Protein AF-A0A8T3WD68-F1 (afdb_monomer_lite)

Sequence (383 aa):
MTKNKIKGLSKREVEIVAWLEFYKKYFFHANDIKQFFKTRGTLYRNIQRLLAKKRIIKLNQSKYYLVPIKAKSGSWSEHPFIIIDEMCNGEDYYINGWASANYWHLTDHIPSAYEVYTLNKQGVKTILNTRDISSRFKFDRAKLTKDYFITVLLYLIRNIEGIYFKGGTALQKIFLDNSRLSEDIDFTLTRDVSKVKKEINNVINNSKLFGNIAEDKNVEGFLRIIVYYKGFDGQKDKLFIDLTERAKPMLDTEEYEVKHFYEPNIPKYSIKTLALRELIGEKIRATITRNKPRDHFDLYKIIRAKMPIDLEIAEKKCKQVGAEFSIIKMFNKAQTLKNRWDKDMVVLLAEPVSFQEVMKFLARHFKLKEEKNSYKKKKNDKG

Foldseek 3Di:
DPPPQQDDDDPLLCVQLVVCVVVVVQKDFLVVSCVSDPDPVVSVVVVVVCVSSLQWFDLEDTMIGGDHPVNNPSFDDDDPVVSVCSSQVVDDKDWDDPCVCVVVVVDPDDDPDIDMGDPDDPDDDDRGPPPDVCVVQQADPVLLQLLVVVLVLCLLLQPQPFKAWADLLCLCFFPLVLQFGDQATEIEGLDDPVVSVVVSVVSLVVVVQWDDKDWDDDDVQKTKIWIWGQTPVRDIDIYIYIYGYDNDAPDDKDKGWGHDDDPPVPPIDIHIHHPPQLRLLVLLLCLLPVLALSSLVSNLSCVVSVHDHDPVSNQVNCVVVVHHDALLSSCPPLVVRQVRCVVPPQNGGSDDDHSVVSVVSSCVVVVVVVSVVVVVVVVVVVD

pLDDT: mean 85.67, std 13.35, range [28.8, 98.19]

Secondary structure (DSSP, 8-state):
----PPPPPPHHHHHHHHHHHHTT--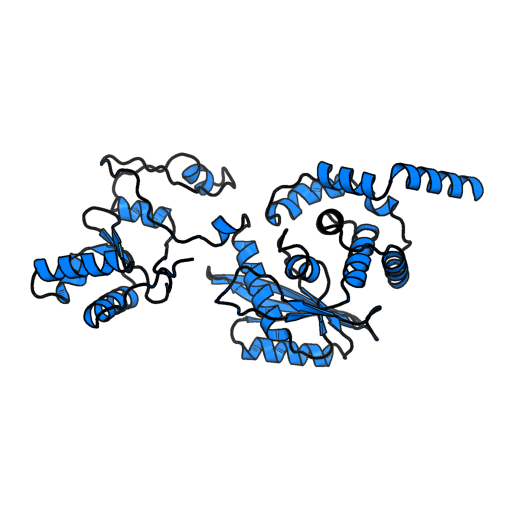EEEGGGGGGG-SSHHHHHHHHHHHHHTTSEEE-SSSEEEE--TT-TTS-----HHHHHHHHTTT-SEEEETHHHHHHTTS-----SS-EEEESS------------HHHHHTS-HHHHHHHHHHHHHHHHHTT-TTEEEEHHHHIIIIISTTSB---EE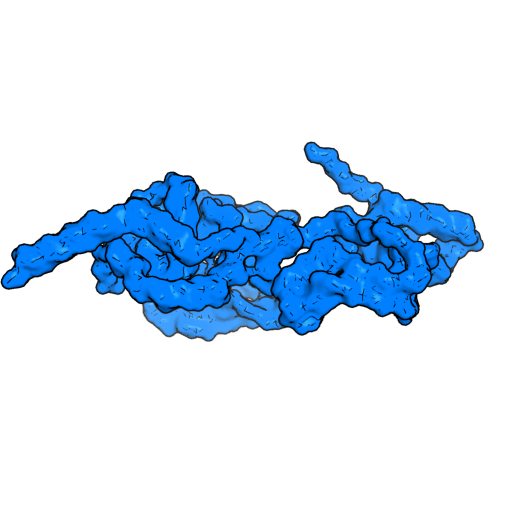EEEESS-HHHHHHHHHHHHHHH-SS--EEEEEEETTEEEEEEEEE-TTS-EEEEEEEEEE-S--SS--EEEE---S-TTTS---EEEE--HHHHHHHHHHHHHHT--HHHHHHHHHHHHTT----HHHHHHHHHTTTPPP-HHHHTTTHHHHHHHHHHHTGGGBSS---HHHHHHHHHHHTTHHHHHHHHHHHHHTT-

Structure (mmCIF, N/CA/C/O backbone):
data_AF-A0A8T3WD68-F1
#
_entry.id   AF-A0A8T3WD68-F1
#
loop_
_atom_site.group_PDB
_atom_site.id
_atom_site.type_symbol
_atom_site.label_atom_id
_atom_site.label_alt_id
_atom_site.label_comp_id
_atom_site.label_asym_id
_atom_site.label_entity_id
_atom_site.label_seq_id
_atom_site.pdbx_PDB_ins_code
_atom_site.Cartn_x
_atom_site.Cartn_y
_atom_site.Cartn_z
_atom_site.occupancy
_atom_site.B_iso_or_equiv
_atom_site.auth_seq_id
_atom_site.auth_comp_id
_atom_site.auth_asym_id
_atom_site.auth_atom_id
_atom_site.pdbx_PDB_model_num
ATOM 1 N N . MET A 1 1 ? -9.465 -3.091 -28.933 1.00 34.38 1 MET A N 1
ATOM 2 C CA . MET A 1 1 ? -8.031 -2.776 -28.723 1.00 34.38 1 MET A CA 1
ATOM 3 C C . MET A 1 1 ? -7.190 -3.622 -29.670 1.00 34.38 1 MET A C 1
ATOM 5 O O . MET A 1 1 ? -7.056 -4.822 -29.461 1.00 34.38 1 MET A O 1
ATOM 9 N N . THR A 1 2 ? -6.668 -3.034 -30.742 1.00 28.80 2 THR A N 1
ATOM 10 C CA . THR A 1 2 ? -5.755 -3.707 -31.674 1.00 28.80 2 THR A CA 1
ATOM 11 C C . THR A 1 2 ? -4.446 -4.043 -30.951 1.00 28.80 2 THR A C 1
ATOM 13 O O . THR A 1 2 ? -3.710 -3.161 -30.511 1.00 28.80 2 THR A O 1
ATOM 16 N N . LYS A 1 3 ? -4.161 -5.341 -30.774 1.00 38.25 3 LYS A N 1
ATOM 17 C CA . LYS A 1 3 ? -2.875 -5.835 -30.261 1.00 38.25 3 LYS A CA 1
ATOM 18 C C . LYS A 1 3 ? -1.768 -5.343 -31.201 1.00 38.25 3 LYS A C 1
ATOM 20 O O . LYS A 1 3 ? -1.620 -5.882 -32.294 1.00 38.25 3 LYS A O 1
ATOM 25 N N . ASN A 1 4 ? -0.975 -4.356 -30.782 1.00 45.16 4 ASN A N 1
ATOM 26 C CA . ASN A 1 4 ? 0.272 -3.978 -31.457 1.00 45.16 4 ASN A CA 1
ATOM 27 C C . ASN A 1 4 ? 1.287 -5.132 -31.307 1.00 45.16 4 ASN A C 1
ATOM 29 O O . ASN A 1 4 ? 2.157 -5.110 -30.440 1.00 45.16 4 ASN A O 1
ATOM 33 N N . LYS A 1 5 ? 1.132 -6.197 -32.103 1.00 53.41 5 LYS A N 1
ATOM 34 C CA . LYS A 1 5 ? 2.072 -7.323 -32.167 1.00 53.41 5 LYS A CA 1
ATOM 35 C C . LYS A 1 5 ? 3.360 -6.835 -32.834 1.00 53.41 5 LYS A C 1
ATOM 37 O O . LYS A 1 5 ? 3.350 -6.455 -34.003 1.00 53.41 5 LYS A O 1
ATOM 42 N N . ILE A 1 6 ? 4.471 -6.851 -32.101 1.00 61.59 6 ILE A N 1
ATOM 43 C CA . ILE A 1 6 ? 5.800 -6.603 -32.671 1.00 61.59 6 ILE A CA 1
ATOM 44 C C . ILE A 1 6 ? 6.100 -7.708 -33.683 1.00 61.59 6 ILE A C 1
ATOM 46 O O . ILE A 1 6 ? 5.927 -8.891 -33.384 1.00 61.59 6 ILE A O 1
ATOM 50 N N . LYS A 1 7 ? 6.546 -7.329 -34.883 1.00 72.38 7 LYS A N 1
ATOM 51 C CA . LYS A 1 7 ? 6.973 -8.292 -35.904 1.00 72.38 7 LYS A CA 1
ATOM 52 C C . LYS A 1 7 ? 8.223 -9.037 -35.420 1.00 72.38 7 LYS A C 1
ATOM 54 O O . LYS A 1 7 ? 9.139 -8.422 -34.877 1.00 72.38 7 LYS A O 1
ATOM 59 N N . GLY A 1 8 ? 8.265 -10.350 -35.647 1.00 78.75 8 GLY A N 1
ATOM 60 C CA . GLY A 1 8 ? 9.393 -11.200 -35.260 1.00 78.75 8 GLY A CA 1
ATOM 61 C C . GLY A 1 8 ? 10.726 -10.740 -35.861 1.00 78.75 8 GLY A C 1
ATOM 62 O O . GLY A 1 8 ? 10.770 -10.111 -36.926 1.00 78.75 8 GLY A O 1
ATOM 63 N N . LEU A 1 9 ? 11.820 -11.045 -35.165 1.00 86.06 9 LEU A N 1
ATOM 64 C CA . LEU A 1 9 ? 13.177 -10.785 -35.639 1.00 86.06 9 LEU A CA 1
ATOM 65 C C . LEU A 1 9 ? 13.679 -11.967 -36.471 1.00 86.06 9 LEU A C 1
ATOM 67 O O . LEU A 1 9 ? 13.420 -13.124 -36.159 1.00 86.06 9 LEU A O 1
ATOM 71 N N . SER A 1 10 ? 14.390 -11.658 -37.545 1.00 90.00 10 SER A N 1
ATOM 72 C CA . SER A 1 10 ? 15.182 -12.615 -38.310 1.00 90.00 10 SER A CA 1
ATOM 73 C C . SER A 1 10 ? 16.415 -13.033 -37.513 1.00 90.00 10 SER A C 1
ATOM 75 O O . SER A 1 10 ? 16.860 -12.303 -36.628 1.00 90.00 10 SER A O 1
ATOM 77 N N . LYS A 1 11 ? 17.017 -14.169 -37.879 1.00 87.81 11 LYS A N 1
ATOM 78 C CA . LYS A 1 11 ? 18.231 -14.692 -37.234 1.00 87.81 11 LYS A CA 1
ATOM 79 C C . LYS A 1 11 ? 19.331 -13.629 -37.089 1.00 87.81 11 LYS A C 1
ATOM 81 O O . LYS A 1 11 ? 19.838 -13.419 -35.997 1.00 87.81 11 LYS A O 1
ATOM 86 N N . ARG A 1 12 ? 19.610 -12.878 -38.161 1.00 87.94 12 ARG A N 1
ATOM 87 C CA . ARG A 1 12 ? 20.625 -11.813 -38.155 1.00 87.94 12 ARG A CA 1
ATOM 88 C C . ARG A 1 12 ? 20.259 -10.634 -37.249 1.00 87.94 12 ARG A C 1
ATOM 90 O O . ARG A 1 12 ? 21.125 -10.070 -36.598 1.00 87.94 12 ARG A O 1
ATOM 97 N N . GLU A 1 13 ? 18.988 -10.239 -37.201 1.00 92.31 13 GLU A N 1
ATOM 98 C CA . GLU A 1 13 ? 18.543 -9.174 -36.290 1.00 92.31 13 GLU A CA 1
ATOM 99 C C . GLU A 1 13 ? 18.670 -9.608 -34.824 1.00 92.31 13 GLU A C 1
ATOM 101 O O . GLU A 1 13 ? 19.044 -8.790 -33.990 1.00 92.31 13 GLU A O 1
ATOM 106 N N . VAL A 1 14 ? 18.409 -10.885 -34.517 1.00 88.56 14 VAL A N 1
ATOM 107 C CA . VAL A 1 14 ? 18.646 -11.452 -33.180 1.00 88.56 14 VAL A CA 1
ATOM 108 C C . VAL A 1 14 ? 20.135 -11.437 -32.840 1.00 88.56 14 VAL A C 1
ATOM 110 O O . VAL A 1 14 ? 20.483 -10.977 -31.760 1.00 88.56 14 VAL A O 1
ATOM 113 N N . GLU A 1 15 ? 21.007 -11.865 -33.758 1.00 89.19 15 GLU A N 1
ATOM 114 C CA . GLU A 1 15 ? 22.468 -11.834 -33.571 1.00 89.19 15 GLU A CA 1
ATOM 115 C C . GLU A 1 15 ? 22.977 -10.417 -33.265 1.00 89.19 15 GLU A C 1
ATOM 117 O O . GLU A 1 15 ? 23.751 -10.230 -32.330 1.00 89.19 15 GLU A O 1
ATOM 122 N N . ILE A 1 16 ? 22.500 -9.406 -33.998 1.00 91.38 16 ILE A N 1
ATOM 123 C CA . ILE A 1 16 ? 22.888 -8.004 -33.783 1.00 91.38 16 ILE A CA 1
ATOM 124 C C . ILE A 1 16 ? 22.431 -7.505 -32.413 1.00 91.38 16 ILE A C 1
ATOM 126 O O . ILE A 1 16 ? 23.218 -6.901 -31.687 1.00 91.38 16 ILE A O 1
ATOM 130 N N . VAL A 1 17 ? 21.164 -7.741 -32.059 1.00 90.50 17 VAL A N 1
ATOM 131 C CA . VAL A 1 17 ? 20.616 -7.286 -30.775 1.00 90.50 17 VAL A CA 1
ATOM 132 C C . VAL A 1 17 ? 21.333 -7.983 -29.618 1.00 90.50 17 VAL A C 1
ATOM 134 O O . VAL A 1 17 ? 21.763 -7.307 -28.690 1.00 90.50 17 VAL A O 1
ATOM 137 N N . ALA A 1 18 ? 21.524 -9.301 -29.699 1.00 80.38 18 ALA A N 1
ATOM 138 C CA . ALA A 1 18 ? 22.237 -10.068 -28.683 1.00 80.38 18 ALA A CA 1
ATOM 139 C C . ALA A 1 18 ? 23.691 -9.598 -28.527 1.00 80.38 18 ALA A C 1
ATOM 141 O O . ALA A 1 18 ? 24.173 -9.470 -27.406 1.00 80.38 18 ALA A O 1
ATOM 142 N N . TRP A 1 19 ? 24.379 -9.289 -29.631 1.00 90.44 19 TRP A N 1
ATOM 143 C CA . TRP A 1 19 ? 25.742 -8.761 -29.590 1.00 90.44 19 TRP A CA 1
ATOM 144 C C . TRP A 1 19 ? 25.803 -7.387 -28.916 1.00 90.44 19 TRP A C 1
ATOM 146 O O . TRP A 1 19 ? 26.616 -7.179 -28.018 1.00 90.44 19 TRP A O 1
ATOM 156 N N . LEU A 1 20 ? 24.919 -6.458 -29.295 1.00 89.44 20 LEU A N 1
ATOM 157 C CA . LEU A 1 20 ? 24.867 -5.136 -28.669 1.00 89.44 20 LEU A CA 1
ATOM 158 C C . LEU A 1 20 ? 24.546 -5.233 -27.168 1.00 89.44 20 LEU A C 1
ATOM 160 O O . LEU A 1 20 ? 25.173 -4.539 -26.372 1.00 89.44 20 LEU A O 1
ATOM 164 N N . GLU A 1 21 ? 23.628 -6.118 -26.764 1.00 83.00 21 GLU A N 1
ATOM 165 C CA . GLU A 1 21 ? 23.320 -6.364 -25.349 1.00 83.00 21 GLU A CA 1
ATOM 166 C C . GLU A 1 21 ? 24.504 -6.965 -24.586 1.00 83.00 21 GLU A C 1
ATOM 168 O O . GLU A 1 21 ? 24.831 -6.493 -23.496 1.00 83.00 21 GLU A O 1
ATOM 173 N N . PHE A 1 22 ? 25.163 -7.976 -25.160 1.00 74.31 22 PHE A N 1
ATOM 174 C CA . PHE A 1 22 ? 26.305 -8.655 -24.547 1.00 74.31 22 PHE A CA 1
ATOM 175 C C . PHE A 1 22 ? 27.445 -7.675 -24.246 1.00 74.31 22 PHE A C 1
ATOM 177 O O . PHE A 1 22 ? 27.983 -7.666 -23.140 1.00 74.31 22 PHE A O 1
ATOM 184 N N . TYR A 1 23 ? 27.751 -6.785 -25.195 1.00 77.25 23 TYR A N 1
ATOM 185 C CA . TYR A 1 23 ? 28.761 -5.736 -25.028 1.00 77.25 23 TYR A CA 1
ATOM 186 C C . TYR A 1 23 ? 28.231 -4.460 -24.360 1.00 77.25 23 TYR A C 1
ATOM 188 O O . TYR A 1 23 ? 28.952 -3.466 -24.292 1.00 77.25 23 TYR A O 1
ATOM 196 N N . LYS A 1 24 ? 26.985 -4.461 -23.866 1.00 79.69 24 LYS A N 1
ATOM 197 C CA . LYS A 1 24 ? 26.328 -3.308 -23.223 1.00 79.69 24 LYS A CA 1
ATOM 198 C C . LYS A 1 24 ? 26.340 -2.029 -24.080 1.00 79.69 24 LYS A C 1
ATOM 200 O O . LYS A 1 24 ? 26.310 -0.920 -23.552 1.00 79.69 24 LYS A O 1
ATOM 205 N N . LYS A 1 25 ? 26.342 -2.172 -25.408 1.00 86.94 25 LYS A N 1
ATOM 206 C CA . LYS A 1 25 ? 26.289 -1.075 -26.383 1.00 86.94 25 LYS A CA 1
ATOM 207 C C . LYS A 1 25 ? 24.843 -0.639 -26.629 1.00 86.94 25 LYS A C 1
ATOM 209 O O . LYS A 1 25 ? 24.265 -0.907 -27.682 1.00 86.94 25 LYS A O 1
ATOM 214 N N . TYR A 1 26 ? 24.243 0.020 -25.637 1.00 87.31 26 TYR A N 1
ATOM 215 C CA . TYR A 1 26 ? 22.868 0.523 -25.748 1.00 87.31 26 TYR A CA 1
ATOM 216 C C . TYR A 1 26 ? 22.747 1.747 -26.653 1.00 87.31 26 TYR A C 1
ATOM 218 O O . TYR A 1 26 ? 21.700 1.946 -27.260 1.00 87.31 26 TYR A O 1
ATOM 226 N N . PHE A 1 27 ? 23.817 2.521 -26.800 1.00 90.25 27 PHE A N 1
ATOM 227 C CA . PHE A 1 27 ? 23.920 3.618 -27.753 1.00 90.25 27 PHE A CA 1
ATOM 228 C C . PHE A 1 27 ? 24.998 3.261 -28.769 1.00 90.25 27 PHE A C 1
ATOM 230 O O . PHE A 1 27 ? 26.099 2.863 -28.390 1.00 90.25 27 PHE A O 1
ATOM 237 N N . PHE A 1 28 ? 24.670 3.313 -30.058 1.00 93.06 28 PHE A N 1
ATOM 238 C CA . PHE A 1 28 ? 25.574 2.831 -31.098 1.00 93.06 28 PHE A CA 1
ATOM 239 C C . PHE A 1 28 ? 25.372 3.556 -32.432 1.00 93.06 28 PHE A C 1
ATOM 241 O O . PHE A 1 28 ? 24.291 4.062 -32.746 1.00 93.06 28 PHE A O 1
ATOM 248 N N . HIS A 1 29 ? 26.420 3.572 -33.249 1.00 94.25 29 HIS A N 1
ATOM 249 C CA . HIS A 1 29 ? 26.405 4.053 -34.622 1.00 94.25 29 HIS A CA 1
ATOM 250 C C . HIS A 1 29 ? 26.218 2.899 -35.607 1.00 94.25 29 HIS A C 1
ATOM 252 O O . HIS A 1 29 ? 26.535 1.746 -35.329 1.00 94.25 29 HIS A O 1
ATOM 258 N N . ALA A 1 30 ? 25.788 3.202 -36.833 1.00 94.19 30 ALA A N 1
ATOM 259 C CA . ALA A 1 30 ? 25.689 2.183 -37.886 1.00 94.19 30 ALA A CA 1
ATOM 260 C C . ALA A 1 30 ? 27.020 1.427 -38.110 1.00 94.19 30 ALA A C 1
ATOM 262 O O . ALA A 1 30 ? 27.019 0.234 -38.415 1.00 94.19 30 ALA A O 1
ATOM 263 N N . ASN A 1 31 ? 28.152 2.109 -37.907 1.00 91.38 31 ASN A N 1
ATOM 264 C CA . ASN A 1 31 ? 29.485 1.525 -38.025 1.00 91.38 31 ASN A CA 1
ATOM 265 C C . ASN A 1 31 ? 29.796 0.473 -36.949 1.00 91.38 31 ASN A C 1
ATOM 267 O O . ASN A 1 31 ? 30.574 -0.433 -37.240 1.00 91.38 31 ASN A O 1
ATOM 271 N N . ASP A 1 32 ? 29.178 0.533 -35.764 1.00 91.94 32 ASP A N 1
ATOM 272 C CA . ASP A 1 32 ? 29.391 -0.457 -34.696 1.00 91.94 32 ASP A CA 1
ATOM 273 C C . ASP A 1 32 ? 28.911 -1.854 -35.088 1.00 91.94 32 ASP A C 1
ATOM 275 O O . ASP A 1 32 ? 29.467 -2.853 -34.645 1.00 91.94 32 ASP A O 1
ATOM 279 N N . ILE A 1 33 ? 27.893 -1.930 -35.948 1.00 94.56 33 ILE A N 1
ATOM 280 C CA . ILE A 1 33 ? 27.305 -3.194 -36.406 1.00 94.56 33 ILE A CA 1
ATOM 281 C C . ILE A 1 33 ? 27.681 -3.522 -37.857 1.00 94.56 33 ILE A C 1
ATOM 283 O O . ILE A 1 33 ? 27.116 -4.442 -38.450 1.00 94.56 33 ILE A O 1
ATOM 287 N N . LYS A 1 34 ? 28.643 -2.801 -38.454 1.00 93.94 34 LYS A N 1
ATOM 288 C CA . LYS A 1 34 ? 29.039 -3.005 -39.860 1.00 93.94 34 LYS A CA 1
ATOM 289 C C . LYS A 1 34 ? 29.535 -4.427 -40.134 1.00 93.94 34 LYS A C 1
ATOM 291 O O . LYS A 1 34 ? 29.296 -4.946 -41.216 1.00 93.94 34 LYS A O 1
ATOM 296 N N . GLN A 1 35 ? 30.156 -5.069 -39.140 1.00 93.00 35 GLN A N 1
ATOM 297 C CA . GLN A 1 35 ? 30.709 -6.425 -39.236 1.00 93.00 35 GLN A CA 1
ATOM 298 C C . GLN A 1 35 ? 29.663 -7.500 -39.577 1.00 93.00 35 GLN A C 1
ATOM 300 O O . GLN A 1 35 ? 30.003 -8.542 -40.125 1.00 93.00 35 GLN A O 1
ATOM 305 N N . PHE A 1 36 ? 28.377 -7.239 -39.315 1.00 90.12 36 PHE A N 1
ATOM 306 C CA . PHE A 1 36 ? 27.282 -8.159 -39.635 1.00 90.12 36 PHE A CA 1
ATOM 307 C C . PHE A 1 36 ? 26.838 -8.087 -41.110 1.00 90.12 36 PHE A C 1
ATOM 309 O O . PHE A 1 36 ? 25.923 -8.810 -41.523 1.00 90.12 36 PHE A O 1
ATOM 316 N N . PHE A 1 37 ? 27.446 -7.208 -41.918 1.00 93.31 37 PHE A N 1
ATOM 317 C CA . PHE A 1 37 ? 26.993 -6.892 -43.271 1.00 93.31 37 PHE A CA 1
ATOM 318 C C . PHE A 1 37 ? 28.141 -6.785 -44.273 1.00 93.31 37 PHE A C 1
ATOM 320 O O . PHE A 1 37 ? 29.164 -6.165 -44.016 1.00 93.31 37 PHE A O 1
ATOM 327 N N . LYS A 1 38 ? 27.923 -7.323 -45.480 1.00 89.38 38 LYS A N 1
ATOM 328 C CA . LYS A 1 38 ? 28.890 -7.233 -46.586 1.00 89.38 38 LYS A CA 1
ATOM 329 C C . LYS A 1 38 ? 28.870 -5.874 -47.294 1.00 89.38 38 LYS A C 1
ATOM 331 O O . LYS A 1 38 ? 29.863 -5.479 -47.887 1.00 89.38 38 LYS A O 1
ATOM 336 N N . THR A 1 39 ? 27.738 -5.165 -47.272 1.00 94.62 39 THR A N 1
ATOM 337 C CA . THR A 1 39 ? 27.567 -3.891 -47.996 1.00 94.62 39 THR A CA 1
ATOM 338 C C . THR A 1 39 ? 26.815 -2.860 -47.160 1.00 94.62 39 THR A C 1
ATOM 340 O O . THR A 1 39 ? 25.906 -3.215 -46.400 1.00 94.62 39 THR A O 1
ATOM 343 N N . ARG A 1 40 ? 27.108 -1.565 -47.368 1.00 92.38 40 ARG A N 1
ATOM 344 C CA . ARG A 1 40 ? 26.378 -0.453 -46.723 1.00 92.38 40 ARG A CA 1
ATOM 345 C C . ARG A 1 40 ? 24.867 -0.523 -46.978 1.00 92.38 40 ARG A C 1
ATOM 347 O O . ARG A 1 40 ? 24.084 -0.324 -46.055 1.00 92.38 40 ARG A O 1
ATOM 354 N N . GLY A 1 41 ? 24.445 -0.887 -48.191 1.00 93.94 41 GLY A N 1
ATOM 355 C CA . GLY A 1 41 ? 23.022 -1.033 -48.522 1.00 93.94 41 GLY A CA 1
ATOM 356 C C . GLY A 1 41 ? 22.309 -2.077 -47.653 1.00 93.94 41 GLY A C 1
ATOM 357 O O . GLY A 1 41 ? 21.203 -1.836 -47.169 1.00 93.94 41 GLY A O 1
ATOM 358 N N . THR A 1 42 ? 22.949 -3.223 -47.391 1.00 93.38 42 THR A N 1
ATOM 359 C CA . THR A 1 42 ? 22.365 -4.259 -46.518 1.00 93.38 42 THR A CA 1
ATOM 360 C C . THR A 1 42 ? 22.343 -3.867 -45.041 1.00 93.38 42 THR A C 1
ATOM 362 O O . THR A 1 42 ? 21.373 -4.203 -44.358 1.00 93.38 42 THR A O 1
ATOM 365 N N . LEU A 1 43 ? 23.343 -3.114 -44.569 1.00 94.50 43 LEU A N 1
ATOM 366 C CA . LEU A 1 43 ? 23.385 -2.548 -43.218 1.00 94.50 43 LEU A CA 1
ATOM 367 C C . LEU A 1 43 ? 22.184 -1.628 -42.968 1.00 94.50 43 LEU A C 1
ATOM 369 O O . LEU A 1 43 ? 21.368 -1.897 -42.085 1.00 94.50 43 LEU A O 1
ATOM 373 N N . TYR A 1 44 ? 22.012 -0.590 -43.791 1.00 95.25 44 TYR A N 1
ATOM 374 C CA . TYR A 1 44 ? 20.926 0.373 -43.591 1.00 95.25 44 TYR A CA 1
ATOM 375 C C . TYR A 1 44 ? 19.544 -0.251 -43.796 1.00 95.25 44 TYR A C 1
ATOM 377 O O . TYR A 1 44 ? 18.613 0.081 -43.065 1.00 95.25 44 TYR A O 1
ATOM 385 N N . ARG A 1 45 ? 19.407 -1.230 -44.700 1.00 94.69 45 ARG A N 1
ATOM 386 C CA . ARG A 1 45 ? 18.161 -1.999 -44.839 1.00 94.69 45 ARG A CA 1
ATOM 387 C C . ARG A 1 45 ? 17.789 -2.735 -43.547 1.00 94.69 45 ARG A C 1
ATOM 389 O O . ARG A 1 45 ? 16.610 -2.804 -43.215 1.00 94.69 45 ARG A O 1
ATOM 396 N N . ASN A 1 46 ? 18.761 -3.276 -42.812 1.00 94.25 46 ASN A N 1
ATOM 397 C CA . ASN A 1 46 ? 18.498 -3.944 -41.533 1.00 94.25 46 ASN A CA 1
ATOM 398 C C . ASN A 1 46 ? 18.255 -2.952 -40.393 1.00 94.25 46 ASN A C 1
ATOM 400 O O . ASN A 1 46 ? 17.359 -3.191 -39.591 1.00 94.25 46 ASN A O 1
ATOM 404 N N . ILE A 1 47 ? 18.944 -1.808 -40.368 1.00 95.62 47 ILE A N 1
ATOM 405 C CA . ILE A 1 47 ? 18.621 -0.706 -39.445 1.00 95.62 47 ILE A CA 1
ATOM 406 C C . ILE A 1 47 ? 17.159 -0.272 -39.623 1.00 95.62 47 ILE A C 1
ATOM 408 O O . ILE A 1 47 ? 16.421 -0.190 -38.645 1.00 95.62 47 ILE A O 1
ATOM 412 N N . GLN A 1 48 ? 16.698 -0.081 -40.863 1.00 94.56 48 GLN A N 1
ATOM 413 C CA . GLN A 1 48 ? 15.299 0.271 -41.141 1.00 94.56 48 GLN A CA 1
ATOM 414 C C . GLN A 1 48 ? 14.315 -0.804 -40.669 1.00 94.56 48 GLN A C 1
ATOM 416 O O . GLN A 1 48 ? 13.260 -0.488 -40.121 1.00 94.56 48 GLN A O 1
ATOM 421 N N . ARG A 1 49 ? 14.666 -2.088 -40.813 1.00 93.19 49 ARG A N 1
ATOM 422 C CA . ARG A 1 49 ? 13.844 -3.183 -40.279 1.00 93.19 49 ARG A CA 1
ATOM 423 C C . ARG A 1 49 ? 13.800 -3.173 -38.753 1.00 93.19 49 ARG A C 1
ATOM 425 O O . ARG A 1 49 ? 12.718 -3.323 -38.197 1.00 93.19 49 ARG A O 1
ATOM 432 N N . LEU A 1 50 ? 14.927 -2.956 -38.077 1.00 92.50 50 LEU A N 1
ATOM 433 C CA . LEU A 1 50 ? 14.984 -2.850 -36.617 1.00 92.50 50 LEU A CA 1
ATOM 434 C C . LEU A 1 50 ? 14.181 -1.643 -36.101 1.00 92.50 50 LEU A C 1
ATOM 436 O O . LEU A 1 50 ? 13.452 -1.790 -35.120 1.00 92.50 50 LEU A O 1
ATOM 440 N N . LEU A 1 51 ? 14.240 -0.495 -36.787 1.00 90.94 51 LEU A N 1
ATOM 441 C CA . LEU A 1 51 ? 13.408 0.684 -36.499 1.00 90.94 51 LEU A CA 1
ATOM 442 C C . LEU A 1 51 ? 11.916 0.358 -36.656 1.00 90.94 51 LEU A C 1
ATOM 444 O O . LEU A 1 51 ? 11.134 0.553 -35.727 1.00 90.94 51 LEU A O 1
ATOM 448 N N . ALA A 1 52 ? 11.519 -0.222 -37.794 1.00 89.12 52 ALA A N 1
ATOM 449 C CA . ALA A 1 52 ? 10.131 -0.611 -38.060 1.00 89.12 52 ALA A CA 1
ATOM 450 C C . ALA A 1 52 ? 9.603 -1.658 -37.060 1.00 89.12 52 ALA A C 1
ATOM 452 O O . ALA A 1 52 ? 8.411 -1.698 -36.753 1.00 89.12 52 ALA A O 1
ATOM 453 N N . LYS A 1 53 ? 10.496 -2.500 -36.527 1.00 88.38 53 LYS A N 1
ATOM 454 C CA . LYS A 1 53 ? 10.209 -3.494 -35.484 1.00 88.38 53 LYS A CA 1
ATOM 455 C C . LYS A 1 53 ? 10.327 -2.938 -34.062 1.00 88.38 53 LYS A C 1
ATOM 457 O O . LYS A 1 53 ? 10.156 -3.706 -33.118 1.00 88.38 53 LYS A O 1
ATOM 462 N N . LYS A 1 54 ? 10.598 -1.638 -33.892 1.00 87.31 54 LYS A N 1
ATOM 463 C CA . LYS A 1 54 ? 10.769 -0.970 -32.588 1.00 87.31 54 LYS A CA 1
ATOM 464 C C . LYS A 1 54 ? 11.827 -1.647 -31.707 1.00 87.31 54 LYS A C 1
ATOM 466 O O . LYS A 1 54 ? 11.663 -1.776 -30.497 1.00 87.31 54 LYS A O 1
ATOM 471 N N . ARG A 1 55 ? 12.892 -2.148 -32.336 1.00 89.44 55 ARG A N 1
ATOM 472 C CA . ARG A 1 55 ? 14.056 -2.733 -31.653 1.00 89.44 55 ARG A CA 1
ATOM 473 C C . ARG A 1 55 ? 15.215 -1.773 -31.508 1.00 89.44 55 ARG A C 1
ATOM 475 O O . ARG A 1 55 ? 16.088 -2.010 -30.686 1.00 89.44 55 ARG A O 1
ATOM 482 N N . ILE A 1 56 ? 15.191 -0.688 -32.264 1.00 90.94 56 ILE A N 1
ATOM 483 C CA . ILE A 1 56 ? 16.084 0.442 -32.069 1.00 90.94 56 ILE A CA 1
ATOM 484 C C . ILE A 1 56 ? 15.285 1.733 -32.236 1.00 90.94 56 ILE A C 1
ATOM 486 O O . ILE A 1 56 ? 14.242 1.735 -32.895 1.00 90.94 56 ILE A O 1
ATOM 490 N N . ILE A 1 57 ? 15.779 2.817 -31.654 1.00 88.00 57 ILE A N 1
ATOM 491 C CA . ILE A 1 57 ? 15.231 4.170 -31.774 1.00 88.00 57 ILE A CA 1
ATOM 492 C C . ILE A 1 57 ? 16.320 5.051 -32.376 1.00 88.00 57 ILE A C 1
ATOM 494 O O . ILE A 1 57 ? 17.479 4.962 -31.984 1.00 88.00 57 ILE A O 1
ATOM 498 N N . LYS A 1 58 ? 15.977 5.886 -33.358 1.00 88.44 58 LYS A N 1
ATOM 499 C CA . LYS A 1 58 ? 16.936 6.825 -33.949 1.00 88.44 58 LYS A CA 1
ATOM 500 C C . LYS A 1 58 ? 17.015 8.079 -33.079 1.00 88.44 58 LYS A C 1
ATOM 502 O O . LYS A 1 58 ? 16.007 8.762 -32.923 1.00 88.44 58 LYS A O 1
ATOM 507 N N . LEU A 1 59 ? 18.197 8.380 -32.543 1.00 84.56 59 LEU A N 1
ATOM 508 C CA . LEU A 1 59 ? 18.411 9.533 -31.662 1.00 84.56 59 LEU A CA 1
ATOM 509 C C . LEU A 1 59 ? 18.784 10.784 -32.457 1.00 84.56 59 LEU A C 1
ATOM 511 O O . LEU A 1 59 ? 18.145 11.828 -32.327 1.00 84.56 59 LEU A O 1
ATOM 515 N N . ASN A 1 60 ? 19.762 10.661 -33.352 1.00 83.19 60 ASN A N 1
ATOM 516 C CA . ASN A 1 60 ? 20.208 11.730 -34.245 1.00 83.19 60 ASN A CA 1
ATOM 517 C C . ASN A 1 60 ? 20.547 11.163 -35.637 1.00 83.19 60 ASN A C 1
ATOM 519 O O . ASN A 1 60 ? 20.081 10.081 -36.003 1.00 83.19 60 ASN A O 1
ATOM 523 N N . GLN A 1 61 ? 21.282 11.907 -36.466 1.00 83.12 61 GLN A N 1
ATOM 524 C CA . GLN A 1 61 ? 21.588 11.488 -37.836 1.00 83.12 61 GLN A CA 1
ATOM 525 C C . GLN A 1 61 ? 22.356 10.157 -37.905 1.00 83.12 61 GLN A C 1
ATOM 527 O O . GLN A 1 61 ? 22.090 9.359 -38.809 1.00 83.12 61 GLN A O 1
ATOM 532 N N . SER A 1 62 ? 23.249 9.894 -36.947 1.00 84.81 62 SER A N 1
ATOM 533 C CA . SER A 1 62 ? 24.195 8.774 -36.981 1.00 84.81 62 SER A CA 1
ATOM 534 C C . SER A 1 62 ? 24.064 7.797 -35.808 1.00 84.81 62 SER A C 1
ATOM 536 O O . SER A 1 62 ? 24.638 6.708 -35.890 1.00 84.81 62 SER A O 1
ATOM 538 N N . LYS A 1 63 ? 23.325 8.156 -34.751 1.00 89.88 63 LYS A N 1
ATOM 539 C CA . LYS A 1 63 ? 23.247 7.418 -33.484 1.00 89.88 63 LYS A CA 1
ATOM 540 C C . LYS A 1 63 ? 21.875 6.793 -33.238 1.00 89.88 63 LYS A C 1
ATOM 542 O O . LYS A 1 63 ? 20.826 7.388 -33.517 1.00 89.88 63 LYS A O 1
ATOM 547 N N . TYR A 1 64 ? 21.901 5.586 -32.688 1.00 92.88 64 TYR A N 1
ATOM 548 C CA . TYR A 1 64 ? 20.741 4.758 -32.395 1.00 92.88 64 TYR A CA 1
ATOM 549 C C . TYR A 1 64 ? 20.784 4.271 -30.953 1.00 92.88 64 TYR A C 1
ATOM 551 O O . TYR A 1 64 ? 21.850 4.017 -30.400 1.00 92.88 64 TYR A O 1
ATOM 559 N N . TYR A 1 65 ? 19.601 4.092 -30.385 1.00 90.38 65 TYR A N 1
ATOM 560 C CA . TYR A 1 65 ? 19.388 3.504 -29.078 1.00 90.38 65 TYR A CA 1
ATOM 561 C C . TYR A 1 65 ? 18.801 2.100 -29.218 1.00 90.38 65 TYR A C 1
ATOM 563 O O . TYR A 1 65 ? 17.823 1.906 -29.943 1.00 90.38 65 TYR A O 1
ATOM 571 N N . LEU A 1 66 ? 19.392 1.122 -28.543 1.00 91.00 66 LEU A N 1
ATOM 572 C CA . LEU A 1 66 ? 18.953 -0.264 -28.521 1.00 91.00 66 LEU A CA 1
ATOM 573 C C . LEU A 1 66 ? 17.771 -0.446 -27.568 1.00 91.00 66 LEU A C 1
ATOM 575 O O . LEU A 1 66 ? 17.845 -0.108 -26.390 1.00 91.00 66 LEU A O 1
ATOM 579 N N . VAL A 1 67 ? 16.711 -1.083 -28.060 1.00 87.06 67 VAL A N 1
ATOM 580 C CA . VAL A 1 67 ? 15.616 -1.585 -27.231 1.00 87.06 67 VAL A CA 1
ATOM 581 C C . VAL A 1 67 ? 15.888 -3.064 -26.922 1.00 87.06 67 VAL A C 1
ATOM 583 O O . VAL A 1 67 ? 15.809 -3.890 -27.838 1.00 87.06 67 VAL A O 1
ATOM 586 N N . PRO A 1 68 ? 16.172 -3.424 -25.658 1.00 80.12 68 PRO A N 1
ATOM 587 C CA . PRO A 1 68 ? 16.556 -4.770 -25.256 1.00 80.12 68 PRO A CA 1
ATOM 588 C C . PRO A 1 68 ? 15.522 -5.838 -25.618 1.00 80.12 68 PRO A C 1
ATOM 590 O O . PRO A 1 68 ? 14.316 -5.575 -25.631 1.00 80.12 68 PRO A O 1
ATOM 593 N N . ILE A 1 69 ? 15.962 -7.081 -25.807 1.00 77.50 69 ILE A N 1
ATOM 594 C CA . ILE A 1 69 ? 15.111 -8.254 -26.056 1.00 77.50 69 ILE A CA 1
ATOM 595 C C . ILE A 1 69 ? 14.083 -8.420 -24.935 1.00 77.50 69 ILE A C 1
ATOM 597 O O . ILE A 1 69 ? 12.912 -8.703 -25.205 1.00 77.50 69 ILE A O 1
ATOM 601 N N . LYS A 1 70 ? 14.487 -8.163 -23.682 1.00 71.56 70 LYS A N 1
ATOM 602 C CA . LYS A 1 70 ? 13.595 -8.196 -22.509 1.00 71.56 70 LYS A CA 1
ATOM 603 C C . LYS A 1 70 ? 12.421 -7.207 -22.600 1.00 71.56 70 LYS A C 1
ATOM 605 O O . LYS A 1 70 ? 11.390 -7.429 -21.964 1.00 71.56 70 LYS A O 1
ATOM 610 N N . ALA A 1 71 ? 12.514 -6.156 -23.420 1.00 70.94 71 ALA A N 1
ATOM 611 C CA . ALA A 1 71 ? 11.421 -5.218 -23.659 1.00 70.94 71 ALA A CA 1
ATOM 612 C C . ALA A 1 71 ? 10.383 -5.817 -24.632 1.00 70.94 71 ALA A C 1
ATOM 614 O O . ALA A 1 71 ? 10.372 -5.543 -25.838 1.00 70.94 71 ALA A O 1
ATOM 615 N N . LYS A 1 72 ? 9.467 -6.642 -24.100 1.00 62.66 72 LYS A N 1
ATOM 616 C CA . LYS A 1 72 ? 8.418 -7.346 -24.872 1.00 62.66 72 LYS A CA 1
ATOM 617 C C . LYS A 1 72 ? 7.519 -6.421 -25.703 1.00 62.66 72 LYS A C 1
ATOM 619 O O . LYS A 1 72 ? 7.009 -6.861 -26.726 1.00 62.66 72 LYS A O 1
ATOM 624 N N . SER A 1 73 ? 7.332 -5.168 -25.282 1.00 61.81 73 SER A N 1
ATOM 625 C CA . SER A 1 73 ? 6.512 -4.145 -25.953 1.00 61.81 73 SER A CA 1
ATOM 626 C C . SER A 1 73 ? 7.281 -3.276 -26.959 1.00 61.81 73 SER A C 1
ATOM 628 O O . SER A 1 73 ? 6.664 -2.475 -27.662 1.00 61.81 73 SER A O 1
ATOM 630 N N . GLY A 1 74 ? 8.606 -3.450 -27.077 1.00 60.75 74 GLY A N 1
ATOM 631 C CA . GLY A 1 74 ? 9.444 -2.603 -27.935 1.00 60.75 74 GLY A CA 1
ATOM 632 C C . GLY A 1 74 ? 9.580 -1.184 -27.383 1.00 60.75 74 GLY A C 1
ATOM 633 O O . GLY A 1 74 ? 9.803 -0.237 -28.127 1.00 60.75 74 GLY A O 1
ATOM 634 N N . SER A 1 75 ? 9.358 -1.022 -26.080 1.00 62.81 75 SER A N 1
ATOM 635 C CA . SER A 1 75 ? 9.449 0.246 -25.372 1.00 62.81 75 SER A CA 1
ATOM 636 C C . SER A 1 75 ? 10.410 0.045 -24.199 1.00 62.81 75 SER A C 1
ATOM 638 O O . SER A 1 75 ? 10.160 -0.791 -23.332 1.00 62.81 75 SER A O 1
ATOM 640 N N . TRP A 1 76 ? 11.519 0.777 -24.213 1.00 62.31 76 TRP A N 1
ATOM 641 C CA . TRP A 1 76 ? 12.582 0.769 -23.208 1.00 62.31 76 TRP A CA 1
ATOM 642 C C . TRP A 1 76 ? 13.171 2.181 -23.142 1.00 62.31 76 TRP A C 1
ATOM 644 O O . TRP A 1 76 ? 13.160 2.866 -24.164 1.00 62.31 76 TRP A O 1
ATOM 654 N N . SER A 1 77 ? 13.628 2.622 -21.971 1.00 65.00 77 SER A N 1
ATOM 655 C CA . SER A 1 77 ? 14.264 3.931 -21.798 1.00 65.00 77 SER A CA 1
ATOM 656 C C . SER A 1 77 ? 15.391 3.862 -20.787 1.00 65.00 77 SER A C 1
ATOM 658 O O . SER A 1 77 ? 15.229 3.245 -19.736 1.00 65.00 77 SER A O 1
ATOM 660 N N . GLU A 1 78 ? 16.471 4.576 -21.083 1.00 66.62 78 GLU A N 1
ATOM 661 C CA . GLU A 1 78 ? 17.468 5.005 -20.108 1.00 66.62 78 GLU A CA 1
ATOM 662 C C . GLU A 1 78 ? 17.043 6.325 -19.451 1.00 66.62 78 GLU A C 1
ATOM 664 O O . GLU A 1 78 ? 15.967 6.865 -19.737 1.00 66.62 78 GLU A O 1
ATOM 669 N N . HIS A 1 79 ? 17.888 6.839 -18.557 1.00 69.81 79 HIS A N 1
ATOM 670 C CA . HIS A 1 79 ? 17.693 8.140 -17.928 1.00 69.81 79 HIS A CA 1
ATOM 671 C C . HIS A 1 79 ? 17.574 9.258 -18.989 1.00 69.81 79 HIS A C 1
ATOM 673 O O . HIS A 1 79 ? 18.437 9.332 -19.868 1.00 69.81 79 HIS A O 1
ATOM 679 N N . PRO A 1 80 ? 16.573 10.162 -18.915 1.00 73.94 80 PRO A N 1
ATOM 680 C CA . PRO A 1 80 ? 16.368 11.212 -19.918 1.00 73.94 80 PRO A CA 1
ATOM 681 C C . PRO A 1 80 ? 17.602 12.079 -20.191 1.00 73.94 80 PRO A C 1
ATOM 683 O O . PRO A 1 80 ? 17.904 12.333 -21.348 1.00 73.94 80 PRO A O 1
ATOM 686 N N . PHE A 1 81 ? 18.364 12.457 -19.158 1.00 76.50 81 PHE A N 1
ATOM 687 C CA . PHE A 1 81 ? 19.625 13.199 -19.331 1.00 76.50 81 PHE A CA 1
ATOM 688 C C . PHE A 1 81 ? 20.679 12.444 -20.150 1.00 76.50 81 PHE A C 1
ATOM 690 O O . PHE A 1 81 ? 21.308 13.053 -21.004 1.00 76.50 81 PHE A O 1
ATOM 697 N N . ILE A 1 82 ? 20.821 11.125 -19.967 1.00 77.56 82 ILE A N 1
ATOM 698 C CA . ILE A 1 82 ? 21.746 10.309 -20.774 1.00 77.56 82 ILE A CA 1
ATOM 699 C C . ILE A 1 82 ? 21.270 10.279 -22.225 1.00 77.56 82 ILE A C 1
ATOM 701 O O . ILE A 1 82 ? 22.059 10.435 -23.143 1.00 77.56 82 ILE A O 1
ATOM 705 N N . ILE A 1 83 ? 19.964 10.115 -22.448 1.00 80.75 83 ILE A N 1
ATOM 706 C CA . ILE A 1 83 ? 19.396 10.136 -23.800 1.00 80.75 83 ILE A CA 1
ATOM 707 C C . ILE A 1 83 ? 19.649 11.490 -24.472 1.00 80.75 83 ILE A C 1
ATOM 709 O O . ILE A 1 83 ? 20.023 11.509 -25.639 1.00 80.75 83 ILE A O 1
ATOM 713 N N . ILE A 1 84 ? 19.448 12.600 -23.757 1.00 81.94 84 ILE A N 1
ATOM 714 C CA . ILE A 1 84 ? 19.693 13.955 -24.267 1.00 81.94 84 ILE A CA 1
ATOM 715 C C . ILE A 1 84 ? 21.170 14.129 -24.628 1.00 81.94 84 ILE A C 1
ATOM 717 O O . ILE A 1 84 ? 21.469 14.549 -25.743 1.00 81.94 84 ILE A O 1
ATOM 721 N N . ASP A 1 85 ? 22.078 13.733 -23.740 1.00 82.50 85 ASP A N 1
ATOM 722 C CA . ASP A 1 85 ? 23.520 13.788 -23.983 1.00 82.50 85 ASP A CA 1
ATOM 723 C C . ASP A 1 85 ? 23.918 12.983 -25.231 1.00 82.50 85 ASP A C 1
ATOM 725 O O . ASP A 1 85 ? 24.573 13.477 -26.151 1.00 82.50 85 ASP A O 1
ATOM 729 N N . GLU A 1 86 ? 23.393 11.763 -25.338 1.00 85.25 86 GLU A N 1
ATOM 730 C CA . GLU A 1 86 ? 23.605 10.861 -26.465 1.00 85.25 86 GLU A CA 1
ATOM 731 C C . GLU A 1 86 ? 23.006 11.397 -27.777 1.00 85.25 86 GLU A C 1
ATOM 733 O O . GLU A 1 86 ? 23.586 11.210 -28.850 1.00 85.25 86 GLU A O 1
ATOM 738 N N . MET A 1 87 ? 21.869 12.097 -27.723 1.00 83.38 87 MET A N 1
ATOM 739 C CA . MET A 1 87 ? 21.295 12.791 -28.882 1.00 83.38 87 MET A CA 1
ATOM 740 C C . MET A 1 87 ? 22.174 13.945 -29.354 1.00 83.38 87 MET A C 1
ATOM 742 O O . MET A 1 87 ? 22.302 14.140 -30.569 1.00 83.38 87 MET A O 1
ATOM 746 N N . CYS A 1 88 ? 22.752 14.684 -28.409 1.00 82.31 88 CYS A N 1
ATOM 747 C CA . CYS A 1 88 ? 23.644 15.811 -28.648 1.00 82.31 88 CYS A CA 1
ATOM 748 C C . CYS A 1 88 ? 25.094 15.380 -28.915 1.00 82.31 88 CYS A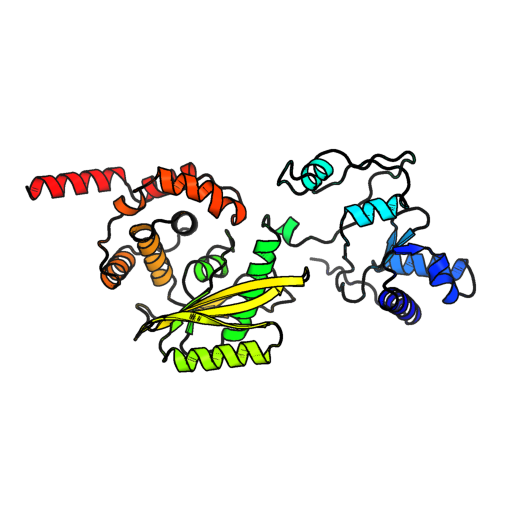 C 1
ATOM 750 O O . CYS A 1 88 ? 25.923 16.232 -29.187 1.00 82.31 88 CYS A O 1
ATOM 752 N N . ASN A 1 89 ? 25.404 14.078 -28.874 1.00 80.25 89 ASN A N 1
ATOM 753 C CA . ASN A 1 89 ? 26.767 13.540 -28.977 1.00 80.25 89 ASN A CA 1
ATOM 754 C C . ASN A 1 89 ? 27.753 14.128 -27.945 1.00 80.25 89 ASN A C 1
ATOM 756 O O . ASN A 1 89 ? 28.949 14.170 -28.222 1.00 80.25 89 ASN A O 1
ATOM 760 N N . GLY A 1 90 ? 27.267 14.572 -26.783 1.00 74.19 90 GLY A N 1
ATOM 761 C CA . GLY A 1 90 ? 28.091 15.258 -25.784 1.00 74.19 90 GLY A CA 1
ATOM 762 C C . GLY A 1 90 ? 28.625 16.629 -26.229 1.00 74.19 90 GLY A C 1
ATOM 763 O O . GLY A 1 90 ? 29.589 17.113 -25.646 1.00 74.19 90 GLY A O 1
ATOM 764 N N . GLU A 1 91 ? 28.051 17.232 -27.278 1.00 79.75 91 GLU A N 1
ATOM 765 C CA . GLU A 1 91 ? 28.377 18.595 -27.726 1.00 79.75 91 GLU A CA 1
ATOM 766 C C . GLU A 1 91 ? 27.681 19.664 -26.864 1.00 79.75 91 GLU A C 1
ATOM 768 O O . GLU A 1 91 ? 26.963 19.349 -25.919 1.00 79.75 91 GLU A O 1
ATOM 773 N N . ASP A 1 92 ? 27.850 20.941 -27.210 1.00 81.19 92 ASP A N 1
ATOM 774 C CA . ASP A 1 92 ? 27.242 22.058 -26.490 1.00 81.19 92 ASP A CA 1
ATOM 775 C C . ASP A 1 92 ? 25.704 22.023 -26.563 1.00 81.19 92 ASP A C 1
ATOM 777 O O . ASP A 1 92 ? 25.075 22.314 -27.592 1.00 81.19 92 ASP A O 1
ATOM 781 N N . TYR A 1 93 ? 25.085 21.695 -25.430 1.00 87.56 93 TYR A N 1
ATOM 782 C CA . TYR A 1 93 ? 23.651 21.818 -25.204 1.00 87.56 93 TYR A CA 1
ATOM 783 C C . TYR A 1 93 ? 23.353 22.359 -23.809 1.00 87.56 93 TYR A C 1
ATOM 785 O O . TYR A 1 93 ? 24.130 22.222 -22.867 1.00 87.56 93 TYR A O 1
ATOM 793 N N . TYR A 1 94 ? 22.175 22.953 -23.673 1.00 86.06 94 TYR A N 1
ATOM 794 C CA . TYR A 1 94 ? 21.655 23.443 -22.409 1.00 86.06 94 TYR A CA 1
ATOM 795 C C . TYR A 1 94 ? 20.244 22.907 -22.191 1.00 86.06 94 TYR A C 1
ATOM 797 O O . TYR A 1 94 ? 19.394 22.981 -23.078 1.00 86.06 94 TYR A O 1
ATOM 805 N N . ILE A 1 95 ? 19.983 22.366 -21.005 1.00 85.31 95 ILE A N 1
ATOM 806 C CA . ILE A 1 95 ? 18.646 21.929 -20.604 1.00 85.31 95 ILE A CA 1
ATOM 807 C C . ILE A 1 95 ? 18.036 23.044 -19.762 1.00 85.31 95 ILE A C 1
ATOM 809 O O . ILE A 1 95 ? 18.678 23.534 -18.830 1.00 85.31 95 ILE A O 1
ATOM 813 N N . ASN A 1 96 ? 16.808 23.446 -20.081 1.00 82.69 96 ASN A N 1
ATOM 814 C CA . ASN A 1 96 ? 16.108 24.530 -19.392 1.00 82.69 96 ASN A CA 1
ATOM 815 C C . ASN A 1 96 ? 14.821 24.049 -18.697 1.00 82.69 96 ASN A C 1
ATOM 817 O O . ASN A 1 96 ? 14.364 22.914 -18.864 1.00 82.69 96 ASN A O 1
ATOM 821 N N . GLY A 1 97 ? 14.205 24.958 -17.944 1.00 82.88 97 GLY A N 1
ATOM 822 C CA . GLY A 1 97 ? 12.842 24.841 -17.448 1.00 82.88 97 GLY A CA 1
ATOM 823 C C . GLY A 1 97 ? 12.692 23.827 -16.319 1.00 82.88 97 GLY A C 1
ATOM 824 O O . GLY A 1 97 ? 13.580 23.647 -15.481 1.00 82.88 97 GLY A O 1
ATOM 825 N N . TRP A 1 98 ? 11.539 23.155 -16.295 1.00 77.69 98 TRP A N 1
ATOM 826 C CA . TRP A 1 98 ? 11.165 22.211 -15.237 1.00 77.69 98 TRP A CA 1
ATOM 827 C C . TRP A 1 98 ? 12.135 21.039 -15.097 1.00 77.69 98 TRP A C 1
ATOM 829 O O . TRP A 1 98 ? 12.330 20.550 -13.990 1.00 77.69 98 TRP A O 1
ATOM 839 N N . ALA A 1 99 ? 12.778 20.613 -16.187 1.00 76.44 99 ALA A N 1
ATOM 840 C CA . ALA A 1 99 ? 13.763 19.540 -16.129 1.00 76.44 99 ALA A CA 1
ATOM 841 C C . ALA A 1 99 ? 15.009 19.927 -15.329 1.00 76.44 99 ALA A C 1
ATOM 843 O O . ALA A 1 99 ? 15.486 19.136 -14.516 1.00 76.44 99 ALA A O 1
ATOM 844 N N . SER A 1 100 ? 15.488 21.156 -15.502 1.00 82.62 100 SER A N 1
ATOM 845 C CA . SER A 1 100 ? 16.644 21.670 -14.766 1.00 82.62 100 SER A CA 1
ATOM 846 C C . SER A 1 100 ? 16.282 21.996 -13.324 1.00 82.62 100 SER A C 1
ATOM 848 O O . SER A 1 100 ? 17.017 21.629 -12.413 1.00 82.62 100 SER A O 1
ATOM 850 N N . ALA A 1 101 ? 15.112 22.598 -13.091 1.00 78.69 101 ALA A N 1
ATOM 851 C CA . ALA A 1 101 ? 14.611 22.820 -11.737 1.00 78.69 101 ALA A CA 1
ATOM 852 C C . ALA A 1 101 ? 14.453 21.498 -10.965 1.00 78.69 101 ALA A C 1
ATOM 854 O O . ALA A 1 101 ? 14.795 21.432 -9.786 1.00 78.69 101 ALA A O 1
ATOM 855 N N . ASN A 1 102 ? 13.979 20.437 -11.628 1.00 81.12 102 ASN A N 1
ATOM 856 C CA . ASN A 1 102 ? 13.846 19.117 -11.019 1.00 81.12 102 ASN A CA 1
ATOM 857 C C . ASN A 1 102 ? 15.213 18.489 -10.706 1.00 81.12 102 ASN A C 1
ATOM 859 O O . ASN A 1 102 ? 15.397 17.963 -9.612 1.00 81.12 102 ASN A O 1
ATOM 863 N N . TYR A 1 103 ? 16.183 18.601 -11.620 1.00 74.06 103 TYR A N 1
ATOM 864 C CA . TYR A 1 103 ? 17.548 18.107 -11.406 1.00 74.06 103 TYR A CA 1
ATOM 865 C C . TYR A 1 103 ? 18.236 18.767 -10.203 1.00 74.06 103 TYR A C 1
ATOM 867 O O . TYR A 1 103 ? 18.872 18.086 -9.406 1.00 74.06 103 TYR A O 1
ATOM 875 N N . TRP A 1 104 ? 18.067 20.081 -10.038 1.00 80.12 104 TRP A N 1
ATOM 876 C CA . TRP A 1 104 ? 18.647 20.849 -8.929 1.00 80.12 104 TRP A CA 1
ATOM 877 C C . TRP A 1 104 ? 17.806 20.826 -7.645 1.00 80.12 104 TRP A C 1
ATOM 879 O O . TRP A 1 104 ? 18.084 21.590 -6.723 1.00 80.12 104 TRP A O 1
ATOM 889 N N . HIS A 1 105 ? 16.773 19.979 -7.572 1.00 77.69 105 HIS A N 1
ATOM 890 C CA . HIS A 1 105 ? 15.865 19.877 -6.422 1.00 77.69 105 HIS A CA 1
ATOM 891 C C . HIS A 1 105 ? 15.153 21.191 -6.053 1.00 77.69 105 HIS A C 1
ATOM 893 O O . HIS A 1 105 ? 14.753 21.401 -4.911 1.00 77.69 105 HIS A O 1
ATOM 899 N N . LEU A 1 106 ? 14.957 22.074 -7.034 1.00 72.88 106 LEU A N 1
ATOM 900 C CA . LEU A 1 106 ? 14.171 23.303 -6.895 1.00 72.88 106 LEU A CA 1
ATOM 901 C C . LEU A 1 106 ? 12.667 23.041 -7.084 1.00 72.88 106 LEU A C 1
ATOM 903 O O . LEU A 1 106 ? 11.841 23.911 -6.814 1.00 72.88 106 LEU A O 1
ATOM 907 N N . THR A 1 107 ? 12.300 21.849 -7.566 1.00 67.69 107 THR A N 1
ATOM 908 C CA . THR A 1 107 ? 10.913 21.394 -7.686 1.00 67.69 107 THR A CA 1
ATOM 909 C C . THR A 1 107 ? 10.786 19.871 -7.644 1.00 67.69 107 THR A C 1
ATOM 911 O O . THR A 1 107 ? 11.571 19.142 -8.253 1.00 67.69 107 THR A O 1
ATOM 914 N N . ASP A 1 108 ? 9.720 19.404 -6.996 1.00 61.31 108 ASP A N 1
ATOM 915 C CA . ASP A 1 108 ? 9.325 17.994 -6.961 1.00 61.31 108 ASP A CA 1
ATOM 916 C C . ASP A 1 108 ? 8.545 17.556 -8.219 1.00 61.31 108 ASP A C 1
ATOM 918 O O . ASP A 1 108 ? 8.230 16.375 -8.386 1.00 61.31 108 ASP A O 1
ATOM 922 N N . HIS A 1 109 ? 8.210 18.485 -9.126 1.00 61.62 109 HIS A N 1
ATOM 923 C CA . HIS A 1 109 ? 7.514 18.160 -10.369 1.00 61.62 109 HIS A CA 1
ATOM 924 C C . HIS A 1 109 ? 8.442 17.444 -11.354 1.00 61.62 109 HIS A C 1
ATOM 926 O O . HIS A 1 109 ? 9.392 18.029 -11.872 1.00 61.62 109 HIS A O 1
ATOM 932 N N . ILE A 1 110 ? 8.116 16.188 -11.670 1.00 62.16 110 ILE A N 1
ATOM 933 C CA . ILE A 1 110 ? 8.828 15.422 -12.695 1.00 62.16 110 ILE A CA 1
ATOM 934 C C . ILE A 1 110 ? 8.413 15.941 -14.082 1.00 62.16 110 ILE A C 1
ATOM 936 O O . ILE A 1 110 ? 7.225 15.891 -14.424 1.00 62.16 110 ILE A O 1
ATOM 940 N N . PRO A 1 111 ? 9.361 16.418 -14.904 1.00 66.31 111 PRO A N 1
ATOM 941 C CA . PRO A 1 111 ? 9.070 16.910 -16.246 1.00 66.31 111 PRO A CA 1
ATOM 942 C C . PRO A 1 111 ? 8.533 15.787 -17.147 1.00 66.31 111 PRO A C 1
ATOM 944 O O . PRO A 1 111 ? 9.140 14.727 -17.296 1.00 66.31 111 PRO A O 1
ATOM 947 N N . SER A 1 112 ? 7.400 16.037 -17.805 1.00 69.50 112 SER A N 1
ATOM 948 C CA . SER A 1 112 ? 6.878 15.163 -18.870 1.00 69.50 112 SER A CA 1
ATOM 949 C C . SER A 1 112 ? 7.496 15.466 -20.242 1.00 69.50 112 SER A C 1
ATOM 951 O O . SER A 1 112 ? 7.376 14.661 -21.167 1.00 69.50 112 SER A O 1
ATOM 953 N N . ALA A 1 113 ? 8.181 16.606 -20.360 1.00 74.25 113 ALA A N 1
ATOM 954 C CA . ALA A 1 113 ? 8.915 17.054 -21.532 1.00 74.25 113 ALA A CA 1
ATOM 955 C C . ALA A 1 113 ? 10.222 17.731 -21.096 1.00 74.25 113 ALA A C 1
ATOM 957 O O . ALA A 1 113 ? 10.266 18.401 -20.066 1.00 74.25 113 ALA A O 1
ATOM 958 N N . TYR A 1 114 ? 11.274 17.550 -21.891 1.00 80.62 114 TYR A N 1
ATOM 959 C CA . TYR A 1 114 ? 12.591 18.130 -21.650 1.00 80.62 114 TYR A CA 1
ATOM 960 C C . TYR A 1 114 ? 12.872 19.166 -22.732 1.00 80.62 114 TYR A C 1
ATOM 962 O O . TYR A 1 114 ? 12.916 18.831 -23.917 1.00 80.62 114 TYR A O 1
ATOM 970 N N . GLU A 1 115 ? 13.050 20.418 -22.321 1.00 81.75 115 GLU A N 1
ATOM 971 C CA . GLU A 1 115 ? 13.441 21.500 -23.218 1.00 81.75 115 GLU A CA 1
ATOM 972 C C . GLU A 1 115 ? 14.961 21.549 -23.310 1.00 81.75 115 GLU A C 1
ATOM 974 O O . GLU A 1 115 ? 15.649 21.816 -22.323 1.00 81.75 115 GLU A O 1
ATOM 979 N N . VAL A 1 116 ? 15.476 21.265 -24.504 1.00 83.06 116 VAL A N 1
ATOM 980 C CA . VAL A 1 116 ? 16.911 21.216 -24.782 1.00 83.06 116 VAL A CA 1
ATOM 981 C C . VAL A 1 116 ? 17.232 22.232 -25.867 1.00 83.06 116 VAL A C 1
ATOM 983 O O . VAL A 1 116 ? 16.639 22.215 -26.946 1.00 83.06 116 VAL A O 1
ATOM 986 N N . TYR A 1 117 ? 18.182 23.104 -25.567 1.00 82.88 117 TYR A N 1
ATOM 987 C CA . TYR A 1 117 ? 18.709 24.131 -26.447 1.00 82.88 117 TYR A CA 1
ATOM 988 C C . TYR A 1 117 ? 20.051 23.651 -26.984 1.00 82.88 117 TYR A C 1
ATOM 990 O O . TYR A 1 117 ? 20.936 23.276 -26.221 1.00 82.88 117 TYR A O 1
ATOM 998 N N . THR A 1 118 ? 20.184 23.634 -28.304 1.00 81.75 118 THR A N 1
ATOM 999 C CA . THR A 1 118 ? 21.363 23.147 -29.026 1.00 81.75 118 THR A CA 1
ATOM 1000 C C . THR A 1 118 ? 21.689 24.121 -30.152 1.00 81.75 118 THR A C 1
ATOM 1002 O O . THR A 1 118 ? 20.785 24.759 -30.696 1.00 81.75 118 THR A O 1
ATOM 1005 N N . LEU A 1 119 ? 22.958 24.205 -30.561 1.00 77.94 119 LEU A N 1
ATOM 1006 C CA . LEU A 1 119 ? 23.357 25.019 -31.723 1.00 77.94 119 LEU A CA 1
ATOM 1007 C C . LEU A 1 119 ? 22.771 24.476 -33.039 1.00 77.94 119 LEU A C 1
ATOM 1009 O O . LEU A 1 119 ? 22.464 25.225 -33.964 1.00 77.94 119 LEU A O 1
ATOM 1013 N N . ASN A 1 120 ? 22.550 23.161 -33.100 1.00 69.62 120 ASN A N 1
ATOM 1014 C CA . ASN A 1 120 ? 21.984 2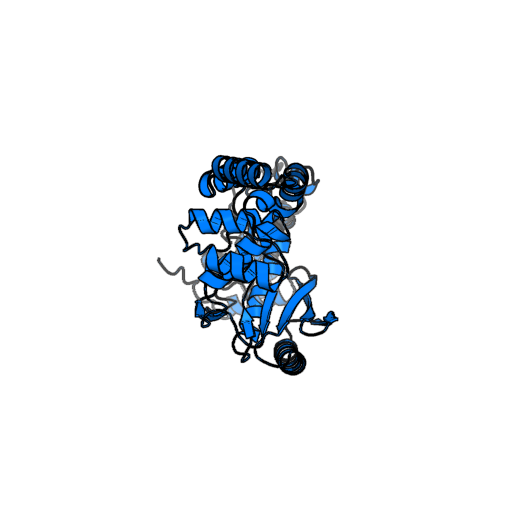2.469 -34.253 1.00 69.62 120 ASN A CA 1
ATOM 1015 C C . ASN A 1 120 ? 20.499 22.152 -34.023 1.00 69.62 120 ASN A C 1
ATOM 1017 O O . ASN A 1 120 ? 20.166 21.372 -33.130 1.00 69.62 120 ASN A O 1
ATOM 1021 N N . LYS A 1 121 ? 19.589 22.703 -34.840 1.00 64.81 121 LYS A N 1
ATOM 1022 C CA . LYS A 1 121 ? 18.136 22.483 -34.703 1.00 64.81 121 LYS A CA 1
ATOM 1023 C C . LYS A 1 121 ? 17.767 21.010 -34.944 1.00 64.81 121 LYS A C 1
ATOM 1025 O O . LYS A 1 121 ? 17.838 20.520 -36.067 1.00 64.81 121 LYS A O 1
ATOM 1030 N N . GLN A 1 122 ? 17.316 20.314 -33.898 1.00 65.00 122 GLN A N 1
ATOM 1031 C CA . GLN A 1 122 ? 16.952 18.883 -33.951 1.00 65.00 122 GLN A CA 1
ATOM 1032 C C . GLN A 1 122 ? 15.433 18.616 -34.057 1.00 65.00 122 GLN A C 1
ATOM 1034 O O . GLN A 1 122 ? 15.039 17.480 -34.335 1.00 65.00 122 GLN A O 1
ATOM 1039 N N . GLY A 1 123 ? 14.588 19.643 -33.883 1.00 67.06 123 GLY A N 1
ATOM 1040 C CA . GLY A 1 123 ? 13.120 19.533 -33.903 1.00 67.06 123 GLY A CA 1
ATOM 1041 C C . GLY A 1 123 ? 12.531 18.809 -32.682 1.00 67.06 123 GLY A C 1
ATOM 1042 O O . GLY A 1 123 ? 13.254 18.406 -31.775 1.00 67.06 123 GLY A O 1
ATOM 1043 N N . VAL A 1 124 ? 11.204 18.635 -32.653 1.00 66.06 124 VAL A N 1
ATOM 1044 C CA . VAL A 1 124 ? 10.516 17.884 -31.585 1.00 66.06 124 VAL A CA 1
ATOM 1045 C C . VAL A 1 124 ? 10.649 16.385 -31.850 1.00 66.06 124 VAL A C 1
ATOM 1047 O O . VAL A 1 124 ? 10.272 15.907 -32.921 1.00 66.06 124 VAL A O 1
ATOM 1050 N N . LYS A 1 125 ? 11.160 15.627 -30.873 1.00 65.88 125 LYS A N 1
ATOM 1051 C CA . LYS A 1 125 ? 11.301 14.167 -30.969 1.00 65.88 125 LYS A CA 1
ATOM 1052 C C . LYS A 1 125 ? 10.634 13.459 -29.799 1.00 65.88 125 LYS A C 1
ATOM 1054 O O . LYS A 1 125 ? 10.937 13.716 -28.641 1.00 65.88 125 LYS A O 1
ATOM 1059 N N . THR A 1 126 ? 9.777 12.493 -30.114 1.00 64.56 126 THR A N 1
ATOM 1060 C CA . THR A 1 126 ? 9.208 11.567 -29.131 1.00 64.56 126 THR A CA 1
ATOM 1061 C C . THR A 1 126 ? 10.093 10.330 -29.047 1.00 64.56 126 THR A C 1
ATOM 1063 O O . THR A 1 126 ? 10.046 9.470 -29.924 1.00 64.56 126 THR A O 1
ATOM 1066 N N . ILE A 1 127 ? 10.913 10.237 -28.001 1.00 61.69 127 ILE A N 1
ATOM 1067 C CA . ILE A 1 127 ? 11.835 9.102 -27.823 1.00 61.69 127 ILE A CA 1
ATOM 1068 C C . ILE A 1 127 ? 11.164 7.938 -27.098 1.00 61.69 127 ILE A C 1
ATOM 1070 O O . ILE A 1 127 ? 11.563 6.792 -27.281 1.00 61.69 127 ILE A O 1
ATOM 1074 N N . LEU A 1 128 ? 10.068 8.194 -26.379 1.00 58.41 128 LEU A N 1
ATOM 1075 C CA . LEU A 1 128 ? 9.344 7.179 -25.629 1.00 58.41 128 LEU A CA 1
ATOM 1076 C C . LEU A 1 128 ? 7.859 7.154 -25.961 1.00 58.41 128 LEU A C 1
ATOM 1078 O O . LEU A 1 128 ? 7.156 8.154 -25.888 1.00 58.41 128 LEU A O 1
ATOM 1082 N N . ASN A 1 129 ? 7.382 5.941 -26.222 1.00 45.47 129 ASN A N 1
ATOM 1083 C CA . ASN A 1 129 ? 6.009 5.536 -25.939 1.00 45.47 129 ASN A CA 1
ATOM 1084 C C . ASN A 1 129 ? 5.996 4.456 -24.833 1.00 45.47 129 ASN A C 1
ATOM 1086 O O . ASN A 1 129 ? 5.029 3.704 -24.685 1.00 45.47 129 ASN A O 1
ATOM 1090 N N . THR A 1 130 ? 7.084 4.348 -24.044 1.00 37.50 130 THR A N 1
ATOM 1091 C CA . THR A 1 130 ? 7.025 3.692 -22.735 1.00 37.50 130 THR A CA 1
ATOM 1092 C C . THR A 1 130 ? 6.144 4.563 -21.877 1.00 37.50 130 THR A C 1
ATOM 1094 O O . THR A 1 130 ? 6.542 5.601 -21.360 1.00 37.50 130 THR A O 1
ATOM 1097 N N . ARG A 1 131 ? 4.914 4.107 -21.739 1.00 35.84 131 ARG A N 1
ATOM 1098 C CA . ARG A 1 131 ? 4.093 4.397 -20.588 1.00 35.84 131 ARG A CA 1
ATOM 1099 C C . ARG A 1 131 ? 4.884 3.976 -19.336 1.00 35.84 131 ARG A C 1
ATOM 1101 O O . ARG A 1 131 ? 4.814 2.824 -18.912 1.00 35.84 131 ARG A O 1
ATOM 1108 N N . ASP A 1 132 ? 5.697 4.898 -18.842 1.00 37.53 132 ASP A N 1
ATOM 1109 C CA . ASP A 1 132 ? 6.303 4.838 -17.528 1.00 37.53 132 ASP A CA 1
ATOM 1110 C C . ASP A 1 132 ? 5.175 4.587 -16.511 1.00 37.53 132 ASP A C 1
ATOM 1112 O O . ASP A 1 132 ? 4.096 5.178 -16.580 1.00 37.53 132 ASP A O 1
ATOM 1116 N N . ILE A 1 133 ? 5.352 3.584 -15.656 1.00 38.56 133 ILE A N 1
ATOM 1117 C CA . ILE A 1 133 ? 4.319 3.204 -14.690 1.00 38.56 133 ILE A CA 1
ATOM 1118 C C . ILE A 1 133 ? 4.209 4.330 -13.647 1.00 38.56 133 ILE A C 1
ATOM 1120 O O . ILE A 1 133 ? 3.093 4.666 -13.264 1.00 38.56 133 ILE A O 1
ATOM 1124 N N . SER A 1 134 ? 5.303 5.025 -13.293 1.00 35.88 134 SER A N 1
ATOM 1125 C CA . SER A 1 134 ? 5.204 6.231 -12.454 1.00 35.88 134 SER A CA 1
ATOM 1126 C C . SER A 1 134 ? 4.448 7.368 -13.142 1.00 35.88 134 SER A C 1
ATOM 1128 O O . SER A 1 134 ? 3.527 7.919 -12.540 1.00 35.88 134 SER A O 1
ATOM 1130 N N . SER A 1 135 ? 4.723 7.659 -14.420 1.00 35.97 135 SER A N 1
ATOM 1131 C CA . SER A 1 135 ? 3.974 8.684 -15.167 1.00 35.97 135 SER A CA 1
ATOM 1132 C C . SER A 1 135 ? 2.508 8.317 -15.427 1.00 35.97 135 SER A C 1
ATOM 1134 O O . SER A 1 135 ? 1.671 9.206 -15.577 1.00 35.97 135 SER A O 1
ATOM 1136 N N . ARG A 1 136 ? 2.157 7.021 -15.431 1.00 40.22 136 ARG A N 1
ATOM 1137 C CA . ARG A 1 136 ? 0.761 6.551 -15.491 1.00 40.22 136 ARG A CA 1
ATOM 1138 C C . ARG A 1 136 ? 0.003 6.702 -14.176 1.00 40.22 136 ARG A C 1
ATOM 1140 O O . ARG A 1 136 ? -1.209 6.895 -14.228 1.00 40.22 136 ARG A O 1
ATOM 1147 N N . PHE A 1 137 ? 0.667 6.528 -13.032 1.00 49.09 137 PHE A N 1
ATOM 1148 C CA . PHE A 1 137 ? -0.020 6.294 -11.756 1.00 49.09 137 PHE A CA 1
ATOM 1149 C C . PHE A 1 137 ? 0.149 7.412 -10.717 1.00 49.09 137 PHE A C 1
ATOM 1151 O O . PHE A 1 137 ? -0.296 7.234 -9.593 1.00 49.09 137 PHE A O 1
ATOM 1158 N N . LYS A 1 138 ? 0.695 8.584 -11.085 1.00 63.44 138 LYS A N 1
ATOM 1159 C CA . LYS A 1 138 ? 0.784 9.792 -10.226 1.00 63.44 138 LYS A CA 1
ATOM 1160 C C . LYS A 1 138 ? 1.444 9.555 -8.846 1.00 63.44 138 LYS A C 1
ATOM 1162 O O . LYS A 1 138 ? 1.250 10.346 -7.932 1.00 63.44 138 LYS A O 1
ATOM 1167 N N . PHE A 1 139 ? 2.231 8.490 -8.694 1.00 68.94 139 PHE A N 1
ATOM 1168 C CA . PHE A 1 139 ? 2.883 8.120 -7.436 1.00 68.94 139 PHE A CA 1
ATOM 1169 C C . PHE A 1 139 ? 4.401 8.249 -7.518 1.00 68.94 139 PHE A C 1
ATOM 1171 O O . PHE A 1 139 ? 4.997 8.026 -8.574 1.00 68.94 139 PHE A O 1
ATOM 1178 N N . ASP A 1 140 ? 5.021 8.514 -6.366 1.00 72.69 140 ASP A N 1
ATOM 1179 C CA . ASP A 1 140 ? 6.473 8.478 -6.206 1.00 72.69 140 ASP A CA 1
ATOM 1180 C C . ASP A 1 140 ? 7.062 7.096 -6.562 1.00 72.69 140 ASP A C 1
ATOM 1182 O O . ASP A 1 140 ? 6.498 6.042 -6.244 1.00 72.69 140 ASP A O 1
ATOM 1186 N N . ARG A 1 141 ? 8.231 7.093 -7.215 1.00 69.12 141 ARG A N 1
ATOM 1187 C CA . ARG A 1 141 ? 8.877 5.878 -7.734 1.00 69.12 141 ARG A CA 1
ATOM 1188 C C . ARG A 1 141 ? 9.361 4.947 -6.625 1.00 69.12 141 ARG A C 1
ATOM 1190 O O . ARG A 1 141 ? 9.243 3.725 -6.770 1.00 69.12 141 ARG A O 1
ATOM 1197 N N . ALA A 1 142 ? 9.901 5.488 -5.534 1.00 77.69 142 ALA A N 1
ATOM 1198 C CA . ALA A 1 142 ? 10.343 4.674 -4.407 1.00 77.69 142 ALA A CA 1
ATOM 1199 C C . ALA A 1 142 ? 9.131 4.018 -3.733 1.00 77.69 142 ALA A C 1
ATOM 1201 O O . ALA A 1 142 ? 9.139 2.813 -3.469 1.00 77.69 142 ALA A O 1
ATOM 1202 N N . LYS A 1 143 ? 8.032 4.767 -3.573 1.00 83.69 143 LYS A N 1
ATOM 1203 C CA . LYS A 1 143 ? 6.766 4.227 -3.055 1.00 83.69 143 LYS A CA 1
ATOM 1204 C C . LYS A 1 143 ? 6.156 3.166 -3.972 1.00 83.69 143 LYS A C 1
ATOM 1206 O O . LYS A 1 143 ? 5.738 2.123 -3.477 1.00 83.69 143 LYS A O 1
ATOM 1211 N N . LEU A 1 144 ? 6.161 3.368 -5.291 1.00 82.81 144 LEU A N 1
ATOM 1212 C CA . LEU A 1 144 ? 5.697 2.361 -6.256 1.00 82.81 144 LEU A CA 1
ATOM 1213 C C . LEU A 1 144 ? 6.556 1.098 -6.264 1.00 82.81 144 LEU A C 1
ATOM 1215 O O . LEU A 1 144 ? 6.026 0.002 -6.443 1.00 82.81 144 LEU A O 1
ATOM 1219 N N . THR A 1 145 ? 7.870 1.239 -6.081 1.00 83.00 145 THR A N 1
ATOM 1220 C CA . THR A 1 145 ? 8.781 0.094 -5.962 1.00 83.00 145 THR A CA 1
ATOM 1221 C C . THR A 1 145 ? 8.432 -0.712 -4.718 1.00 83.00 145 THR A C 1
ATOM 1223 O O . THR A 1 145 ? 8.254 -1.924 -4.800 1.00 83.00 145 THR A O 1
ATOM 1226 N N . LYS A 1 146 ? 8.235 -0.043 -3.582 1.00 90.12 146 LYS A N 1
ATOM 1227 C CA . LYS A 1 146 ? 7.808 -0.705 -2.350 1.00 90.12 146 LYS A CA 1
ATOM 1228 C C . LYS A 1 146 ? 6.447 -1.393 -2.498 1.00 90.12 146 LYS A C 1
ATOM 1230 O O . LYS A 1 146 ? 6.309 -2.549 -2.106 1.00 90.12 146 LYS A O 1
ATOM 1235 N N . ASP A 1 147 ? 5.471 -0.737 -3.129 1.00 92.25 147 ASP A N 1
ATOM 1236 C CA . ASP A 1 147 ? 4.152 -1.325 -3.401 1.00 92.25 147 ASP A CA 1
ATOM 1237 C C . ASP A 1 147 ? 4.225 -2.562 -4.315 1.00 92.25 147 ASP A C 1
ATOM 1239 O O . ASP A 1 147 ? 3.503 -3.543 -4.098 1.00 92.25 147 ASP A O 1
ATOM 1243 N N . TYR A 1 148 ? 5.153 -2.575 -5.278 1.00 89.38 148 TYR A N 1
ATOM 1244 C CA . TYR A 1 148 ? 5.428 -3.751 -6.101 1.00 89.38 148 TYR A CA 1
ATOM 1245 C C . TYR A 1 148 ? 5.872 -4.933 -5.237 1.00 89.38 148 TYR A C 1
ATOM 1247 O O . TYR A 1 148 ? 5.276 -6.006 -5.323 1.00 89.38 148 TYR A O 1
ATOM 1255 N N . PHE A 1 149 ? 6.865 -4.742 -4.362 1.00 93.06 149 PHE A N 1
ATOM 1256 C CA . PHE A 1 149 ? 7.352 -5.821 -3.496 1.00 93.06 149 PHE A CA 1
ATOM 1257 C C . PHE A 1 149 ? 6.310 -6.264 -2.462 1.00 93.06 149 PHE A C 1
ATOM 1259 O O . PHE A 1 149 ? 6.218 -7.458 -2.186 1.00 93.06 149 PHE A O 1
ATOM 1266 N N . ILE A 1 150 ? 5.466 -5.353 -1.962 1.00 96.31 150 ILE A N 1
ATOM 1267 C CA . ILE A 1 150 ? 4.288 -5.710 -1.154 1.00 96.31 150 ILE A CA 1
ATOM 1268 C C . ILE A 1 150 ? 3.351 -6.620 -1.949 1.00 96.31 150 ILE A C 1
ATOM 1270 O O . ILE A 1 150 ? 2.906 -7.644 -1.442 1.00 96.31 150 ILE A O 1
ATOM 1274 N N . THR A 1 151 ? 3.064 -6.273 -3.203 1.00 95.06 151 THR A N 1
ATOM 1275 C CA . THR A 1 151 ? 2.159 -7.050 -4.059 1.00 95.06 151 THR A CA 1
ATOM 1276 C C . THR A 1 151 ? 2.743 -8.431 -4.382 1.00 95.06 151 THR A C 1
ATOM 1278 O O . THR A 1 151 ? 2.028 -9.427 -4.308 1.00 95.06 151 THR A O 1
ATOM 1281 N N . VAL A 1 152 ? 4.052 -8.526 -4.645 1.00 94.00 152 VAL A N 1
ATOM 1282 C CA . VAL A 1 152 ? 4.751 -9.815 -4.803 1.00 94.00 152 VAL A CA 1
ATOM 1283 C C . VAL A 1 152 ? 4.648 -10.647 -3.527 1.00 94.00 152 VAL A C 1
ATOM 1285 O O . VAL A 1 152 ? 4.312 -11.825 -3.588 1.00 94.00 152 VAL A O 1
ATOM 1288 N N . LEU A 1 153 ? 4.916 -10.045 -2.368 1.00 96.62 153 LEU A N 1
ATOM 1289 C CA . LEU A 1 153 ? 4.887 -10.741 -1.087 1.00 96.62 153 LEU A CA 1
ATOM 1290 C C . LEU A 1 153 ? 3.485 -11.273 -0.767 1.00 96.62 153 LEU A C 1
ATOM 1292 O O . LEU A 1 153 ? 3.349 -12.447 -0.432 1.00 96.62 153 LEU A O 1
ATOM 1296 N N . LEU A 1 154 ? 2.449 -10.446 -0.951 1.00 97.88 154 LEU A N 1
ATOM 1297 C CA . LEU A 1 154 ? 1.047 -10.848 -0.815 1.00 97.88 154 LEU A CA 1
ATOM 1298 C C . LEU A 1 154 ? 0.701 -12.000 -1.758 1.00 97.88 154 LEU A C 1
ATOM 1300 O O . LEU A 1 154 ? 0.074 -12.961 -1.324 1.00 97.88 154 LEU A O 1
ATOM 1304 N N . TYR A 1 155 ? 1.130 -11.930 -3.023 1.00 96.62 155 TYR A N 1
ATOM 1305 C CA . TYR A 1 155 ? 0.942 -13.023 -3.973 1.00 96.62 155 TYR A CA 1
ATOM 1306 C C . TYR A 1 155 ? 1.578 -14.312 -3.448 1.00 96.62 155 TYR A C 1
ATOM 1308 O O . TYR A 1 155 ? 0.909 -15.339 -3.410 1.00 96.62 155 TYR A O 1
ATOM 1316 N N . LEU A 1 156 ? 2.835 -14.284 -3.004 1.00 96.12 156 LEU A N 1
ATOM 1317 C CA . LEU A 1 156 ? 3.542 -15.486 -2.555 1.00 96.12 156 LEU A CA 1
ATOM 1318 C C . LEU A 1 156 ? 2.865 -16.168 -1.358 1.00 96.12 156 LEU A C 1
ATOM 1320 O O . LEU A 1 156 ? 2.726 -17.389 -1.360 1.00 96.12 156 LEU A O 1
ATOM 1324 N N . ILE A 1 157 ? 2.417 -15.399 -0.363 1.00 97.12 157 ILE A N 1
ATOM 1325 C CA . ILE A 1 157 ? 1.873 -15.947 0.891 1.00 97.12 157 ILE A CA 1
ATOM 1326 C C . ILE A 1 157 ? 0.357 -16.192 0.865 1.00 97.12 157 ILE A C 1
ATOM 1328 O O . ILE A 1 157 ? -0.180 -16.725 1.831 1.00 97.12 157 ILE A O 1
ATOM 1332 N N . ARG A 1 158 ? -0.347 -15.836 -0.220 1.00 95.94 158 ARG A N 1
ATOM 1333 C CA . ARG A 1 158 ? -1.826 -15.840 -0.300 1.00 95.94 158 ARG A CA 1
ATOM 1334 C C . ARG A 1 158 ? -2.507 -17.166 0.065 1.00 95.94 158 ARG A C 1
ATOM 1336 O O . ARG A 1 158 ? -3.653 -17.151 0.496 1.00 95.94 158 ARG A O 1
ATOM 1343 N N . ASN A 1 159 ? -1.813 -18.288 -0.134 1.00 94.62 159 ASN A N 1
ATOM 1344 C CA . ASN A 1 159 ? -2.344 -19.639 0.067 1.00 94.62 159 ASN A CA 1
ATOM 1345 C C . ASN A 1 159 ? -2.003 -20.230 1.445 1.00 94.62 159 ASN A C 1
ATOM 1347 O O . ASN A 1 159 ? -2.349 -21.378 1.706 1.00 94.62 159 ASN A O 1
ATOM 1351 N N . ILE A 1 160 ? -1.299 -19.491 2.308 1.00 97.12 160 ILE A N 1
ATOM 1352 C CA . ILE A 1 160 ? -1.006 -19.955 3.666 1.00 97.12 160 ILE A CA 1
ATOM 1353 C C . ILE A 1 160 ? -2.320 -20.013 4.447 1.00 97.12 160 ILE A C 1
ATOM 1355 O O . ILE A 1 160 ? -3.072 -19.041 4.523 1.00 97.12 160 ILE A O 1
ATOM 1359 N N . GLU A 1 161 ? -2.617 -21.172 5.023 1.00 96.38 161 GLU A N 1
ATOM 1360 C CA . GLU A 1 161 ? -3.869 -21.383 5.737 1.00 96.38 161 GLU A CA 1
ATOM 1361 C C . GLU A 1 161 ? -3.905 -20.587 7.047 1.00 96.38 161 GLU A C 1
ATOM 1363 O O . GLU A 1 161 ? -2.900 -20.476 7.752 1.00 96.38 161 GLU A O 1
ATOM 1368 N N . GLY A 1 162 ? -5.081 -20.064 7.400 1.00 95.69 162 GLY A N 1
ATOM 1369 C CA . GLY A 1 162 ? -5.313 -19.382 8.672 1.00 95.69 162 GLY A CA 1
ATOM 1370 C C . GLY A 1 162 ? -4.727 -17.974 8.762 1.00 95.69 162 GLY A C 1
ATOM 1371 O O . GLY A 1 162 ? -4.677 -17.440 9.868 1.00 95.69 162 GLY A O 1
ATOM 1372 N N . ILE A 1 163 ? -4.303 -17.373 7.640 1.00 97.00 163 ILE A N 1
ATOM 1373 C CA . ILE A 1 163 ? -3.935 -15.952 7.559 1.00 97.00 163 ILE A CA 1
ATOM 1374 C C . ILE A 1 163 ? -5.028 -15.171 6.823 1.00 97.00 163 ILE A C 1
ATOM 1376 O O . ILE A 1 163 ? -5.496 -15.581 5.763 1.00 97.00 163 ILE A O 1
ATOM 1380 N N . TYR A 1 164 ? -5.419 -14.024 7.373 1.00 98.00 164 TYR A N 1
ATOM 1381 C CA . TYR A 1 164 ? -6.468 -13.173 6.811 1.00 98.00 164 TYR A CA 1
ATOM 1382 C C . TYR A 1 164 ? -5.960 -11.747 6.675 1.00 98.00 164 TYR A C 1
ATOM 1384 O O . TYR A 1 164 ? -5.641 -11.089 7.671 1.00 98.00 164 TYR A O 1
ATOM 1392 N N . PHE A 1 165 ? -5.850 -11.284 5.432 1.00 98.19 165 PHE A N 1
ATOM 1393 C CA . PHE A 1 165 ? -5.321 -9.967 5.109 1.00 98.19 165 PHE A CA 1
ATOM 1394 C C . PHE A 1 165 ? -6.215 -8.868 5.687 1.00 98.19 165 PHE A C 1
ATOM 1396 O O . PHE A 1 165 ? -7.442 -8.975 5.638 1.00 98.19 165 PHE A O 1
ATOM 1403 N N . LYS A 1 166 ? -5.626 -7.811 6.250 1.00 96.81 166 LYS A N 1
ATOM 1404 C CA . LYS A 1 166 ? -6.381 -6.713 6.866 1.00 96.81 166 LYS A CA 1
ATOM 1405 C C . LYS A 1 166 ? -5.675 -5.362 6.753 1.00 96.81 166 LYS A C 1
ATOM 1407 O O . LYS A 1 166 ? -4.687 -5.188 6.041 1.00 96.81 166 LYS A O 1
ATOM 1412 N N . GLY A 1 167 ? -6.216 -4.381 7.472 1.00 94.69 167 GLY A N 1
ATOM 1413 C CA . GLY A 1 167 ? -5.592 -3.077 7.641 1.00 94.69 167 GLY A CA 1
ATOM 1414 C C . GLY A 1 167 ? -5.770 -2.151 6.439 1.00 94.69 167 GLY A C 1
ATOM 1415 O O . GLY A 1 167 ? -6.651 -2.319 5.595 1.00 94.69 167 GLY A O 1
ATOM 1416 N N . GLY A 1 168 ? -4.942 -1.104 6.391 1.00 94.94 168 GLY A N 1
ATOM 1417 C CA . GLY A 1 168 ? -5.036 -0.078 5.348 1.00 94.94 168 GLY A CA 1
ATOM 1418 C C . GLY A 1 168 ? -4.675 -0.601 3.958 1.00 94.94 168 GLY A C 1
ATOM 1419 O O . GLY A 1 168 ? -5.242 -0.143 2.972 1.00 94.94 168 GLY A O 1
ATOM 1420 N N . THR A 1 169 ? -3.759 -1.564 3.878 1.00 96.12 169 THR A N 1
ATOM 1421 C CA . THR A 1 169 ? -3.282 -2.118 2.604 1.00 96.12 169 THR A CA 1
ATOM 1422 C C . THR A 1 169 ? -4.338 -3.012 1.959 1.00 96.12 169 THR A C 1
ATOM 1424 O O . THR A 1 169 ? -4.548 -2.897 0.755 1.00 96.12 169 THR A O 1
ATOM 1427 N N . ALA A 1 170 ? -5.076 -3.807 2.747 1.00 97.12 170 ALA A N 1
ATOM 1428 C CA . ALA A 1 170 ? -6.228 -4.566 2.254 1.00 97.12 170 ALA A CA 1
ATOM 1429 C C . ALA A 1 170 ? -7.316 -3.645 1.691 1.00 97.12 170 ALA A C 1
ATOM 1431 O O . ALA A 1 170 ? -7.740 -3.815 0.549 1.00 97.12 170 ALA A O 1
ATOM 1432 N N . LEU A 1 171 ? -7.693 -2.603 2.443 1.00 96.69 171 LEU A N 1
ATOM 1433 C CA . LEU A 1 171 ? -8.668 -1.610 1.982 1.00 96.69 171 LEU A CA 1
ATOM 1434 C C . LEU A 1 171 ? -8.240 -0.951 0.665 1.00 96.69 171 LEU A C 1
ATOM 1436 O O . LEU A 1 171 ? -9.037 -0.877 -0.268 1.00 96.69 171 LEU A O 1
ATOM 1440 N N . GLN A 1 172 ? -6.985 -0.503 0.571 1.00 95.12 172 GLN A N 1
ATOM 1441 C CA . GLN A 1 172 ? -6.486 0.179 -0.624 1.00 95.12 172 GLN A CA 1
ATOM 1442 C C . GLN A 1 172 ? -6.424 -0.736 -1.848 1.00 95.12 172 GLN A C 1
ATOM 1444 O O . GLN A 1 172 ? -6.913 -0.347 -2.908 1.00 95.12 172 GLN A O 1
ATOM 1449 N N . LYS A 1 173 ? -5.883 -1.950 -1.706 1.00 95.19 173 LYS A N 1
ATOM 1450 C CA . LYS A 1 173 ? -5.688 -2.858 -2.843 1.00 95.19 173 LYS A CA 1
ATOM 1451 C C . LYS A 1 173 ? -6.965 -3.561 -3.303 1.00 95.19 173 LYS A C 1
ATOM 1453 O O . LYS A 1 173 ? -7.063 -3.898 -4.475 1.00 95.19 173 LYS A O 1
ATOM 1458 N N . ILE A 1 174 ? -7.932 -3.795 -2.418 1.00 96.44 174 ILE A N 1
ATOM 1459 C CA . ILE A 1 174 ? -9.146 -4.554 -2.762 1.00 96.44 174 ILE A CA 1
ATOM 1460 C C . ILE A 1 174 ? -10.309 -3.612 -3.098 1.00 96.44 174 ILE A C 1
ATOM 1462 O O . ILE A 1 174 ? -10.988 -3.789 -4.110 1.00 96.44 174 ILE A O 1
ATOM 1466 N N . PHE A 1 175 ? -10.525 -2.577 -2.282 1.00 95.38 175 PHE A N 1
ATOM 1467 C CA . PHE A 1 175 ? -11.781 -1.821 -2.300 1.00 95.38 175 PHE A CA 1
ATOM 1468 C C . PHE A 1 175 ? -11.635 -0.362 -2.750 1.00 95.38 175 PHE A C 1
ATOM 1470 O O . PHE A 1 175 ? -12.577 0.188 -3.311 1.00 95.38 175 PHE A O 1
ATOM 1477 N N . LEU A 1 176 ? -10.480 0.277 -2.531 1.00 92.88 176 LEU A N 1
ATOM 1478 C CA . LEU A 1 176 ? -10.291 1.719 -2.775 1.00 92.88 176 LEU A CA 1
ATOM 1479 C C . LEU A 1 176 ? -9.415 2.037 -3.995 1.00 92.88 176 LEU A C 1
ATOM 1481 O O . LEU A 1 176 ? -8.891 3.149 -4.090 1.00 92.88 176 LEU A O 1
ATOM 1485 N N . ASP A 1 177 ? -9.258 1.075 -4.907 1.00 88.75 177 ASP A N 1
ATOM 1486 C CA . ASP A 1 177 ? -8.567 1.216 -6.197 1.00 88.75 177 ASP A CA 1
ATOM 1487 C C . ASP A 1 177 ? -7.173 1.849 -6.093 1.00 88.75 177 ASP A C 1
ATOM 1489 O O . ASP A 1 177 ? -6.773 2.654 -6.932 1.00 88.75 177 ASP A O 1
ATOM 1493 N N . ASN A 1 178 ? -6.433 1.494 -5.038 1.00 88.62 178 ASN A N 1
ATOM 1494 C CA . ASN A 1 178 ? -5.123 2.056 -4.722 1.00 88.62 178 ASN A CA 1
ATOM 1495 C C . ASN A 1 178 ? -5.134 3.597 -4.734 1.00 88.62 178 ASN A C 1
ATOM 1497 O O . ASN A 1 178 ? -4.215 4.217 -5.246 1.00 88.62 178 ASN A O 1
ATOM 1501 N N . SER A 1 179 ? -6.168 4.241 -4.179 1.00 88.31 179 SER A N 1
ATOM 1502 C CA . SER A 1 179 ? -6.262 5.712 -4.085 1.00 88.31 179 SER A CA 1
ATOM 1503 C C . SER A 1 179 ? -5.113 6.378 -3.313 1.00 88.31 179 SER A C 1
ATOM 1505 O O . SER A 1 179 ? -4.840 7.568 -3.495 1.00 88.31 179 SER A O 1
ATOM 1507 N N . ARG A 1 180 ? -4.433 5.606 -2.461 1.00 91.00 180 ARG A N 1
ATOM 1508 C CA . ARG A 1 180 ? -3.105 5.909 -1.933 1.00 91.00 180 ARG A CA 1
ATOM 1509 C C . ARG A 1 180 ? -2.278 4.634 -1.834 1.00 91.00 180 ARG A C 1
ATOM 1511 O O . ARG A 1 180 ? -2.834 3.555 -1.619 1.00 91.00 180 ARG A O 1
ATOM 1518 N N . LEU A 1 181 ? -0.959 4.772 -1.868 1.00 89.50 181 LEU A N 1
ATOM 1519 C CA . LEU A 1 181 ? -0.058 3.669 -1.552 1.00 89.50 181 LEU A CA 1
ATOM 1520 C C . LEU A 1 181 ? -0.031 3.390 -0.043 1.00 89.50 181 LEU A C 1
ATOM 1522 O O . LEU A 1 181 ? -0.350 4.241 0.801 1.00 89.50 181 LEU A O 1
ATOM 1526 N N . SER A 1 182 ? 0.322 2.156 0.298 1.00 87.44 182 SER A N 1
ATOM 1527 C CA . SER A 1 182 ? 0.462 1.683 1.671 1.00 87.44 182 SER A CA 1
ATOM 1528 C C . SER A 1 182 ? 1.770 0.914 1.800 1.00 87.44 182 SER A C 1
ATOM 1530 O O . SER A 1 182 ? 2.211 0.287 0.846 1.00 87.44 182 SER A O 1
ATOM 1532 N N . GLU A 1 183 ? 2.406 0.998 2.963 1.00 83.94 183 GLU A N 1
ATOM 1533 C CA . GLU A 1 183 ? 3.783 0.519 3.151 1.00 83.94 183 GLU A CA 1
ATOM 1534 C C . GLU A 1 183 ? 3.897 -0.693 4.080 1.00 83.94 183 GLU A C 1
ATOM 1536 O O . GLU A 1 183 ? 4.945 -1.335 4.111 1.00 83.94 183 GLU A O 1
ATOM 1541 N N . ASP A 1 184 ? 2.828 -0.994 4.815 1.00 87.44 184 ASP A N 1
ATOM 1542 C CA . ASP A 1 184 ? 2.787 -2.023 5.854 1.00 87.44 184 ASP A CA 1
ATOM 1543 C C . ASP A 1 184 ? 1.832 -3.148 5.429 1.00 87.44 184 ASP A C 1
ATOM 1545 O O . ASP A 1 184 ? 0.843 -2.892 4.740 1.00 87.44 184 ASP A O 1
ATOM 1549 N N . ILE A 1 185 ? 2.089 -4.393 5.824 1.00 96.50 185 ILE A N 1
ATOM 1550 C CA . ILE A 1 185 ? 1.198 -5.528 5.561 1.00 96.50 185 ILE A CA 1
ATOM 1551 C C . ILE A 1 185 ? 0.685 -6.057 6.896 1.00 96.50 185 ILE A C 1
ATOM 1553 O O . ILE A 1 185 ? 1.480 -6.427 7.749 1.00 96.50 185 ILE A O 1
ATOM 1557 N N . ASP A 1 186 ? -0.634 -6.133 7.065 1.00 97.25 186 ASP A N 1
ATOM 1558 C CA . ASP A 1 186 ? -1.263 -6.603 8.298 1.00 97.25 186 ASP A CA 1
ATOM 1559 C C . ASP A 1 186 ? -2.060 -7.890 8.041 1.00 97.25 186 ASP A C 1
ATOM 1561 O O . ASP A 1 186 ? -2.887 -7.939 7.128 1.00 97.25 186 ASP A O 1
ATOM 1565 N N . PHE A 1 187 ? -1.892 -8.898 8.896 1.00 98.06 187 PHE A N 1
ATOM 1566 C CA . PHE A 1 187 ? -2.694 -10.121 8.913 1.00 98.06 187 PHE A CA 1
ATOM 1567 C C . PHE A 1 187 ? -3.281 -10.394 10.302 1.00 98.06 187 PHE A C 1
ATOM 1569 O O . PHE A 1 187 ? -2.678 -10.111 11.340 1.00 98.06 187 PHE A O 1
ATOM 1576 N N . THR A 1 188 ? -4.487 -10.956 10.328 1.00 97.25 188 THR A N 1
ATOM 1577 C CA . THR A 1 188 ? -5.004 -11.688 11.491 1.00 97.25 188 THR A CA 1
ATOM 1578 C C . THR A 1 188 ? -4.763 -13.176 11.267 1.00 97.25 188 THR A C 1
ATOM 1580 O O . THR A 1 188 ? -4.961 -13.660 10.155 1.00 97.25 188 THR A O 1
ATOM 1583 N N . LEU A 1 189 ? -4.358 -13.887 12.316 1.00 97.38 189 LEU A N 1
ATOM 1584 C CA . LEU A 1 189 ? -4.113 -15.324 12.306 1.00 97.38 189 LEU A CA 1
ATOM 1585 C C . LEU A 1 189 ? -5.143 -16.060 13.163 1.00 97.38 189 LEU A C 1
ATOM 1587 O O . LEU A 1 189 ? -5.454 -15.587 14.252 1.00 97.38 189 LEU A O 1
ATOM 1591 N N . THR A 1 190 ? -5.606 -17.224 12.704 1.00 96.44 190 THR A N 1
ATOM 1592 C CA . THR A 1 190 ? -6.372 -18.205 13.514 1.00 96.44 190 THR A CA 1
ATOM 1593 C C . THR A 1 190 ? -5.552 -19.446 13.860 1.00 96.44 190 THR A C 1
ATOM 1595 O O . THR A 1 190 ? -6.084 -20.456 14.313 1.00 96.44 190 THR A O 1
ATOM 1598 N N . ARG A 1 191 ? -4.250 -19.396 13.580 1.00 95.12 191 ARG A N 1
ATOM 1599 C CA . ARG A 1 191 ? -3.263 -20.432 13.876 1.00 95.12 191 ARG A CA 1
ATOM 1600 C C . ARG A 1 191 ? -2.131 -19.789 14.667 1.00 95.12 191 ARG A C 1
ATOM 1602 O O . ARG A 1 191 ? -1.897 -18.589 14.532 1.00 95.12 191 ARG A O 1
ATOM 1609 N N . ASP A 1 192 ? -1.416 -20.623 15.413 1.00 93.50 192 ASP A N 1
ATOM 1610 C CA . ASP A 1 192 ? -0.221 -20.236 16.161 1.00 93.50 192 ASP A CA 1
ATOM 1611 C C . ASP A 1 192 ? 0.760 -19.438 15.284 1.00 93.50 192 ASP A C 1
ATOM 1613 O O . ASP A 1 192 ? 1.160 -19.875 14.192 1.00 93.50 192 ASP A O 1
ATOM 1617 N N . VAL A 1 193 ? 1.153 -18.261 15.778 1.00 94.88 193 VAL A N 1
ATOM 1618 C CA . VAL A 1 193 ? 2.019 -17.330 15.045 1.00 94.88 193 VAL A CA 1
ATOM 1619 C C . VAL A 1 193 ? 3.380 -17.936 14.695 1.00 94.88 193 VAL A C 1
ATOM 1621 O O . VAL A 1 193 ? 3.926 -17.642 13.628 1.00 94.88 193 VAL A O 1
ATOM 1624 N N . SER A 1 194 ? 3.916 -18.834 15.528 1.00 92.62 194 SER A N 1
ATOM 1625 C CA . SER A 1 194 ? 5.214 -19.475 15.294 1.00 92.62 194 SER A CA 1
ATOM 1626 C C . SER A 1 194 ? 5.162 -20.453 14.119 1.00 92.62 194 SER A C 1
ATOM 1628 O O . SER A 1 194 ? 6.110 -20.514 13.329 1.00 92.62 194 SER A O 1
ATOM 1630 N N . LYS A 1 195 ? 4.058 -21.194 13.958 1.00 94.69 195 LYS A N 1
ATOM 1631 C CA . LYS A 1 195 ? 3.821 -22.073 12.798 1.00 94.69 195 LYS A CA 1
ATOM 1632 C C . LYS A 1 195 ? 3.672 -21.264 11.510 1.00 94.69 195 LYS A C 1
ATOM 1634 O O . LYS A 1 195 ? 4.394 -21.518 10.547 1.00 94.69 195 LYS A O 1
ATOM 1639 N N . VAL A 1 196 ? 2.811 -20.245 11.520 1.00 96.81 196 VAL A N 1
ATOM 1640 C CA . VAL A 1 196 ? 2.575 -19.384 10.348 1.00 96.81 196 VAL A CA 1
ATOM 1641 C C . VAL A 1 196 ? 3.853 -18.662 9.918 1.00 96.81 196 VAL A C 1
ATOM 1643 O O . VAL A 1 196 ? 4.176 -18.621 8.733 1.00 96.81 196 VAL A O 1
ATOM 1646 N N . LYS A 1 197 ? 4.637 -18.148 10.871 1.00 96.25 197 LYS A N 1
ATOM 1647 C CA . LYS A 1 197 ? 5.946 -17.534 10.610 1.00 96.25 197 LYS A CA 1
ATOM 1648 C C . LYS A 1 197 ? 6.889 -18.482 9.866 1.00 96.25 197 LYS A C 1
ATOM 1650 O O . LYS A 1 197 ? 7.534 -18.059 8.911 1.00 96.25 197 LYS A O 1
ATOM 1655 N N . LYS A 1 198 ? 6.983 -19.753 10.277 1.00 96.69 198 LYS A N 1
ATOM 1656 C CA . LYS A 1 198 ? 7.829 -20.748 9.589 1.00 96.69 198 LYS A CA 1
ATOM 1657 C C . LYS A 1 198 ? 7.382 -20.953 8.139 1.00 96.69 198 LYS A C 1
ATOM 1659 O O . LYS A 1 198 ? 8.227 -20.986 7.250 1.00 96.69 198 LYS A O 1
ATOM 1664 N N . GLU A 1 199 ? 6.076 -21.031 7.893 1.00 97.81 199 GLU A N 1
ATOM 1665 C CA . GLU A 1 199 ? 5.515 -21.153 6.539 1.00 97.81 199 GLU A CA 1
ATOM 1666 C C . GLU A 1 199 ? 5.821 -19.919 5.680 1.00 97.81 199 GLU A C 1
ATOM 1668 O O . GLU A 1 199 ? 6.328 -20.063 4.566 1.00 97.81 199 GLU A O 1
ATOM 1673 N N . ILE A 1 200 ? 5.613 -18.712 6.219 1.00 97.38 200 ILE A N 1
ATOM 1674 C CA . ILE A 1 200 ? 5.961 -17.447 5.553 1.00 97.38 200 ILE A CA 1
ATOM 1675 C C . ILE A 1 200 ? 7.455 -17.417 5.209 1.00 97.38 200 ILE A C 1
ATOM 1677 O O . ILE A 1 200 ? 7.815 -17.144 4.063 1.00 97.38 200 ILE A O 1
ATOM 1681 N N . ASN A 1 201 ? 8.327 -17.750 6.164 1.00 97.06 201 ASN A N 1
ATOM 1682 C CA . ASN A 1 201 ? 9.773 -17.763 5.948 1.00 97.06 201 ASN A CA 1
ATOM 1683 C C . ASN A 1 201 ? 10.172 -18.744 4.841 1.00 97.06 201 ASN A C 1
ATOM 1685 O O . ASN A 1 201 ? 10.966 -18.392 3.972 1.00 97.06 201 ASN A O 1
ATOM 1689 N N . ASN A 1 202 ? 9.594 -19.947 4.832 1.00 97.12 202 ASN A N 1
ATOM 1690 C CA . ASN A 1 202 ? 9.864 -20.947 3.802 1.00 97.12 202 ASN A CA 1
ATOM 1691 C C . ASN A 1 202 ? 9.438 -20.456 2.413 1.00 97.12 202 ASN A C 1
ATOM 1693 O O . ASN A 1 202 ? 10.213 -20.551 1.463 1.00 97.12 202 ASN A O 1
ATOM 1697 N N . VAL A 1 203 ? 8.236 -19.885 2.294 1.00 96.88 203 VAL A N 1
ATOM 1698 C CA . VAL A 1 203 ? 7.725 -19.330 1.032 1.00 96.88 203 VAL A CA 1
ATOM 1699 C C . VAL A 1 203 ? 8.623 -18.202 0.511 1.00 96.88 203 VAL A C 1
ATOM 1701 O O . VAL A 1 203 ? 8.982 -18.190 -0.669 1.00 96.88 203 VAL A O 1
ATOM 1704 N N . ILE A 1 204 ? 9.023 -17.275 1.384 1.00 94.62 204 ILE A N 1
ATOM 1705 C CA . ILE A 1 204 ? 9.886 -16.146 1.018 1.00 94.62 204 ILE A CA 1
ATOM 1706 C C . ILE A 1 204 ? 11.271 -16.645 0.592 1.00 94.62 204 ILE A C 1
ATOM 1708 O O . ILE A 1 204 ? 11.739 -16.275 -0.486 1.00 94.62 204 ILE A O 1
ATOM 1712 N N . ASN A 1 205 ? 11.901 -17.524 1.377 1.00 93.75 205 ASN A N 1
ATOM 1713 C CA . ASN A 1 205 ? 13.235 -18.054 1.084 1.00 93.75 205 ASN A CA 1
ATOM 1714 C C . ASN A 1 205 ? 13.261 -18.847 -0.233 1.00 93.75 205 ASN A C 1
ATOM 1716 O O . ASN A 1 205 ? 14.164 -18.664 -1.051 1.00 93.75 205 ASN A O 1
ATOM 1720 N N . ASN A 1 206 ? 12.234 -19.662 -0.493 1.00 92.00 206 ASN A N 1
ATOM 1721 C CA . ASN A 1 206 ? 12.121 -20.441 -1.729 1.00 92.00 206 ASN A CA 1
ATOM 1722 C C . ASN A 1 206 ? 11.941 -19.570 -2.979 1.00 92.00 206 ASN A C 1
ATOM 1724 O O . ASN A 1 206 ? 12.330 -19.980 -4.072 1.00 92.00 206 ASN A O 1
ATOM 1728 N N . SER A 1 207 ? 11.385 -18.363 -2.833 1.00 89.19 207 SER A N 1
ATOM 1729 C CA . SER A 1 207 ? 11.203 -17.439 -3.957 1.00 89.19 207 SER A CA 1
ATOM 1730 C C . SER A 1 207 ? 12.525 -16.893 -4.506 1.00 89.19 207 SER A C 1
ATOM 1732 O O . SER A 1 207 ? 12.601 -16.559 -5.687 1.00 89.19 207 SER A O 1
ATOM 1734 N N . LYS A 1 208 ? 13.562 -16.777 -3.659 1.00 86.38 208 LYS A N 1
ATOM 1735 C CA . LYS A 1 208 ? 14.836 -16.090 -3.957 1.00 86.38 208 LYS A CA 1
ATOM 1736 C C . LYS A 1 208 ? 14.683 -14.627 -4.421 1.00 86.38 208 LYS A C 1
ATOM 1738 O O . LYS A 1 208 ? 15.630 -14.052 -4.952 1.00 86.38 208 LYS A O 1
ATOM 1743 N N . LEU A 1 209 ? 13.504 -14.021 -4.240 1.00 81.38 209 LEU A N 1
ATOM 1744 C CA . LEU A 1 209 ? 13.212 -12.631 -4.625 1.00 81.38 209 LEU A CA 1
ATOM 1745 C C . LEU A 1 209 ? 13.537 -11.627 -3.515 1.00 81.38 209 LEU A C 1
ATOM 1747 O O . LEU A 1 209 ? 13.715 -10.439 -3.782 1.00 81.38 209 LEU A O 1
ATOM 1751 N N . PHE A 1 210 ? 13.596 -12.107 -2.277 1.00 91.25 210 PHE A N 1
ATOM 1752 C CA . PHE A 1 210 ? 13.836 -11.308 -1.085 1.00 91.25 210 PHE A CA 1
ATOM 1753 C C . PHE A 1 210 ? 15.199 -11.645 -0.482 1.00 91.25 210 PHE A C 1
ATOM 1755 O O . PHE A 1 210 ? 15.782 -12.696 -0.750 1.00 91.25 210 PHE A O 1
ATOM 1762 N N . GLY A 1 211 ? 15.718 -10.704 0.298 1.00 90.25 211 GLY A N 1
ATOM 1763 C CA . GLY A 1 211 ? 16.911 -10.890 1.107 1.00 90.25 211 GLY A CA 1
ATOM 1764 C C . GLY A 1 211 ? 16.576 -11.533 2.450 1.00 90.25 211 GLY A C 1
ATOM 1765 O O . GLY A 1 211 ? 15.656 -12.338 2.570 1.00 90.25 211 GLY A O 1
ATOM 1766 N N . ASN A 1 212 ? 17.336 -11.146 3.472 1.00 93.00 212 ASN A N 1
ATOM 1767 C CA . ASN A 1 212 ? 17.181 -11.693 4.814 1.00 93.00 212 ASN A CA 1
ATOM 1768 C C . ASN A 1 212 ? 15.789 -11.409 5.397 1.00 93.00 212 ASN A C 1
ATOM 1770 O O . ASN A 1 212 ? 15.138 -10.414 5.066 1.00 93.00 212 ASN A O 1
ATOM 1774 N N . ILE A 1 213 ? 15.380 -12.272 6.322 1.00 96.44 213 ILE A N 1
ATOM 1775 C CA . ILE A 1 213 ? 14.182 -12.106 7.140 1.00 96.44 213 ILE A CA 1
ATOM 1776 C C . ILE A 1 213 ? 14.643 -11.906 8.582 1.00 96.44 213 ILE A C 1
ATOM 1778 O O . ILE A 1 213 ? 15.509 -12.637 9.059 1.00 96.44 213 ILE A O 1
ATOM 1782 N N . ALA A 1 214 ? 14.090 -10.909 9.261 1.00 95.81 214 ALA A N 1
ATOM 1783 C CA . ALA A 1 214 ? 14.356 -10.628 10.666 1.00 95.81 214 ALA A CA 1
ATOM 1784 C C . ALA A 1 214 ? 13.045 -10.459 11.439 1.00 95.81 214 ALA A C 1
ATOM 1786 O O . ALA A 1 214 ? 11.963 -10.373 10.857 1.00 95.81 214 ALA A O 1
ATOM 1787 N N . GLU A 1 215 ? 13.152 -10.391 12.758 1.00 95.00 215 GLU A N 1
ATOM 1788 C CA . GLU A 1 215 ? 12.037 -10.109 13.657 1.00 95.00 215 GLU A CA 1
ATOM 1789 C C . GLU A 1 215 ? 12.243 -8.753 14.314 1.00 95.00 215 GLU A C 1
ATOM 1791 O O . GLU A 1 215 ? 13.373 -8.335 14.565 1.00 95.00 215 GLU A O 1
ATOM 1796 N N . ASP A 1 216 ? 11.135 -8.068 14.562 1.00 92.88 216 ASP A N 1
ATOM 1797 C CA . ASP A 1 216 ? 11.100 -6.849 15.360 1.00 92.88 216 ASP A CA 1
ATOM 1798 C C . ASP A 1 216 ? 10.300 -7.138 16.637 1.00 92.88 216 ASP A C 1
ATOM 1800 O O . ASP A 1 216 ? 10.633 -8.037 17.409 1.00 92.88 216 ASP A O 1
ATOM 1804 N N . LYS A 1 217 ? 9.195 -6.424 16.850 1.00 91.88 217 LYS A N 1
ATOM 1805 C CA . LYS A 1 217 ? 8.325 -6.619 17.999 1.00 91.88 217 LYS A CA 1
ATOM 1806 C C . LYS A 1 217 ? 7.712 -8.024 17.999 1.00 91.88 217 LYS A C 1
ATOM 1808 O O . LYS A 1 217 ? 6.930 -8.363 17.112 1.00 91.88 217 LYS A O 1
ATOM 1813 N N . ASN A 1 218 ? 8.018 -8.782 19.045 1.00 94.44 218 ASN A N 1
ATOM 1814 C CA . ASN A 1 218 ? 7.442 -10.087 19.342 1.00 94.44 218 ASN A CA 1
ATOM 1815 C C . ASN A 1 218 ? 6.896 -10.055 20.774 1.00 94.44 218 ASN A C 1
ATOM 1817 O O . ASN A 1 218 ? 7.655 -9.951 21.734 1.00 94.44 218 ASN A O 1
ATOM 1821 N N . VAL A 1 219 ? 5.574 -10.040 20.901 1.00 92.38 219 VAL A N 1
ATOM 1822 C CA . VAL A 1 219 ? 4.857 -10.055 22.181 1.00 92.38 219 VAL A CA 1
ATOM 1823 C C . VAL A 1 219 ? 3.718 -11.063 22.082 1.00 92.38 219 VAL A C 1
ATOM 1825 O O . VAL A 1 219 ? 3.360 -11.490 20.986 1.00 92.38 219 VAL A O 1
ATOM 1828 N N . GLU A 1 220 ? 3.127 -11.444 23.209 1.00 87.62 220 GLU A N 1
ATOM 1829 C CA . GLU A 1 220 ? 2.027 -12.410 23.218 1.00 87.62 220 GLU A CA 1
ATOM 1830 C C . GLU A 1 220 ? 0.908 -12.011 22.233 1.00 87.62 220 GLU A C 1
ATOM 1832 O O . GLU A 1 220 ? 0.385 -10.893 22.265 1.00 87.62 220 GLU A O 1
ATOM 1837 N N . GLY A 1 221 ? 0.598 -12.912 21.295 1.00 86.69 221 GLY A N 1
ATOM 1838 C CA . GLY A 1 221 ? -0.411 -12.711 20.252 1.00 86.69 221 GLY A CA 1
ATOM 1839 C C . GLY A 1 221 ? -0.051 -11.713 19.139 1.00 86.69 221 GLY A C 1
ATOM 1840 O O . GLY A 1 221 ? -0.907 -11.411 18.302 1.00 86.69 221 GLY A O 1
ATOM 1841 N N . PHE A 1 222 ? 1.179 -11.186 19.082 1.00 94.56 222 PHE A N 1
ATOM 1842 C CA . PHE A 1 222 ? 1.618 -10.284 18.013 1.00 94.56 222 PHE A CA 1
ATOM 1843 C C . PHE A 1 222 ? 3.088 -10.476 17.620 1.00 94.56 222 PHE A C 1
ATOM 1845 O O . PHE A 1 222 ? 3.992 -10.355 18.445 1.00 94.56 222 PHE A O 1
ATOM 1852 N N . LEU A 1 223 ? 3.332 -10.632 16.319 1.00 96.81 223 LEU A N 1
ATOM 1853 C CA . LEU A 1 223 ? 4.671 -10.698 15.739 1.00 96.81 223 LEU A CA 1
ATOM 1854 C C . LEU A 1 223 ? 4.802 -9.743 14.554 1.00 96.81 223 LEU A C 1
ATOM 1856 O O . LEU A 1 223 ? 3.987 -9.777 13.635 1.00 96.81 223 LEU A O 1
ATOM 1860 N N . ARG A 1 224 ? 5.885 -8.965 14.525 1.00 97.75 224 ARG A N 1
ATOM 1861 C CA . ARG A 1 224 ? 6.323 -8.223 13.342 1.00 97.75 224 ARG A CA 1
ATOM 1862 C C . ARG A 1 224 ? 7.528 -8.893 12.691 1.00 97.75 224 ARG A C 1
ATOM 1864 O O . ARG A 1 224 ? 8.597 -8.987 13.293 1.00 97.75 224 ARG A O 1
ATOM 1871 N N . ILE A 1 225 ? 7.362 -9.283 11.432 1.00 97.19 225 ILE A N 1
ATOM 1872 C CA . ILE A 1 225 ? 8.428 -9.798 10.570 1.00 97.19 225 ILE A CA 1
ATOM 1873 C C . ILE A 1 225 ? 8.948 -8.658 9.688 1.00 97.19 225 ILE A C 1
ATOM 1875 O O . ILE A 1 225 ? 8.167 -7.897 9.113 1.00 97.19 225 ILE A O 1
ATOM 1879 N N . ILE A 1 226 ? 10.269 -8.553 9.561 1.00 97.62 226 ILE A N 1
ATOM 1880 C CA . ILE A 1 226 ? 10.953 -7.665 8.620 1.00 97.62 226 ILE A CA 1
ATOM 1881 C C . ILE A 1 226 ? 11.455 -8.502 7.448 1.00 97.62 226 ILE A C 1
ATOM 1883 O O . ILE A 1 226 ? 12.248 -9.421 7.639 1.00 97.62 226 ILE A O 1
ATOM 1887 N N . VAL A 1 227 ? 11.053 -8.146 6.231 1.00 97.00 227 VAL A N 1
ATOM 1888 C CA . VAL A 1 227 ? 11.537 -8.784 5.001 1.00 97.00 227 VAL A CA 1
ATOM 1889 C C . VAL A 1 227 ? 12.345 -7.771 4.205 1.00 97.00 227 VAL A C 1
ATOM 1891 O O . VAL A 1 227 ? 11.804 -6.761 3.751 1.00 97.00 227 VAL A O 1
ATOM 1894 N N . TYR A 1 228 ? 13.641 -8.019 4.037 1.00 96.44 228 TYR A N 1
ATOM 1895 C CA . TYR A 1 228 ? 14.506 -7.145 3.249 1.00 96.44 228 TYR A CA 1
ATOM 1896 C C . TYR A 1 228 ? 14.379 -7.454 1.758 1.00 96.44 228 TYR A C 1
ATOM 1898 O O . TYR A 1 228 ? 14.237 -8.607 1.358 1.00 96.44 228 TYR A O 1
ATOM 1906 N N . TYR A 1 229 ? 14.473 -6.432 0.916 1.00 88.44 229 TYR A N 1
ATOM 1907 C CA . TYR A 1 229 ? 14.483 -6.583 -0.535 1.00 88.44 229 TYR A CA 1
ATOM 1908 C C . TYR A 1 229 ? 15.480 -5.619 -1.178 1.00 88.44 229 TYR A C 1
ATOM 1910 O O . TYR A 1 229 ? 15.918 -4.641 -0.569 1.00 88.44 229 TYR A O 1
ATOM 1918 N N . LYS A 1 230 ? 15.858 -5.920 -2.421 1.00 83.88 230 LYS A N 1
ATOM 1919 C CA . LYS A 1 230 ? 16.678 -5.041 -3.256 1.00 83.88 230 LYS A CA 1
ATOM 1920 C C . LYS A 1 230 ? 15.790 -4.455 -4.351 1.00 83.88 230 LYS A C 1
ATOM 1922 O O . LYS A 1 230 ? 15.254 -5.203 -5.165 1.00 83.88 230 LYS A O 1
ATOM 1927 N N . GLY A 1 231 ? 15.618 -3.138 -4.339 1.00 73.69 231 GLY A N 1
ATOM 1928 C CA . GLY A 1 231 ? 14.869 -2.381 -5.333 1.00 73.69 231 GLY A CA 1
ATOM 1929 C C . GLY A 1 231 ? 15.460 -2.501 -6.738 1.00 73.69 231 GLY A C 1
ATOM 1930 O O . GLY A 1 231 ? 16.573 -2.994 -6.938 1.00 73.69 231 GLY A O 1
ATOM 1931 N N . PHE A 1 232 ? 14.710 -2.033 -7.737 1.00 71.12 232 PHE A N 1
ATOM 1932 C CA . PHE A 1 232 ? 15.130 -2.090 -9.144 1.00 71.12 232 PHE A CA 1
ATOM 1933 C C . PHE A 1 232 ? 16.356 -1.222 -9.457 1.00 71.12 232 PHE A C 1
ATOM 1935 O O . PHE A 1 232 ? 17.068 -1.485 -10.421 1.00 71.12 232 PHE A O 1
ATOM 1942 N N . ASP A 1 233 ? 16.594 -0.199 -8.644 1.00 67.31 233 ASP A N 1
ATOM 1943 C CA . ASP A 1 233 ? 17.775 0.667 -8.652 1.00 67.31 233 ASP A CA 1
ATOM 1944 C C . ASP A 1 233 ? 18.961 0.070 -7.873 1.00 67.31 233 ASP A C 1
ATOM 1946 O O . ASP A 1 233 ? 20.042 0.647 -7.815 1.00 67.31 233 ASP A O 1
ATOM 1950 N N . GLY A 1 234 ? 18.768 -1.103 -7.271 1.00 71.88 234 GLY A N 1
ATOM 1951 C CA . GLY A 1 234 ? 19.756 -1.783 -6.458 1.00 71.88 234 GLY A CA 1
ATOM 1952 C C . GLY A 1 234 ? 19.825 -1.321 -5.004 1.00 71.88 234 GLY A C 1
ATOM 1953 O O . GLY A 1 234 ? 20.605 -1.910 -4.248 1.00 71.88 234 GLY A O 1
ATOM 1954 N N . GLN A 1 235 ? 19.014 -0.343 -4.590 1.00 77.75 235 GLN A N 1
ATOM 1955 C CA . GLN A 1 235 ? 18.940 0.086 -3.196 1.00 77.75 235 GLN A CA 1
ATOM 1956 C C . GLN A 1 235 ? 18.269 -0.984 -2.336 1.00 77.75 235 GLN A C 1
ATOM 1958 O O . GLN A 1 235 ? 17.379 -1.705 -2.784 1.00 77.75 235 GLN A O 1
ATOM 1963 N N . LYS A 1 236 ? 18.717 -1.121 -1.088 1.00 89.56 236 LYS A N 1
ATOM 1964 C CA . LYS A 1 236 ? 18.106 -2.047 -0.130 1.00 89.56 236 LYS A CA 1
ATOM 1965 C C . LYS A 1 236 ? 17.031 -1.318 0.661 1.00 89.56 236 LYS A C 1
ATOM 1967 O O . LYS A 1 236 ? 17.271 -0.221 1.149 1.00 89.56 236 LYS A O 1
ATOM 1972 N N . ASP A 1 237 ? 15.893 -1.967 0.840 1.00 92.00 237 ASP A N 1
ATOM 1973 C CA . ASP A 1 237 ? 14.810 -1.490 1.699 1.00 92.00 237 ASP A CA 1
ATOM 1974 C C . ASP A 1 237 ? 14.117 -2.698 2.361 1.00 92.00 237 ASP A C 1
ATOM 1976 O O . ASP A 1 237 ? 14.540 -3.849 2.195 1.00 92.00 237 ASP A O 1
ATOM 1980 N N . LYS A 1 238 ? 13.099 -2.446 3.182 1.00 95.31 238 LYS A N 1
ATOM 1981 C CA . LYS A 1 238 ? 12.407 -3.448 3.988 1.00 95.31 238 LYS A CA 1
ATOM 1982 C C . LYS A 1 238 ? 10.890 -3.307 3.936 1.00 95.31 238 LYS A C 1
ATOM 1984 O O . LYS A 1 238 ? 10.340 -2.213 3.808 1.00 95.31 238 LYS A O 1
ATOM 1989 N N . LEU A 1 239 ? 10.223 -4.443 4.097 1.00 96.25 239 LEU A N 1
ATOM 1990 C CA . LEU A 1 239 ? 8.785 -4.564 4.292 1.00 96.25 239 LEU A CA 1
ATOM 1991 C C . LEU A 1 239 ? 8.493 -5.053 5.707 1.00 96.25 239 LEU A C 1
ATOM 1993 O O . LEU A 1 239 ? 9.254 -5.850 6.258 1.00 96.25 239 LEU A O 1
ATOM 1997 N N . PHE A 1 240 ? 7.373 -4.602 6.265 1.00 97.25 240 PHE A N 1
ATOM 1998 C CA . PHE A 1 240 ? 6.865 -5.082 7.546 1.00 97.25 240 PHE A CA 1
ATOM 1999 C C . PHE A 1 240 ? 5.637 -5.961 7.327 1.00 97.25 240 PHE A C 1
ATOM 2001 O O . PHE A 1 240 ? 4.716 -5.563 6.609 1.00 97.25 240 PHE A O 1
ATOM 2008 N N . ILE A 1 241 ? 5.631 -7.133 7.963 1.00 97.69 241 ILE A N 1
ATOM 2009 C CA . ILE A 1 241 ? 4.467 -8.014 8.064 1.00 97.69 241 ILE A CA 1
ATOM 2010 C C . ILE A 1 241 ? 4.070 -8.106 9.535 1.00 97.69 241 ILE A C 1
ATOM 2012 O O . ILE A 1 241 ? 4.792 -8.696 10.338 1.00 97.69 241 ILE A O 1
ATOM 2016 N N . ASP A 1 242 ? 2.917 -7.545 9.868 1.00 97.75 242 ASP A N 1
ATOM 2017 C CA . ASP A 1 242 ? 2.321 -7.597 11.196 1.00 97.75 242 ASP A CA 1
ATOM 2018 C C . ASP A 1 242 ? 1.341 -8.762 11.273 1.00 97.75 242 ASP A C 1
ATOM 2020 O O . ASP A 1 242 ? 0.323 -8.792 10.582 1.00 97.75 242 ASP A O 1
ATOM 2024 N N . LEU A 1 243 ? 1.634 -9.721 12.141 1.00 97.50 243 LEU A N 1
ATOM 2025 C CA . LEU A 1 243 ? 0.818 -10.895 12.400 1.00 97.50 243 LEU A CA 1
ATOM 2026 C C . LEU A 1 243 ? 0.158 -10.737 13.766 1.00 97.50 243 LEU A C 1
ATOM 2028 O O . LEU A 1 243 ? 0.840 -10.625 14.781 1.00 97.50 243 LEU A O 1
ATOM 2032 N N . THR A 1 244 ? -1.173 -10.699 13.804 1.00 95.88 244 THR A N 1
ATOM 2033 C CA . THR A 1 244 ? -1.937 -10.658 15.061 1.00 95.88 244 THR A CA 1
ATOM 2034 C C . THR A 1 244 ? -2.722 -11.946 15.238 1.00 95.88 244 THR A C 1
ATOM 2036 O O . THR A 1 244 ? -3.623 -12.220 14.447 1.00 95.88 244 THR A O 1
ATOM 2039 N N . GLU A 1 245 ? -2.437 -12.700 16.287 1.00 93.44 245 GLU A N 1
ATOM 2040 C CA . GLU A 1 245 ? -3.177 -13.911 16.619 1.00 93.44 245 GLU A CA 1
ATOM 2041 C C . GLU A 1 245 ? -4.537 -13.573 17.241 1.00 93.44 245 GLU A C 1
ATOM 2043 O O . GLU A 1 245 ? -4.662 -12.655 18.058 1.00 93.44 245 GLU A O 1
ATOM 2048 N N . ARG A 1 246 ? -5.585 -14.279 16.811 1.00 87.12 246 ARG A N 1
ATOM 2049 C CA . ARG A 1 246 ? -6.939 -14.198 17.371 1.00 87.12 246 ARG A CA 1
ATOM 2050 C C . ARG A 1 246 ? -7.614 -15.561 17.271 1.00 87.12 246 ARG A C 1
ATOM 2052 O O . ARG A 1 246 ? -7.477 -16.240 16.264 1.00 87.12 246 ARG A O 1
ATOM 2059 N N . ALA A 1 247 ? -8.443 -15.902 18.259 1.00 80.12 247 ALA A N 1
ATOM 2060 C CA . ALA A 1 247 ? -9.218 -17.146 18.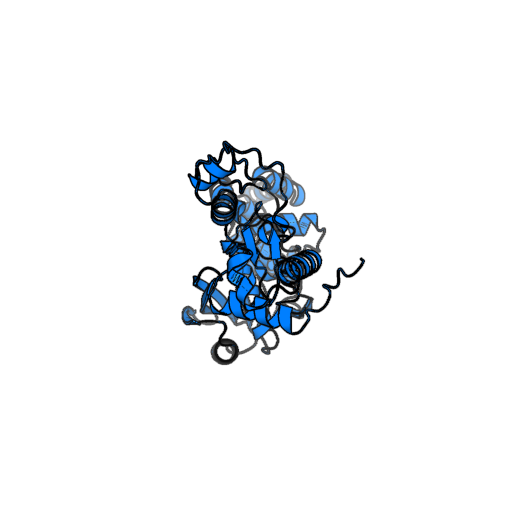230 1.00 80.12 247 ALA A CA 1
ATOM 2061 C C . ALA A 1 247 ? -10.092 -17.263 16.967 1.00 80.12 247 ALA A C 1
ATOM 2063 O O . ALA A 1 247 ? -10.114 -18.303 16.316 1.00 80.12 247 ALA A O 1
ATOM 2064 N N . LYS A 1 248 ? -10.791 -16.179 16.600 1.00 89.44 248 LYS A N 1
ATOM 2065 C CA . LYS A 1 248 ? -11.515 -16.059 15.331 1.00 89.44 248 LYS A CA 1
ATOM 2066 C C . LYS A 1 248 ? -11.737 -14.597 14.917 1.00 89.44 248 LYS A C 1
ATOM 2068 O O . LYS A 1 248 ? -11.773 -13.718 15.788 1.00 89.44 248 LYS A O 1
ATOM 2073 N N . PRO A 1 249 ? -11.902 -14.324 13.612 1.00 92.00 249 PRO A N 1
ATOM 2074 C CA . PRO A 1 249 ? -12.500 -13.091 13.103 1.00 92.00 249 PRO A CA 1
ATOM 2075 C C . PRO A 1 249 ? -13.886 -12.818 13.706 1.00 92.00 249 PRO A C 1
ATOM 2077 O O . PRO A 1 249 ? -14.546 -13.725 14.214 1.00 92.00 249 PRO A O 1
ATOM 2080 N N . MET A 1 250 ? -14.316 -11.554 13.697 1.00 92.88 250 MET A N 1
ATOM 2081 C CA . MET A 1 250 ? -15.622 -11.176 14.248 1.00 92.88 250 MET A CA 1
ATOM 2082 C C . MET A 1 250 ? -16.768 -11.565 13.310 1.00 92.88 250 MET A C 1
ATOM 2084 O O . MET A 1 250 ? -17.846 -11.917 13.786 1.00 92.88 250 MET A O 1
ATOM 2088 N N . LEU A 1 251 ? -16.529 -11.479 12.004 1.00 95.00 251 LEU A N 1
ATOM 2089 C CA . LEU A 1 251 ? -17.416 -11.934 10.940 1.00 95.00 251 LEU A CA 1
ATOM 2090 C C . LEU A 1 251 ? -16.729 -13.027 10.115 1.00 95.00 251 LEU A C 1
ATOM 2092 O O . LEU A 1 251 ? -15.504 -13.151 10.147 1.00 95.00 251 LEU A O 1
ATOM 2096 N N . ASP A 1 252 ? -17.514 -13.781 9.348 1.00 95.56 252 ASP A N 1
ATOM 2097 C CA . ASP A 1 252 ? -16.973 -14.773 8.420 1.00 95.56 252 ASP A CA 1
ATOM 2098 C C . ASP A 1 252 ? -16.045 -14.123 7.393 1.00 95.56 252 ASP A C 1
ATOM 2100 O O . ASP A 1 252 ? -16.269 -13.008 6.922 1.00 95.56 252 ASP A O 1
ATOM 2104 N N . THR A 1 253 ? -14.950 -14.807 7.080 1.00 96.56 253 THR A N 1
ATOM 2105 C CA . THR A 1 253 ? -13.902 -14.260 6.218 1.00 96.56 253 THR A CA 1
ATOM 2106 C C . THR A 1 253 ? -14.322 -14.289 4.763 1.00 96.56 253 THR A C 1
ATOM 2108 O O . THR A 1 253 ? -15.022 -15.201 4.330 1.00 96.56 253 THR A O 1
ATOM 2111 N N . GLU A 1 254 ? -13.819 -13.338 3.991 1.00 97.38 254 GLU A N 1
ATOM 2112 C CA . GLU A 1 254 ? -14.158 -13.177 2.581 1.00 97.38 254 GLU A CA 1
ATOM 2113 C C . GLU A 1 254 ? -12.900 -13.338 1.716 1.00 97.38 254 GLU A C 1
ATOM 2115 O O . GLU A 1 254 ? -11.769 -13.225 2.197 1.00 97.38 254 GLU A O 1
ATOM 2120 N N . GLU A 1 255 ? -13.078 -13.602 0.425 1.00 97.69 255 GLU A N 1
ATOM 2121 C CA . GLU A 1 255 ? -11.988 -13.702 -0.544 1.00 97.69 255 GLU A CA 1
ATOM 2122 C C . GLU A 1 255 ? -12.252 -12.756 -1.714 1.00 97.69 255 GLU A C 1
ATOM 2124 O O . GLU A 1 255 ? -13.341 -12.748 -2.287 1.00 97.69 255 GLU A O 1
ATOM 2129 N N . TYR A 1 256 ? -11.248 -11.954 -2.071 1.00 97.75 256 TYR A N 1
ATOM 2130 C CA . TYR A 1 256 ? -11.360 -10.964 -3.142 1.00 97.75 256 TYR A CA 1
ATOM 2131 C C . TYR A 1 256 ? -10.107 -10.921 -4.011 1.00 97.75 256 TYR A C 1
ATOM 2133 O O . TYR A 1 256 ? -9.001 -11.176 -3.528 1.00 97.75 256 TYR A O 1
ATOM 2141 N N . GLU A 1 257 ? -10.281 -10.520 -5.275 1.00 97.19 257 GLU A N 1
ATOM 2142 C CA . GLU A 1 257 ? -9.180 -10.181 -6.185 1.00 97.19 257 GLU A CA 1
ATOM 2143 C C . GLU A 1 257 ? -8.407 -8.965 -5.649 1.00 97.19 257 GLU A C 1
ATOM 2145 O O . GLU A 1 257 ? -8.989 -7.934 -5.294 1.00 97.19 257 GLU A O 1
ATOM 2150 N N . VAL A 1 258 ? -7.077 -9.066 -5.616 1.00 96.06 258 VAL A N 1
ATOM 2151 C CA . VAL A 1 258 ? -6.198 -7.947 -5.263 1.00 96.06 258 VAL A CA 1
ATOM 2152 C C . VAL A 1 258 ? -5.935 -7.105 -6.509 1.00 96.06 258 VAL A C 1
ATOM 2154 O O . VAL A 1 258 ? -5.289 -7.563 -7.451 1.00 96.06 258 VAL A O 1
ATOM 2157 N N . LYS A 1 259 ? -6.381 -5.844 -6.514 1.00 92.56 259 LYS A N 1
ATOM 2158 C CA . LYS A 1 259 ? -6.167 -4.932 -7.645 1.00 92.56 259 LYS A CA 1
ATOM 2159 C C . LYS A 1 259 ? -4.753 -4.357 -7.601 1.00 92.56 259 LYS A C 1
ATOM 2161 O O . LYS A 1 259 ? -4.341 -3.758 -6.603 1.00 92.56 259 LYS A O 1
ATOM 2166 N N . HIS A 1 260 ? -4.018 -4.481 -8.704 1.00 86.88 260 HIS A N 1
ATOM 2167 C CA . HIS A 1 260 ? -2.661 -3.948 -8.823 1.00 86.88 260 HIS A CA 1
ATOM 2168 C C . HIS A 1 260 ? -2.305 -3.524 -10.250 1.00 86.88 260 HIS A C 1
ATOM 2170 O O . HIS A 1 260 ? -2.914 -3.946 -11.229 1.00 86.88 260 HIS A O 1
ATOM 2176 N N . PHE A 1 261 ? -1.239 -2.737 -10.382 1.00 81.25 261 PHE A N 1
ATOM 2177 C CA . PHE A 1 261 ? -0.815 -2.141 -11.654 1.00 81.25 261 PHE A CA 1
ATOM 2178 C C . PHE A 1 261 ? 0.206 -2.978 -12.445 1.00 81.25 261 PHE A C 1
ATOM 2180 O O . PHE A 1 261 ? 0.643 -2.568 -13.520 1.00 81.25 261 PHE A O 1
ATOM 2187 N N . TYR A 1 262 ? 0.615 -4.127 -11.902 1.00 78.12 262 TYR A N 1
ATOM 2188 C CA . TYR A 1 262 ? 1.837 -4.838 -12.296 1.00 78.12 262 TYR A CA 1
ATOM 2189 C C . TYR A 1 262 ? 1.627 -6.034 -13.235 1.00 78.12 262 TYR A C 1
ATOM 2191 O O . TYR A 1 262 ? 2.504 -6.889 -13.351 1.00 78.12 262 TYR A O 1
ATOM 2199 N N . GLU A 1 263 ? 0.489 -6.123 -13.921 1.00 70.50 263 GLU A N 1
ATOM 2200 C CA . GLU A 1 263 ? 0.300 -7.138 -14.963 1.00 70.50 263 GLU A CA 1
ATOM 2201 C C . GLU A 1 263 ? 1.203 -6.847 -16.184 1.00 70.50 263 GLU A C 1
ATOM 2203 O O . GLU A 1 263 ? 1.332 -5.688 -16.593 1.00 70.50 263 GLU A O 1
ATOM 2208 N N . PRO A 1 264 ? 1.812 -7.868 -16.822 1.00 70.56 264 PRO A N 1
ATOM 2209 C CA . PRO A 1 264 ? 1.696 -9.305 -16.547 1.00 70.56 264 PRO A CA 1
ATOM 2210 C C . PRO A 1 264 ? 2.778 -9.860 -15.596 1.00 70.56 264 PRO A C 1
ATOM 2212 O O . PRO A 1 264 ? 2.919 -11.074 -15.493 1.00 70.56 264 PRO A O 1
ATOM 2215 N N . ASN A 1 265 ? 3.598 -9.013 -14.964 1.00 71.50 265 ASN A N 1
ATOM 2216 C CA . ASN A 1 265 ? 4.694 -9.449 -14.088 1.00 71.50 265 ASN A CA 1
ATOM 2217 C C . ASN A 1 265 ? 4.190 -10.158 -12.828 1.00 71.50 265 ASN A C 1
ATOM 2219 O O . ASN A 1 265 ? 4.785 -11.145 -12.404 1.00 71.50 265 ASN A O 1
ATOM 2223 N N . ILE A 1 266 ? 3.094 -9.658 -12.264 1.00 77.50 266 ILE A N 1
ATOM 2224 C CA . ILE A 1 266 ? 2.339 -10.325 -11.207 1.00 77.50 266 ILE A CA 1
ATOM 2225 C C . ILE A 1 266 ? 1.009 -10.752 -11.839 1.00 77.50 266 ILE A C 1
ATOM 2227 O O . ILE A 1 266 ? 0.332 -9.899 -12.422 1.00 77.50 266 ILE A O 1
ATOM 2231 N N . PRO A 1 267 ? 0.657 -12.050 -11.827 1.00 81.75 267 PRO A N 1
ATOM 2232 C CA . PRO A 1 267 ? -0.626 -12.500 -12.345 1.00 81.75 267 PRO A CA 1
ATOM 2233 C C . PRO A 1 267 ? -1.738 -12.078 -11.388 1.00 81.75 267 PRO A C 1
ATOM 2235 O O . PRO A 1 267 ? -1.498 -11.913 -10.197 1.00 81.75 267 PRO A O 1
ATOM 2238 N N . LYS A 1 268 ? -2.965 -11.975 -11.898 1.00 89.81 268 LYS A N 1
ATOM 2239 C CA . LYS A 1 268 ? -4.144 -11.762 -11.057 1.00 89.81 268 LYS A CA 1
ATOM 2240 C C . LYS A 1 268 ? -4.274 -12.865 -10.015 1.00 89.81 268 LYS A C 1
ATOM 2242 O O . LYS A 1 268 ? -4.047 -14.040 -10.314 1.00 89.81 268 LYS A O 1
ATOM 2247 N N . TYR A 1 269 ? -4.653 -12.482 -8.804 1.00 94.81 269 TYR A N 1
ATOM 2248 C CA . TYR A 1 269 ? -4.842 -13.406 -7.697 1.00 94.81 269 TYR A CA 1
ATOM 2249 C C . TYR A 1 269 ? -5.870 -12.875 -6.707 1.00 94.81 269 TYR A C 1
ATOM 2251 O O . TYR A 1 269 ? -6.069 -11.664 -6.582 1.00 94.81 269 TYR A O 1
ATOM 2259 N N . SER A 1 270 ? -6.468 -13.808 -5.976 1.00 97.62 270 SER A N 1
ATOM 2260 C CA . SER A 1 270 ? -7.314 -13.519 -4.826 1.00 97.62 270 SER A CA 1
ATOM 2261 C C . SER A 1 270 ? -6.584 -13.831 -3.525 1.00 97.62 270 SER A C 1
ATOM 2263 O O . SER A 1 270 ? -5.606 -14.587 -3.509 1.00 97.62 270 SER A O 1
ATOM 2265 N N . ILE A 1 271 ? -7.024 -13.199 -2.440 1.00 97.81 271 ILE A N 1
ATOM 2266 C CA . ILE A 1 271 ? -6.504 -13.436 -1.093 1.00 97.81 271 ILE A CA 1
ATOM 2267 C C . ILE A 1 271 ? -7.647 -13.434 -0.078 1.00 97.81 271 ILE A C 1
ATOM 2269 O O . ILE A 1 271 ? -8.583 -12.637 -0.187 1.00 97.81 271 ILE A O 1
ATOM 2273 N N . LYS A 1 272 ? -7.547 -14.300 0.936 1.00 98.06 272 LYS A N 1
ATOM 2274 C CA . LYS A 1 272 ? -8.466 -14.299 2.077 1.00 98.06 272 LYS A CA 1
ATOM 2275 C C . LYS A 1 272 ? -8.247 -13.057 2.940 1.00 98.06 272 LYS A C 1
ATOM 2277 O O . LYS A 1 272 ? -7.116 -12.693 3.269 1.00 98.06 272 LYS A O 1
ATOM 2282 N N . THR A 1 273 ? -9.335 -12.414 3.335 1.00 97.56 273 THR A N 1
ATOM 2283 C CA . THR A 1 273 ? -9.353 -11.175 4.115 1.00 97.56 273 THR A CA 1
ATOM 2284 C C . THR A 1 273 ? -10.452 -11.224 5.179 1.00 97.56 273 THR A C 1
ATOM 2286 O O . THR A 1 273 ? -11.327 -12.090 5.157 1.00 97.56 273 THR A O 1
ATOM 2289 N N . LEU A 1 274 ? -10.391 -10.317 6.154 1.00 97.00 274 LEU A N 1
ATOM 2290 C CA . LEU A 1 274 ? -11.533 -10.086 7.042 1.00 97.00 274 LEU A CA 1
ATOM 2291 C C . LEU A 1 274 ? -12.710 -9.538 6.227 1.00 97.00 274 LEU A C 1
ATOM 2293 O O . LEU A 1 274 ? -12.489 -8.846 5.233 1.00 97.00 274 LEU A O 1
ATOM 2297 N N . ALA A 1 275 ? -13.942 -9.782 6.678 1.00 97.12 275 ALA A N 1
ATOM 2298 C CA . ALA A 1 275 ? -15.120 -9.232 6.015 1.00 97.12 275 ALA A CA 1
ATOM 2299 C C . ALA A 1 275 ? -14.997 -7.715 5.811 1.00 97.12 275 ALA A C 1
ATOM 2301 O O . ALA A 1 275 ? -14.531 -7.000 6.707 1.00 97.12 275 ALA A O 1
ATOM 2302 N N . LEU A 1 276 ? -15.481 -7.191 4.681 1.00 96.94 276 LEU A N 1
ATOM 2303 C CA . LEU A 1 276 ? -15.418 -5.756 4.375 1.00 96.94 276 LEU A CA 1
ATOM 2304 C C . LEU A 1 276 ? -15.980 -4.892 5.518 1.00 96.94 276 LEU A C 1
ATOM 2306 O O . LEU A 1 276 ? -15.371 -3.895 5.915 1.00 96.94 276 LEU A O 1
ATOM 2310 N N . ARG A 1 277 ? -17.112 -5.305 6.100 1.00 96.75 277 ARG A N 1
ATOM 2311 C CA . ARG A 1 277 ? -17.732 -4.630 7.254 1.00 96.75 277 ARG A CA 1
ATOM 2312 C C . ARG A 1 277 ? -16.805 -4.590 8.471 1.00 96.75 277 ARG A C 1
ATOM 2314 O O . ARG A 1 277 ? -16.733 -3.573 9.160 1.00 96.75 277 ARG A O 1
ATOM 2321 N N . GLU A 1 278 ? -16.064 -5.668 8.716 1.00 96.62 278 GLU A N 1
ATOM 2322 C CA . GLU A 1 278 ? -15.089 -5.749 9.802 1.00 96.62 278 GLU A CA 1
ATOM 2323 C C . GLU A 1 278 ? -13.878 -4.843 9.539 1.00 96.62 278 GLU A C 1
ATOM 2325 O O . GLU A 1 278 ? -13.470 -4.107 10.440 1.00 96.62 278 GLU A O 1
ATOM 2330 N N . LEU A 1 279 ? -13.352 -4.813 8.308 1.00 97.00 279 LEU A N 1
ATOM 2331 C CA . LEU A 1 279 ? -12.258 -3.914 7.910 1.00 97.00 279 LEU A CA 1
ATOM 2332 C C . LEU A 1 279 ? -12.633 -2.436 8.076 1.00 97.00 279 LEU A C 1
ATOM 2334 O O . LEU A 1 279 ? -11.843 -1.645 8.601 1.00 97.00 279 LEU A O 1
ATOM 2338 N N . ILE A 1 280 ? -13.845 -2.058 7.657 1.00 97.56 280 ILE A N 1
ATOM 2339 C CA . ILE A 1 280 ? -14.370 -0.696 7.823 1.00 97.56 280 ILE A CA 1
ATOM 2340 C C . ILE A 1 280 ? -14.534 -0.371 9.312 1.00 97.56 280 ILE A C 1
ATOM 2342 O O . ILE A 1 280 ? -14.098 0.694 9.756 1.00 97.56 280 ILE A O 1
ATOM 2346 N N . GLY A 1 281 ? -15.083 -1.292 10.109 1.00 97.06 281 GLY A N 1
ATOM 2347 C CA . GLY A 1 281 ? -15.192 -1.127 11.559 1.00 97.06 281 GLY A CA 1
ATOM 2348 C C . GLY A 1 281 ? -13.832 -0.932 12.240 1.00 97.06 281 GLY A C 1
ATOM 2349 O O . GLY A 1 281 ? -13.662 -0.021 13.055 1.00 97.06 281 GLY A O 1
ATOM 2350 N N . GLU A 1 282 ? -12.818 -1.716 11.857 1.00 95.81 282 GLU A N 1
ATOM 2351 C CA . GLU A 1 282 ? -11.444 -1.544 12.342 1.00 95.81 282 GLU A CA 1
ATOM 2352 C C . GLU A 1 282 ? -10.837 -0.203 11.929 1.00 95.81 282 GLU A C 1
ATOM 2354 O O . GLU A 1 282 ? -10.093 0.396 12.718 1.00 95.81 282 GLU A O 1
ATOM 2359 N N . LYS A 1 283 ? -11.168 0.284 10.727 1.00 96.62 283 LYS A N 1
ATOM 2360 C CA . LYS A 1 283 ? -10.733 1.590 10.230 1.00 96.62 283 LYS A CA 1
ATOM 2361 C C . LYS A 1 283 ? -11.349 2.730 11.033 1.00 96.62 283 LYS A C 1
ATOM 2363 O O . LYS A 1 283 ? -10.607 3.590 11.496 1.00 96.62 283 LYS A O 1
ATOM 2368 N N . ILE A 1 284 ? -12.659 2.701 11.278 1.00 96.69 284 ILE A N 1
ATOM 2369 C CA . ILE A 1 284 ? -13.362 3.687 12.117 1.00 96.69 284 ILE A CA 1
ATOM 2370 C C . ILE A 1 284 ? -12.771 3.701 13.531 1.00 96.69 284 ILE A C 1
ATOM 2372 O O . ILE A 1 284 ? -12.405 4.764 14.041 1.00 96.69 284 ILE A O 1
ATOM 2376 N N . ARG A 1 285 ? -12.576 2.523 14.138 1.00 95.81 285 ARG A N 1
ATOM 2377 C CA . ARG A 1 285 ? -11.889 2.382 15.431 1.00 95.81 285 ARG A CA 1
ATOM 2378 C C . ARG A 1 285 ? -10.485 2.998 15.400 1.00 95.81 285 ARG A C 1
ATOM 2380 O O . ARG A 1 285 ? -10.106 3.699 16.338 1.00 95.81 285 ARG A O 1
ATOM 2387 N N . ALA A 1 286 ? -9.699 2.765 14.346 1.00 95.19 286 ALA A N 1
ATOM 2388 C CA . ALA A 1 286 ? -8.357 3.340 14.213 1.00 95.19 286 ALA A CA 1
ATOM 2389 C C . ALA A 1 286 ? -8.393 4.875 14.092 1.00 95.19 286 ALA A C 1
ATOM 2391 O O . ALA A 1 286 ? -7.568 5.549 14.708 1.00 95.19 286 ALA A O 1
ATOM 2392 N N . THR A 1 287 ? -9.372 5.434 13.376 1.00 95.38 287 THR A N 1
ATOM 2393 C CA . THR A 1 287 ? -9.597 6.885 13.284 1.00 95.38 287 THR A CA 1
ATOM 2394 C C . THR A 1 287 ? -9.910 7.496 14.654 1.00 95.38 287 THR A C 1
ATOM 2396 O O . THR A 1 287 ? -9.361 8.541 14.989 1.00 95.38 287 THR A O 1
ATOM 2399 N N . ILE A 1 288 ? -10.721 6.823 15.480 1.00 94.75 288 ILE A N 1
ATOM 2400 C CA . ILE A 1 288 ? -11.068 7.263 16.847 1.00 94.75 288 ILE A CA 1
ATOM 2401 C C . ILE A 1 288 ? -9.863 7.190 17.791 1.00 94.75 288 ILE A C 1
ATOM 2403 O O . ILE A 1 288 ? -9.610 8.118 18.557 1.00 94.75 288 ILE A O 1
ATOM 2407 N N . THR A 1 289 ? -9.144 6.067 17.769 1.00 92.88 289 THR A N 1
ATOM 2408 C CA . THR A 1 289 ? -8.121 5.742 18.778 1.00 92.88 289 THR A CA 1
ATOM 2409 C C . THR A 1 289 ? -6.746 6.286 18.408 1.00 92.88 289 THR A C 1
ATOM 2411 O O . THR A 1 289 ? -6.144 7.048 19.159 1.00 92.88 289 THR A O 1
ATOM 2414 N N . ARG A 1 290 ? -6.244 5.903 17.231 1.00 91.56 290 ARG A N 1
ATOM 2415 C CA . ARG A 1 290 ? -4.906 6.248 16.742 1.00 91.56 290 ARG A CA 1
ATOM 2416 C C . ARG A 1 290 ? -4.863 7.650 16.150 1.00 91.56 290 ARG A C 1
ATOM 2418 O O . ARG A 1 290 ? -3.832 8.312 16.256 1.00 91.56 290 ARG A O 1
ATOM 2425 N N . ASN A 1 291 ? -5.961 8.060 15.515 1.00 91.06 291 ASN A N 1
ATOM 2426 C CA . ASN A 1 291 ? -6.170 9.395 14.972 1.00 91.06 291 ASN A CA 1
ATOM 2427 C C . ASN A 1 291 ? -4.987 9.861 14.083 1.00 91.06 291 ASN A C 1
ATOM 2429 O O . ASN A 1 291 ? -4.266 10.809 14.400 1.00 91.06 291 ASN A O 1
ATOM 2433 N N . LYS A 1 292 ? -4.730 9.128 12.983 1.00 91.25 292 LYS A N 1
ATOM 2434 C CA . LYS A 1 292 ? -3.698 9.467 11.979 1.00 91.25 292 LYS A CA 1
ATOM 2435 C C . LYS A 1 292 ? -4.316 9.969 10.664 1.00 91.25 292 LYS A C 1
ATOM 2437 O O . LYS A 1 292 ? -5.424 9.547 10.321 1.00 91.25 292 LYS A O 1
ATOM 2442 N N . PRO A 1 293 ? -3.581 10.778 9.873 1.00 92.12 293 PRO A N 1
ATOM 2443 C CA . PRO A 1 293 ? -4.024 11.250 8.555 1.00 92.12 293 PRO A CA 1
ATOM 2444 C C . PRO A 1 293 ? -4.500 10.134 7.611 1.00 92.12 293 PRO A C 1
ATOM 2446 O O . PRO A 1 293 ? -5.592 10.221 7.056 1.00 92.12 293 PRO A O 1
ATOM 2449 N N . ARG A 1 294 ? -3.738 9.031 7.513 1.00 92.12 294 ARG A N 1
ATOM 2450 C CA . ARG A 1 294 ? -4.079 7.869 6.666 1.00 92.12 294 ARG A CA 1
ATOM 2451 C C . ARG A 1 294 ? -5.441 7.262 7.001 1.00 92.12 294 ARG A C 1
ATOM 2453 O O . ARG A 1 294 ? -6.151 6.836 6.098 1.00 92.12 294 ARG A O 1
ATOM 2460 N N . ASP A 1 295 ? -5.812 7.243 8.282 1.00 94.06 295 ASP A N 1
ATOM 2461 C CA . ASP A 1 295 ? -7.093 6.678 8.718 1.00 94.06 295 ASP A CA 1
ATOM 2462 C C . ASP A 1 295 ? -8.273 7.571 8.309 1.00 94.06 295 ASP A C 1
ATOM 2464 O O . ASP A 1 295 ? -9.303 7.065 7.869 1.00 94.06 295 ASP A O 1
ATOM 2468 N N . HIS A 1 296 ? -8.092 8.894 8.364 1.00 95.12 296 HIS A N 1
ATOM 2469 C CA . HIS A 1 296 ? -9.086 9.869 7.903 1.00 95.12 296 HIS A CA 1
ATOM 2470 C C . HIS A 1 296 ? -9.272 9.815 6.389 1.00 95.12 296 HIS A C 1
ATOM 2472 O O . HIS A 1 296 ? -10.404 9.830 5.913 1.00 95.12 296 HIS A O 1
ATOM 2478 N N . PHE A 1 297 ? -8.175 9.717 5.634 1.00 95.06 297 PHE A N 1
ATOM 2479 C CA . PHE A 1 297 ? -8.238 9.589 4.181 1.00 95.06 297 PHE A CA 1
ATOM 2480 C C . PHE A 1 297 ? -8.965 8.314 3.749 1.00 95.06 297 PHE A C 1
ATOM 2482 O O . PHE A 1 297 ? -9.882 8.378 2.931 1.00 95.06 297 PHE A O 1
ATOM 2489 N N . ASP A 1 298 ? -8.589 7.165 4.320 1.00 95.50 298 ASP A N 1
ATOM 2490 C CA . ASP A 1 298 ? -9.236 5.888 4.011 1.00 95.50 298 ASP A CA 1
ATOM 2491 C C . ASP A 1 298 ? -10.738 5.956 4.325 1.00 95.50 298 ASP A C 1
ATOM 2493 O O . ASP A 1 298 ? -11.554 5.581 3.488 1.00 95.50 298 ASP A O 1
ATOM 2497 N N . LEU A 1 299 ? -11.116 6.495 5.493 1.00 96.50 299 LEU A N 1
ATOM 2498 C CA . LEU A 1 299 ? -12.521 6.646 5.881 1.00 96.50 299 LEU A CA 1
ATOM 2499 C C . LEU A 1 299 ? -13.287 7.586 4.937 1.00 96.50 299 LEU A C 1
ATOM 2501 O O . LEU A 1 299 ? -14.411 7.283 4.543 1.00 96.50 299 LEU A O 1
ATOM 2505 N N . TYR A 1 300 ? -12.670 8.691 4.513 1.00 96.44 300 TYR A N 1
ATOM 2506 C CA . TYR A 1 300 ? -13.230 9.586 3.499 1.00 96.44 300 TYR A CA 1
ATOM 2507 C C . TYR A 1 300 ? -13.485 8.859 2.172 1.00 96.44 300 TYR A C 1
ATOM 2509 O O . TYR A 1 300 ? -14.564 9.002 1.594 1.00 96.44 300 TYR A O 1
ATOM 2517 N N . LYS A 1 301 ? -12.538 8.034 1.709 1.00 96.06 301 LYS A N 1
ATOM 2518 C CA . LYS A 1 301 ? -12.692 7.245 0.478 1.00 96.06 301 LYS A CA 1
ATOM 2519 C C . LYS A 1 301 ? -13.776 6.170 0.608 1.00 96.06 301 LYS A C 1
ATOM 2521 O O . LYS A 1 301 ? -14.579 6.050 -0.311 1.00 96.06 301 LYS A O 1
ATOM 2526 N N . ILE A 1 302 ? -13.845 5.467 1.742 1.00 97.06 302 ILE A N 1
ATOM 2527 C CA . ILE A 1 302 ? -14.893 4.477 2.059 1.00 97.06 302 ILE A CA 1
ATOM 2528 C C . ILE A 1 302 ? -16.284 5.120 1.962 1.00 97.06 302 ILE A C 1
ATOM 2530 O O . ILE A 1 302 ? -17.153 4.619 1.248 1.00 97.06 302 ILE A O 1
ATOM 2534 N N . ILE A 1 303 ? -16.480 6.269 2.620 1.00 96.38 303 ILE A N 1
ATOM 2535 C CA . ILE A 1 303 ? -17.766 6.982 2.611 1.00 96.38 303 ILE A CA 1
ATOM 2536 C C . ILE A 1 303 ? -18.104 7.483 1.202 1.00 96.38 303 ILE A C 1
ATOM 2538 O O . ILE A 1 303 ? -19.239 7.334 0.750 1.00 96.38 303 ILE A O 1
ATOM 2542 N N . ARG A 1 304 ? -17.137 8.062 0.474 1.00 94.19 304 ARG A N 1
ATOM 2543 C CA . ARG A 1 304 ? -17.360 8.525 -0.908 1.00 94.19 304 ARG A CA 1
ATOM 2544 C C . ARG A 1 304 ? -17.720 7.390 -1.862 1.00 94.19 304 ARG A C 1
ATOM 2546 O O . ARG A 1 304 ? -18.511 7.612 -2.774 1.00 94.19 304 ARG A O 1
ATOM 2553 N N . ALA A 1 305 ? -17.171 6.200 -1.641 1.00 93.62 305 ALA A N 1
ATOM 2554 C CA . ALA A 1 305 ? -17.506 4.996 -2.392 1.00 93.62 305 ALA A CA 1
ATOM 2555 C C . ALA A 1 305 ? -18.845 4.364 -1.964 1.00 93.62 305 ALA A C 1
ATOM 2557 O O . ALA A 1 305 ? -19.219 3.330 -2.508 1.00 93.62 305 ALA A O 1
ATOM 2558 N N . LYS A 1 306 ? -19.575 4.977 -1.014 1.00 94.81 306 LYS A N 1
ATOM 2559 C CA . LYS A 1 306 ? -20.862 4.495 -0.479 1.00 94.81 306 LYS A CA 1
ATOM 2560 C C . LYS A 1 306 ? -20.791 3.059 0.055 1.00 94.81 306 LYS A C 1
ATOM 2562 O O . LYS A 1 306 ? -21.757 2.307 -0.035 1.00 94.81 306 LYS A O 1
ATOM 2567 N N . MET A 1 307 ? -19.640 2.680 0.603 1.00 95.00 307 MET A N 1
ATOM 2568 C CA . MET A 1 307 ? -19.452 1.368 1.215 1.00 95.00 307 MET A CA 1
ATOM 2569 C C . MET A 1 307 ? -20.256 1.250 2.518 1.00 95.00 307 MET A C 1
ATOM 2571 O O . MET A 1 307 ? -20.469 2.263 3.194 1.00 95.00 307 MET A O 1
ATOM 2575 N N . PRO A 1 308 ? -20.685 0.033 2.900 1.00 91.50 308 PRO A N 1
ATOM 2576 C CA . PRO A 1 308 ? -21.514 -0.167 4.081 1.00 91.50 308 PRO A CA 1
ATOM 2577 C C . PRO A 1 308 ? -20.731 0.159 5.357 1.00 91.50 308 PRO A C 1
ATOM 2579 O O . PRO A 1 308 ? -19.754 -0.510 5.695 1.00 91.50 308 PRO A O 1
ATOM 2582 N N . ILE A 1 309 ? -21.177 1.188 6.077 1.00 93.69 309 ILE A N 1
ATOM 2583 C CA . ILE A 1 309 ? -20.632 1.564 7.382 1.00 93.69 309 ILE A CA 1
ATOM 2584 C C . ILE A 1 309 ? -21.545 1.032 8.471 1.00 93.69 309 ILE A C 1
ATOM 2586 O O . ILE A 1 309 ? -22.728 1.355 8.521 1.00 93.69 309 ILE A O 1
ATOM 2590 N N . ASP A 1 310 ? -20.951 0.260 9.371 1.00 93.44 310 ASP A N 1
ATOM 2591 C CA . ASP A 1 310 ? -21.607 -0.287 10.545 1.00 93.44 310 ASP A CA 1
ATOM 2592 C C . ASP A 1 310 ? -20.897 0.226 11.804 1.00 93.44 310 ASP A C 1
ATOM 2594 O O . ASP A 1 310 ? -19.767 -0.166 12.121 1.00 93.44 310 ASP A O 1
ATOM 2598 N N . LEU A 1 311 ? -21.553 1.156 12.501 1.00 94.06 311 LEU A N 1
ATOM 2599 C CA . LEU A 1 311 ? -21.008 1.764 13.713 1.00 94.06 311 LEU A CA 1
ATOM 2600 C C . LEU A 1 311 ? -21.037 0.809 14.910 1.00 94.06 311 LEU A C 1
ATOM 2602 O O . LEU A 1 311 ? -20.196 0.948 15.795 1.00 94.06 311 LEU A O 1
ATOM 2606 N N . GLU A 1 312 ? -21.928 -0.183 14.923 1.00 95.38 312 GLU A N 1
ATOM 2607 C CA . GLU A 1 312 ? -22.000 -1.175 15.996 1.00 95.38 312 GLU A CA 1
ATOM 2608 C C . GLU A 1 312 ? -20.761 -2.081 15.970 1.00 95.38 312 GLU A C 1
ATOM 2610 O O . GLU A 1 312 ? -20.150 -2.359 17.007 1.00 95.38 312 GLU A O 1
ATOM 2615 N N . ILE A 1 313 ? -20.316 -2.481 14.772 1.00 95.44 313 ILE A N 1
ATOM 2616 C CA . ILE A 1 313 ? -19.047 -3.204 14.603 1.00 95.44 313 ILE A CA 1
ATOM 2617 C C . ILE A 1 313 ? -17.878 -2.340 15.079 1.00 95.44 313 ILE A C 1
ATOM 2619 O O . ILE A 1 313 ? -17.017 -2.821 15.819 1.00 95.44 313 ILE A O 1
ATOM 2623 N N . ALA A 1 314 ? -17.839 -1.063 14.690 1.00 95.56 314 ALA A N 1
ATOM 2624 C CA . ALA A 1 314 ? -16.780 -0.153 15.119 1.00 95.56 314 ALA A CA 1
ATOM 2625 C C . ALA A 1 314 ? -16.747 0.024 16.650 1.00 95.56 314 ALA A C 1
ATOM 2627 O O . ALA A 1 314 ? -15.668 0.030 17.246 1.00 95.56 314 ALA A O 1
ATOM 2628 N N . GLU A 1 315 ? -17.909 0.104 17.301 1.00 96.00 315 GLU A N 1
ATOM 2629 C CA . GLU A 1 315 ? -18.025 0.177 18.757 1.00 96.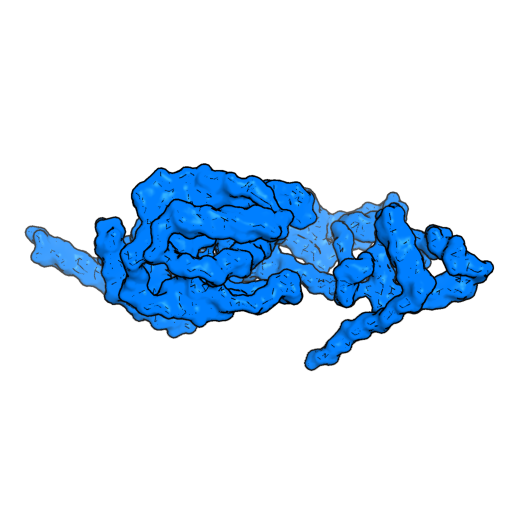00 315 GLU A CA 1
ATOM 2630 C C . GLU A 1 315 ? -17.514 -1.101 19.436 1.00 96.00 315 GLU A C 1
ATOM 2632 O O . GLU A 1 315 ? -16.676 -1.027 20.341 1.00 96.00 315 GLU A O 1
ATOM 2637 N N . LYS A 1 316 ? -17.943 -2.282 18.969 1.00 95.88 316 LYS A N 1
ATOM 2638 C CA . LYS A 1 316 ? -17.444 -3.577 19.467 1.00 95.88 316 LYS A CA 1
ATOM 2639 C C . LYS A 1 316 ? -15.923 -3.681 19.309 1.00 95.88 316 LYS A C 1
ATOM 2641 O O . LYS A 1 316 ? -15.229 -4.114 20.230 1.00 95.88 316 LYS A O 1
ATOM 2646 N N . LYS A 1 317 ? -15.375 -3.207 18.186 1.00 94.31 317 LYS A N 1
ATOM 2647 C CA . LYS A 1 317 ? -13.927 -3.148 17.927 1.00 94.31 317 LYS A CA 1
ATOM 2648 C C . LYS A 1 317 ? -13.185 -2.161 18.838 1.00 94.31 317 LYS A C 1
ATOM 2650 O O . LYS A 1 317 ? -12.036 -2.428 19.186 1.00 94.31 317 LYS A O 1
ATOM 2655 N N . CYS A 1 318 ? -13.800 -1.047 19.240 1.00 94.19 318 CYS A N 1
ATOM 2656 C CA . CYS A 1 318 ? -13.251 -0.145 20.262 1.00 94.19 318 CYS A CA 1
ATOM 2657 C C . CYS A 1 318 ? -13.192 -0.830 21.634 1.00 94.19 318 CYS A C 1
ATOM 2659 O O . CYS A 1 318 ? -12.135 -0.831 22.267 1.00 94.19 318 CYS A O 1
ATOM 2661 N N . LYS A 1 319 ? -14.280 -1.497 22.043 1.00 94.19 319 LYS A N 1
ATOM 2662 C CA . LYS A 1 319 ? -14.355 -2.246 23.309 1.00 94.19 319 LYS A CA 1
ATOM 2663 C C . LYS A 1 319 ? -13.285 -3.341 23.406 1.00 94.19 319 LYS A C 1
ATOM 2665 O O . LYS A 1 319 ? -12.641 -3.455 24.442 1.00 94.19 319 LYS A O 1
ATOM 2670 N N . GLN A 1 320 ? -13.008 -4.064 22.312 1.00 90.38 320 GLN A N 1
ATOM 2671 C CA . GLN A 1 320 ? -11.947 -5.090 22.248 1.00 90.38 320 GLN A CA 1
ATOM 2672 C C . GLN A 1 320 ? -10.539 -4.577 22.588 1.00 90.38 320 GLN A C 1
ATOM 2674 O O . GLN A 1 320 ? -9.672 -5.372 22.929 1.00 90.38 320 GLN A O 1
ATOM 2679 N N . VAL A 1 321 ? -10.288 -3.273 22.457 1.00 88.38 321 VAL A N 1
ATOM 2680 C CA . VAL A 1 321 ? -8.987 -2.660 22.771 1.00 88.38 321 VAL A CA 1
ATOM 2681 C C . VAL A 1 321 ? -9.061 -1.731 23.984 1.00 88.38 321 VAL A C 1
ATOM 2683 O O . VAL A 1 321 ? -8.194 -0.877 24.150 1.00 88.38 321 VAL A O 1
ATOM 2686 N N . GLY A 1 322 ? -10.116 -1.849 24.798 1.00 91.12 322 GLY A N 1
ATOM 2687 C CA . GLY A 1 322 ? -10.328 -1.010 25.980 1.00 91.12 322 GLY A CA 1
ATOM 2688 C C . GLY A 1 322 ? -10.567 0.469 25.662 1.00 91.12 322 GLY A C 1
ATOM 2689 O O . GLY A 1 322 ? -10.361 1.325 26.517 1.00 91.12 322 GLY A O 1
ATOM 2690 N N . ALA A 1 323 ? -10.969 0.798 24.431 1.00 92.00 323 ALA A N 1
ATOM 2691 C CA . ALA A 1 323 ? -11.218 2.171 24.015 1.00 92.00 323 ALA A CA 1
ATOM 2692 C C . ALA A 1 323 ? -12.712 2.508 24.044 1.00 92.00 323 ALA A C 1
ATOM 2694 O O . ALA A 1 323 ? -13.558 1.746 23.580 1.00 92.00 323 ALA A O 1
ATOM 2695 N N . GLU A 1 324 ? -13.035 3.708 24.515 1.00 92.69 324 GLU A N 1
ATOM 2696 C CA . GLU A 1 324 ? -14.378 4.274 24.397 1.00 92.69 324 GLU A CA 1
ATOM 2697 C C . GLU A 1 324 ? -14.639 4.724 22.951 1.00 92.69 324 GLU A C 1
ATOM 2699 O O . GLU A 1 324 ? -13.874 5.513 22.380 1.00 92.69 324 GLU A O 1
ATOM 2704 N N . PHE A 1 325 ? -15.749 4.259 22.379 1.00 94.06 325 PHE A N 1
ATOM 2705 C CA . PHE A 1 325 ? -16.217 4.698 21.071 1.00 94.06 325 PHE A CA 1
ATOM 2706 C C . PHE A 1 325 ? -16.774 6.124 21.148 1.00 94.06 325 PHE A C 1
ATOM 2708 O O . PHE A 1 325 ? -17.750 6.391 21.842 1.00 94.06 325 PHE A O 1
ATOM 2715 N N . SER A 1 326 ? -16.150 7.052 20.421 1.00 93.69 326 SER A N 1
ATOM 2716 C CA . SER A 1 326 ? -16.618 8.433 20.330 1.00 93.69 326 SER A CA 1
ATOM 2717 C C . SER A 1 326 ? -16.207 9.049 18.999 1.00 93.69 326 SER A C 1
ATOM 2719 O O . SER A 1 326 ? -15.020 9.244 18.730 1.00 93.69 326 SER A O 1
ATOM 2721 N N . ILE A 1 327 ? -17.198 9.412 18.185 1.00 92.50 327 ILE A N 1
ATOM 2722 C CA . ILE A 1 327 ? -16.996 10.126 16.918 1.00 92.50 327 ILE A CA 1
ATOM 2723 C C . ILE A 1 327 ? -16.248 11.444 17.143 1.00 92.50 327 ILE A C 1
ATOM 2725 O O . ILE A 1 327 ? -15.373 11.804 16.358 1.00 92.50 327 ILE A O 1
ATOM 2729 N N . ILE A 1 328 ? -16.527 12.144 18.248 1.00 92.06 328 ILE A N 1
ATOM 2730 C CA . ILE A 1 328 ? -15.879 13.420 18.582 1.00 92.06 328 ILE A CA 1
ATOM 2731 C C . ILE A 1 328 ? -14.354 13.254 18.648 1.00 92.06 328 ILE A C 1
ATOM 2733 O O . ILE A 1 328 ? -13.628 14.130 18.175 1.00 92.06 328 ILE A O 1
ATOM 2737 N N . LYS A 1 329 ? -13.859 12.112 19.155 1.00 92.56 329 LYS A N 1
ATOM 2738 C CA . LYS A 1 329 ? -12.417 11.844 19.284 1.00 92.56 329 LYS A CA 1
ATOM 2739 C C . LYS A 1 329 ? -11.679 11.799 17.943 1.00 92.56 329 LYS A C 1
ATOM 2741 O O . LYS A 1 329 ? -10.497 12.144 17.927 1.00 92.56 329 LYS A O 1
ATOM 2746 N N . MET A 1 330 ? -12.360 11.481 16.835 1.00 92.25 330 MET A N 1
ATOM 2747 C CA . MET A 1 330 ? -11.773 11.559 15.486 1.00 92.25 330 MET A CA 1
ATOM 2748 C C . MET A 1 330 ? -11.308 12.984 15.153 1.00 92.25 330 MET A C 1
ATOM 2750 O O . MET A 1 330 ? -10.291 13.185 14.506 1.00 92.25 330 MET A O 1
ATOM 2754 N N . PHE A 1 331 ? -12.022 13.998 15.644 1.00 92.56 331 PHE A N 1
ATOM 2755 C CA . PHE A 1 331 ? -11.779 15.403 15.304 1.00 92.56 331 PHE A CA 1
ATOM 2756 C C . PHE A 1 331 ? -10.890 16.130 16.321 1.00 92.56 331 PHE A C 1
ATOM 2758 O O . PHE A 1 331 ? -10.665 17.338 16.207 1.00 92.56 331 PHE A O 1
ATOM 2765 N N . ASN A 1 332 ? -10.374 15.411 17.319 1.00 89.19 332 ASN A N 1
ATOM 2766 C CA . ASN A 1 332 ? -9.424 15.963 18.276 1.00 89.19 332 ASN A CA 1
ATOM 2767 C C . ASN A 1 332 ? -8.056 16.190 17.615 1.00 89.19 332 ASN A C 1
ATOM 2769 O O . ASN A 1 332 ? -7.708 15.543 16.631 1.00 89.19 332 ASN A O 1
ATOM 2773 N N . LYS A 1 333 ? -7.250 17.098 18.185 1.00 87.75 333 LYS A N 1
ATOM 2774 C CA . LYS A 1 333 ? -5.871 17.382 17.734 1.00 87.75 333 LYS A CA 1
ATOM 2775 C C . LYS A 1 333 ? -5.767 17.751 16.240 1.00 87.75 333 LYS A C 1
ATOM 2777 O O . LYS A 1 333 ? -4.791 17.406 15.575 1.00 87.75 333 LYS A O 1
ATOM 2782 N N . ALA A 1 334 ? -6.748 18.498 15.725 1.00 87.12 334 ALA A N 1
ATOM 2783 C CA . ALA A 1 334 ? -6.841 18.869 14.310 1.00 87.12 334 ALA A CA 1
ATOM 2784 C C . ALA A 1 334 ? -5.566 19.528 13.751 1.00 87.12 334 ALA A C 1
ATOM 2786 O O . ALA A 1 334 ? -5.171 19.231 12.626 1.00 87.12 334 ALA A O 1
ATOM 2787 N N . GLN A 1 335 ? -4.880 20.367 14.535 1.00 85.25 335 GLN A N 1
ATOM 2788 C CA . GLN A 1 335 ? -3.631 20.994 14.090 1.00 85.25 335 GLN A CA 1
ATOM 2789 C C . GLN A 1 335 ? -2.500 19.971 13.901 1.00 85.25 335 GLN A C 1
ATOM 2791 O O . GLN A 1 335 ? -1.792 20.004 12.898 1.00 85.25 335 GLN A O 1
ATOM 2796 N N . THR A 1 336 ? -2.349 19.024 14.833 1.00 87.38 336 THR A N 1
ATOM 2797 C CA . THR A 1 336 ? -1.363 17.939 14.717 1.00 87.38 336 THR A CA 1
ATOM 2798 C C . THR A 1 336 ? -1.658 17.053 13.510 1.00 87.38 336 THR A C 1
ATOM 2800 O O . THR A 1 336 ? -0.735 16.662 12.798 1.00 87.38 336 THR A O 1
ATOM 2803 N N . LEU A 1 337 ? -2.937 16.758 13.261 1.00 89.00 337 LEU A N 1
ATOM 2804 C CA . LEU A 1 337 ? -3.366 16.020 12.076 1.00 89.00 337 LEU A CA 1
ATOM 2805 C C . LEU A 1 337 ? -3.012 16.752 10.787 1.00 89.00 337 LEU A C 1
ATOM 2807 O O . LEU A 1 337 ? -2.447 16.125 9.899 1.00 89.00 337 LEU A O 1
ATOM 2811 N N . LYS A 1 338 ? -3.292 18.058 10.701 1.00 88.88 338 LYS A N 1
ATOM 2812 C CA . LYS A 1 338 ? -2.956 18.879 9.533 1.00 88.88 338 LYS A CA 1
ATOM 2813 C C . LYS A 1 338 ? -1.455 18.846 9.247 1.00 88.88 338 LYS A C 1
ATOM 2815 O O . LYS A 1 338 ? -1.052 18.496 8.148 1.00 88.88 338 LYS A O 1
ATOM 2820 N N . ASN A 1 339 ? -0.630 19.104 10.263 1.00 84.81 339 ASN A N 1
ATOM 2821 C CA . ASN A 1 339 ? 0.826 19.115 10.104 1.00 84.81 339 ASN A CA 1
ATOM 2822 C C . ASN A 1 339 ? 1.372 17.760 9.620 1.00 84.81 339 ASN A C 1
ATOM 2824 O O . ASN A 1 339 ? 2.331 17.716 8.856 1.00 84.81 339 ASN A O 1
ATOM 2828 N N . ARG A 1 340 ? 0.781 16.645 10.076 1.00 86.38 340 ARG A N 1
ATOM 2829 C CA . ARG A 1 340 ? 1.145 15.300 9.603 1.00 86.38 340 ARG A CA 1
ATOM 2830 C C . ARG A 1 340 ? 0.547 14.969 8.242 1.00 86.38 340 ARG A C 1
ATOM 2832 O O . ARG A 1 340 ? 1.129 14.178 7.519 1.00 86.38 340 ARG A O 1
ATOM 2839 N N . TRP A 1 341 ? -0.601 15.536 7.889 1.00 86.81 341 TRP A N 1
ATOM 2840 C CA . TRP A 1 341 ? -1.212 15.349 6.578 1.00 86.81 341 TRP A CA 1
ATOM 2841 C C . TRP A 1 341 ? -0.269 15.834 5.480 1.00 86.81 341 TRP A C 1
ATOM 2843 O O . TRP A 1 341 ? 0.075 15.067 4.585 1.00 86.81 341 TRP A O 1
ATOM 2853 N N . ASP A 1 342 ? 0.211 17.068 5.609 1.00 77.25 342 ASP A N 1
ATOM 2854 C CA . ASP A 1 342 ? 1.054 17.698 4.592 1.00 77.25 342 ASP A CA 1
ATOM 2855 C C . ASP A 1 342 ? 2.400 16.965 4.428 1.00 77.25 342 ASP A C 1
ATOM 2857 O O . ASP A 1 342 ? 2.926 16.884 3.324 1.00 77.25 342 ASP A O 1
ATOM 2861 N N . LYS A 1 343 ? 2.915 16.354 5.507 1.00 77.88 343 LYS A N 1
ATOM 2862 C CA . LYS A 1 343 ? 4.163 15.570 5.495 1.00 77.88 343 LYS A CA 1
ATOM 2863 C C . LYS A 1 343 ? 3.984 14.125 5.021 1.00 77.88 343 LYS A C 1
ATOM 2865 O O . LYS A 1 343 ? 4.733 13.655 4.173 1.00 77.88 343 LYS A O 1
ATOM 2870 N N . ASP A 1 344 ? 3.012 13.409 5.584 1.00 77.81 344 ASP A N 1
ATOM 2871 C CA . ASP A 1 344 ? 2.938 11.946 5.489 1.00 77.81 344 ASP A CA 1
ATOM 2872 C C . ASP A 1 344 ? 1.963 11.465 4.406 1.00 77.81 344 ASP A C 1
ATOM 2874 O O . ASP A 1 344 ? 2.079 10.333 3.936 1.00 77.81 344 ASP A O 1
ATOM 2878 N N . MET A 1 345 ? 0.951 12.269 4.055 1.00 81.19 345 MET A N 1
ATOM 2879 C CA . MET A 1 345 ? -0.086 11.854 3.103 1.00 81.19 345 MET A CA 1
ATOM 2880 C C . MET A 1 345 ? 0.262 12.216 1.674 1.00 81.19 345 MET A C 1
ATOM 2882 O O . MET A 1 345 ? 0.084 11.373 0.805 1.00 81.19 345 MET A O 1
ATOM 2886 N N . VAL A 1 346 ? 0.731 13.443 1.429 1.00 74.25 346 VAL A N 1
ATOM 2887 C CA . VAL A 1 346 ? 0.865 14.006 0.074 1.00 74.25 346 VAL A CA 1
ATOM 2888 C C . VAL A 1 346 ? 1.672 13.088 -0.846 1.00 74.25 346 VAL A C 1
ATOM 2890 O O . VAL A 1 346 ? 1.230 12.796 -1.951 1.00 74.25 346 VAL A O 1
ATOM 2893 N N . VAL A 1 347 ? 2.777 12.530 -0.346 1.00 74.00 347 VAL A N 1
ATOM 2894 C CA . VAL A 1 347 ? 3.661 11.615 -1.094 1.00 74.00 347 VAL A CA 1
ATOM 2895 C C . VAL A 1 347 ? 3.047 10.240 -1.398 1.00 74.00 347 VAL A C 1
ATOM 2897 O O . VAL A 1 347 ? 3.581 9.485 -2.205 1.00 74.00 347 VAL A O 1
ATOM 2900 N N . LEU A 1 348 ? 1.949 9.880 -0.729 1.00 82.44 348 LEU A N 1
ATOM 2901 C CA . LEU A 1 348 ? 1.272 8.591 -0.878 1.00 82.44 348 LEU A CA 1
ATOM 2902 C C . LEU A 1 348 ? 0.015 8.670 -1.744 1.00 82.44 348 LEU A C 1
ATOM 2904 O O . LEU A 1 348 ? -0.535 7.616 -2.045 1.00 82.44 348 LEU A O 1
ATOM 2908 N N . LEU A 1 349 ? -0.490 9.862 -2.074 1.00 80.25 349 LEU A N 1
ATOM 2909 C CA . LEU A 1 349 ? -1.775 10.050 -2.754 1.00 80.25 349 LEU A CA 1
ATOM 2910 C C . LEU A 1 349 ? -1.646 9.931 -4.274 1.00 80.25 349 LEU A C 1
ATOM 2912 O O . LEU A 1 349 ? -0.724 10.486 -4.858 1.00 80.25 349 LEU A O 1
ATOM 2916 N N . ALA A 1 350 ? -2.620 9.275 -4.916 1.00 70.19 350 ALA A N 1
ATOM 2917 C CA . ALA A 1 350 ? -2.716 9.274 -6.380 1.00 70.19 350 ALA A CA 1
ATOM 2918 C C . ALA A 1 350 ? -3.157 10.650 -6.887 1.00 70.19 350 ALA A C 1
ATOM 2920 O O . ALA A 1 350 ? -2.730 11.133 -7.930 1.00 70.19 350 ALA A O 1
ATOM 2921 N N . GLU A 1 351 ? -4.073 11.273 -6.148 1.00 71.94 351 GLU A N 1
ATOM 2922 C CA . GLU A 1 351 ? -4.633 12.575 -6.467 1.00 71.94 351 GLU A CA 1
ATOM 2923 C C . GLU A 1 351 ? -4.611 13.441 -5.211 1.00 71.94 351 GLU A C 1
ATOM 2925 O O . GLU A 1 351 ? -5.041 12.978 -4.146 1.00 71.94 351 GLU A O 1
ATOM 2930 N N . PRO A 1 352 ? -4.102 14.680 -5.303 1.00 75.62 352 PRO A N 1
ATOM 2931 C CA . PRO A 1 352 ? -4.000 15.546 -4.145 1.00 75.62 352 PRO A CA 1
ATOM 2932 C C . PRO A 1 352 ? -5.397 15.858 -3.605 1.00 75.62 352 PRO A C 1
ATOM 2934 O O . PRO A 1 352 ? -6.292 16.266 -4.343 1.00 75.62 352 PRO A O 1
ATOM 2937 N N . VAL A 1 353 ? -5.571 15.691 -2.295 1.00 84.31 353 VAL A N 1
ATOM 2938 C CA . VAL A 1 353 ? -6.767 16.125 -1.572 1.00 84.31 353 VAL A CA 1
ATOM 2939 C C . VAL A 1 353 ? -6.338 16.881 -0.323 1.00 84.31 353 VAL A C 1
ATOM 2941 O O . VAL A 1 353 ? -5.425 16.466 0.402 1.00 84.31 353 VAL A O 1
ATOM 2944 N N . SER A 1 354 ? -6.984 18.017 -0.070 1.00 87.69 354 SER A N 1
ATOM 2945 C CA . SER A 1 354 ? -6.625 18.850 1.075 1.00 87.69 354 SER A CA 1
ATOM 2946 C C . SER A 1 354 ? -7.152 18.253 2.382 1.00 87.69 354 SER A C 1
ATOM 2948 O O . SER A 1 354 ? -8.266 17.724 2.446 1.00 87.69 354 SER A O 1
ATOM 2950 N N . PHE A 1 355 ? -6.390 18.419 3.467 1.00 89.94 355 PHE A N 1
ATOM 2951 C CA . PHE A 1 355 ? -6.842 18.073 4.818 1.00 89.94 355 PHE A CA 1
ATOM 2952 C C . PHE A 1 355 ? -8.201 18.711 5.149 1.00 89.94 355 PHE A C 1
ATOM 2954 O O . PHE A 1 355 ? -9.081 18.073 5.724 1.00 89.94 355 PHE A O 1
ATOM 2961 N N . GLN A 1 356 ? -8.390 19.979 4.765 1.00 91.88 356 GLN A N 1
ATOM 2962 C CA . GLN A 1 356 ? -9.622 20.714 5.046 1.00 91.88 356 GLN A CA 1
ATOM 2963 C C . GLN A 1 356 ? -10.837 20.092 4.362 1.00 91.88 356 GLN A C 1
ATOM 2965 O O . GLN A 1 356 ? -11.897 20.013 4.981 1.00 91.88 356 GLN A O 1
ATOM 2970 N N . GLU A 1 357 ? -10.695 19.665 3.106 1.00 93.12 357 GLU A N 1
ATOM 2971 C CA . GLU A 1 357 ? -11.765 18.994 2.370 1.00 93.12 357 GLU A CA 1
ATOM 2972 C C . GLU A 1 357 ? -12.181 17.706 3.082 1.00 93.12 357 GLU A C 1
ATOM 2974 O O . GLU A 1 357 ? -13.356 17.539 3.414 1.00 93.12 357 GLU A O 1
ATOM 2979 N N . VAL A 1 358 ? -11.207 16.844 3.391 1.00 94.69 358 VAL A N 1
ATOM 2980 C CA . VAL A 1 358 ? -11.438 15.558 4.059 1.00 94.69 358 VAL A CA 1
ATOM 2981 C C . VAL A 1 358 ? -12.121 15.761 5.409 1.00 94.69 358 VAL A C 1
ATOM 2983 O O . VAL A 1 358 ? -13.165 15.165 5.673 1.00 94.69 358 VAL A O 1
ATOM 2986 N N . MET A 1 359 ? -11.604 16.657 6.250 1.00 95.19 359 MET A N 1
ATOM 2987 C CA . MET A 1 359 ? -12.170 16.878 7.582 1.00 95.19 359 MET A CA 1
ATOM 2988 C C . MET A 1 359 ? -13.558 17.518 7.543 1.00 95.19 359 MET A C 1
ATOM 2990 O O . MET A 1 359 ? -14.428 17.118 8.318 1.00 95.19 359 MET A O 1
ATOM 2994 N N . LYS A 1 360 ? -13.803 18.481 6.642 1.00 94.81 360 LYS A N 1
ATOM 2995 C CA . LYS A 1 360 ? -15.140 19.077 6.465 1.00 94.81 360 LYS A CA 1
ATOM 2996 C C . LYS A 1 360 ? -16.143 18.028 5.992 1.00 94.81 360 LYS A C 1
ATOM 2998 O O . LYS A 1 360 ? -17.269 18.007 6.488 1.00 94.81 360 LYS A O 1
ATOM 3003 N N . PHE A 1 361 ? -15.741 17.161 5.066 1.00 96.88 361 PHE A N 1
ATOM 3004 C CA . PHE A 1 361 ? -16.579 16.073 4.573 1.00 96.88 361 PHE A CA 1
ATOM 3005 C C . PHE A 1 361 ? -16.948 15.096 5.696 1.00 96.88 361 PHE A C 1
ATOM 3007 O O . PHE A 1 361 ? -18.132 14.849 5.927 1.00 96.88 361 PHE A O 1
ATOM 3014 N N . LEU A 1 362 ? -15.957 14.612 6.452 1.00 96.12 362 LEU A N 1
ATOM 3015 C CA . LEU A 1 362 ? -16.184 13.691 7.570 1.00 96.12 362 LEU A CA 1
ATOM 3016 C C . LEU A 1 362 ? -17.052 14.324 8.666 1.00 96.12 362 LEU A C 1
ATOM 3018 O O . LEU A 1 362 ? -17.981 13.688 9.156 1.00 96.12 362 LEU A O 1
ATOM 3022 N N . ALA A 1 363 ? -16.807 15.590 9.019 1.00 94.88 363 ALA A N 1
ATOM 3023 C CA . ALA A 1 363 ? -17.584 16.290 10.042 1.00 94.88 363 ALA A CA 1
ATOM 3024 C C . ALA A 1 363 ? -19.065 16.440 9.661 1.00 94.88 363 ALA A C 1
ATOM 3026 O O . ALA A 1 363 ? -19.929 16.386 10.538 1.00 94.88 363 ALA A O 1
ATOM 3027 N N . ARG A 1 364 ? -19.362 16.624 8.366 1.00 95.12 364 ARG A N 1
ATOM 3028 C CA . ARG A 1 364 ? -20.739 16.645 7.851 1.00 95.12 364 ARG A CA 1
ATOM 3029 C C . ARG A 1 364 ? -21.364 15.256 7.879 1.00 95.12 364 ARG A C 1
ATOM 3031 O O . ARG A 1 364 ? -22.466 15.122 8.393 1.00 95.12 364 ARG A O 1
ATOM 3038 N N . HIS A 1 365 ? -20.659 14.245 7.367 1.00 94.50 365 HIS A N 1
ATOM 3039 C CA . HIS A 1 365 ? -21.164 12.871 7.314 1.00 94.50 365 HIS A CA 1
ATOM 3040 C C . HIS A 1 365 ? -21.545 12.350 8.705 1.00 94.50 365 HIS A C 1
ATOM 3042 O O . HIS A 1 365 ? -22.642 11.837 8.892 1.00 94.50 365 HIS A O 1
ATOM 3048 N N . PHE A 1 366 ? -20.677 12.564 9.695 1.00 93.44 366 PHE A N 1
ATOM 3049 C CA . PHE A 1 366 ? -20.913 12.147 11.077 1.00 93.44 366 PHE A CA 1
ATOM 3050 C C . PHE A 1 366 ? -21.684 13.173 11.923 1.00 93.44 366 PHE A C 1
ATOM 3052 O O . PHE A 1 366 ? -21.691 13.065 13.146 1.00 93.44 366 PHE A O 1
ATOM 3059 N N . LYS A 1 367 ? -22.282 14.201 11.303 1.00 93.19 367 LYS A N 1
ATOM 3060 C CA . LYS A 1 367 ? -23.079 15.241 11.978 1.00 93.19 367 LYS A CA 1
ATOM 3061 C C . LYS A 1 367 ? -22.429 15.781 13.261 1.00 93.19 367 LYS A C 1
ATOM 3063 O O . LYS A 1 367 ? -23.067 15.938 14.298 1.00 93.19 367 LYS A O 1
ATOM 3068 N N . LEU A 1 368 ? -21.141 16.126 13.190 1.00 91.06 368 LEU A N 1
ATOM 3069 C CA . LEU A 1 368 ? -20.300 16.425 14.359 1.00 91.06 368 LEU A CA 1
ATOM 3070 C C . LEU A 1 368 ? -20.883 17.485 15.316 1.00 91.06 368 LEU A C 1
ATOM 3072 O O . LEU A 1 368 ? -20.616 17.451 16.517 1.00 91.06 368 LEU A O 1
ATOM 3076 N N . LYS A 1 369 ? -21.652 18.454 14.801 1.00 87.38 369 LYS A N 1
ATOM 3077 C CA . LYS A 1 369 ? -22.324 19.468 15.633 1.00 87.38 369 LYS A CA 1
ATOM 3078 C C . LYS A 1 369 ? -23.381 18.845 16.553 1.00 87.38 369 LYS A C 1
ATOM 3080 O O . LYS A 1 369 ? -23.422 19.188 17.731 1.00 87.38 369 LYS A O 1
ATOM 3085 N N . GLU A 1 370 ? -24.193 17.930 16.032 1.00 89.88 370 GLU A N 1
ATOM 3086 C CA . GLU A 1 370 ? -25.236 17.224 16.786 1.00 89.88 370 GLU A CA 1
ATOM 3087 C C . GLU A 1 370 ? -24.607 16.323 17.853 1.00 89.88 370 GLU A C 1
ATOM 3089 O O . GLU A 1 370 ? -24.983 16.401 19.022 1.00 89.88 370 GLU A O 1
ATOM 3094 N N . GLU A 1 371 ? -23.560 15.581 17.483 1.00 88.31 371 GLU A N 1
ATOM 3095 C CA . GLU A 1 371 ? -22.774 14.748 18.403 1.00 88.31 371 GLU A CA 1
ATOM 3096 C C . GLU A 1 371 ? -22.204 15.558 19.577 1.00 88.31 371 GLU A C 1
ATOM 3098 O O . GLU A 1 371 ? -22.360 15.189 20.743 1.00 88.31 371 GLU A O 1
ATOM 3103 N N . LYS A 1 372 ? -21.597 16.722 19.298 1.00 87.44 372 LYS A N 1
ATOM 3104 C CA . LYS A 1 372 ? -21.077 17.615 20.347 1.00 87.44 372 LYS A CA 1
ATOM 3105 C C . LYS A 1 372 ? -22.178 18.146 21.264 1.00 87.44 372 LYS A C 1
ATOM 3107 O O . LYS A 1 372 ? -21.945 18.277 22.465 1.00 87.44 372 LYS A O 1
ATOM 3112 N N . ASN A 1 373 ? -23.354 18.455 20.723 1.00 85.81 373 ASN A N 1
ATOM 3113 C CA . ASN A 1 373 ? -24.484 18.939 21.514 1.00 85.81 373 ASN A CA 1
ATOM 3114 C C . ASN A 1 373 ? -25.058 17.832 22.410 1.00 85.81 373 ASN A C 1
ATOM 3116 O O . ASN A 1 373 ? -25.308 18.079 23.588 1.00 85.81 373 ASN A O 1
ATOM 3120 N N . SER A 1 374 ? -25.200 16.609 21.888 1.00 82.75 374 SER A N 1
ATOM 3121 C CA . SER A 1 374 ? -25.638 15.442 22.665 1.00 82.75 374 SER A CA 1
ATOM 3122 C C . SER A 1 374 ? -24.661 15.118 23.799 1.00 82.75 374 SER A C 1
ATOM 3124 O O . SER A 1 374 ? -25.073 14.919 24.941 1.00 82.75 374 SER A O 1
ATOM 3126 N N . TYR A 1 375 ? -23.353 15.158 23.519 1.00 82.81 375 TYR A N 1
ATOM 3127 C CA . TYR A 1 375 ? -22.315 14.931 24.526 1.00 82.81 375 TYR A CA 1
ATOM 3128 C C . TYR A 1 375 ? -22.348 15.972 25.657 1.00 82.81 375 TYR A C 1
ATOM 3130 O O . TYR A 1 375 ? -22.218 15.612 26.825 1.00 82.81 375 TYR A O 1
ATOM 3138 N N . LYS A 1 376 ? -22.562 17.258 25.333 1.00 80.00 376 LYS A N 1
ATOM 3139 C CA . LYS A 1 376 ? -22.710 18.322 26.342 1.00 80.00 376 LYS A CA 1
ATOM 3140 C C . LYS A 1 376 ? -23.936 18.107 27.234 1.00 80.00 376 LYS A C 1
ATOM 3142 O O . LYS A 1 376 ? -23.796 18.218 28.445 1.00 80.00 376 LYS A O 1
ATOM 3147 N N . LYS A 1 377 ? -25.093 17.750 26.659 1.00 76.06 377 LYS A N 1
ATOM 3148 C CA . LYS A 1 377 ? -26.315 17.443 27.430 1.00 76.06 377 LYS A CA 1
ATOM 3149 C C . LYS A 1 377 ? -26.084 16.290 28.413 1.00 76.06 377 LYS A C 1
ATOM 3151 O O . LYS A 1 377 ? -26.232 16.480 29.609 1.00 76.06 377 LYS A O 1
ATOM 3156 N N . LYS A 1 378 ? -25.547 15.160 27.936 1.00 76.50 378 LYS A N 1
ATOM 3157 C CA . LYS A 1 378 ? -25.230 13.991 28.783 1.00 76.50 378 LYS A CA 1
ATOM 3158 C C . LYS A 1 378 ? -24.234 14.276 29.912 1.00 76.50 378 LYS A C 1
ATOM 3160 O O . LYS A 1 378 ? -24.212 13.535 30.889 1.00 76.50 378 LYS A O 1
ATOM 3165 N N . LYS A 1 379 ? -23.360 15.276 29.753 1.00 74.62 379 LYS A N 1
ATOM 3166 C CA . LYS A 1 379 ? -22.423 15.693 30.804 1.00 74.62 379 LYS A CA 1
ATOM 3167 C C . LYS A 1 379 ? -23.113 16.566 31.856 1.00 74.62 379 LYS A C 1
ATOM 3169 O O . LYS A 1 379 ? -22.799 16.421 33.028 1.00 74.62 379 LYS A O 1
ATOM 3174 N N . ASN A 1 380 ? -24.038 17.426 31.432 1.00 70.94 380 ASN A N 1
ATOM 3175 C CA . ASN A 1 380 ? -24.826 18.275 32.325 1.00 70.94 380 ASN A CA 1
ATOM 3176 C C . ASN A 1 380 ? -25.879 17.481 33.112 1.00 70.94 380 ASN A C 1
ATOM 3178 O O . ASN A 1 380 ? -26.171 17.857 34.231 1.00 70.94 380 ASN A O 1
ATOM 3182 N N . ASP A 1 381 ? -26.396 16.376 32.569 1.00 67.19 381 ASP A N 1
ATOM 3183 C CA . ASP A 1 381 ? -27.358 15.504 33.269 1.00 67.19 381 ASP A CA 1
ATOM 3184 C C . ASP A 1 381 ? -26.690 14.548 34.289 1.00 67.19 381 ASP A C 1
ATOM 3186 O O . ASP A 1 381 ? -27.370 13.786 34.971 1.00 67.19 381 ASP A O 1
ATOM 3190 N N . LYS A 1 382 ? -25.349 14.522 34.349 1.00 60.91 382 LYS A N 1
ATOM 3191 C CA . LYS A 1 382 ? -24.545 13.643 35.227 1.00 60.91 382 LYS A CA 1
ATOM 3192 C C . LYS A 1 382 ? -23.752 14.393 36.304 1.00 60.91 382 LYS A C 1
ATOM 3194 O O . LYS A 1 382 ? -23.045 13.739 37.071 1.00 60.91 382 LYS A O 1
ATOM 3199 N N . GLY A 1 383 ? -23.789 15.723 36.294 1.00 47.94 383 GLY A N 1
ATOM 3200 C CA . GLY A 1 383 ? -23.209 16.587 37.325 1.00 47.94 383 GLY A CA 1
ATOM 3201 C C . GLY A 1 383 ? -24.328 17.257 38.090 1.00 47.94 383 GLY A C 1
ATOM 3202 O O . GLY A 1 383 ? -24.108 17.508 39.291 1.00 47.94 383 GLY A O 1
#

Radius of gyration: 26.91 Å; chains: 1; bounding box: 58×47×86 Å